Protein AF-A0A9D0HEQ7-F1 (afdb_monomer_lite)

Radius of gyration: 25.19 Å; chains: 1; bounding box: 54×60×67 Å

Structure (mmCIF, N/CA/C/O backbone):
data_AF-A0A9D0HEQ7-F1
#
_entry.id   AF-A0A9D0HEQ7-F1
#
loop_
_atom_site.group_PDB
_atom_site.id
_atom_site.type_symbol
_atom_site.label_atom_id
_atom_site.label_alt_id
_atom_site.label_comp_id
_atom_site.label_asym_id
_atom_site.label_entity_id
_atom_site.label_seq_id
_atom_site.pdbx_PDB_ins_code
_atom_site.Cartn_x
_atom_site.Cartn_y
_atom_site.Cartn_z
_atom_site.occupancy
_atom_site.B_iso_or_equiv
_atom_site.auth_seq_id
_atom_site.auth_comp_id
_atom_site.auth_asym_id
_atom_site.auth_atom_id
_atom_site.pdbx_PDB_model_num
ATOM 1 N N . MET A 1 1 ? 6.933 37.079 14.827 1.00 85.56 1 MET A N 1
ATOM 2 C CA . MET A 1 1 ? 7.077 35.640 15.143 1.00 85.56 1 MET A CA 1
ATOM 3 C C . MET A 1 1 ? 6.649 34.772 13.965 1.00 85.56 1 MET A C 1
ATOM 5 O O . MET A 1 1 ? 7.529 34.195 13.351 1.00 85.56 1 MET A O 1
ATOM 9 N N . VAL A 1 2 ? 5.360 34.738 13.592 1.00 87.31 2 VAL A N 1
ATOM 10 C CA . VAL A 1 2 ? 4.843 33.951 12.447 1.00 87.31 2 VAL A CA 1
ATOM 11 C C . VAL A 1 2 ? 5.654 34.168 11.167 1.00 87.31 2 VAL A C 1
ATOM 13 O O . VAL A 1 2 ? 6.118 33.207 10.570 1.00 87.31 2 VAL A O 1
ATOM 16 N N . ARG A 1 3 ? 5.933 35.430 10.810 1.00 92.81 3 ARG A N 1
ATOM 17 C CA . ARG A 1 3 ? 6.790 35.778 9.664 1.00 92.81 3 ARG A CA 1
ATOM 18 C C . ARG A 1 3 ? 8.150 35.071 9.671 1.00 92.81 3 ARG A C 1
ATOM 20 O O . ARG A 1 3 ? 8.629 34.668 8.624 1.00 92.81 3 ARG A O 1
ATOM 27 N N . ALA A 1 4 ? 8.761 34.895 10.843 1.00 89.44 4 ALA A N 1
ATOM 28 C CA . ALA A 1 4 ? 10.050 34.217 10.970 1.00 89.44 4 ALA A CA 1
ATOM 29 C C . ALA A 1 4 ? 9.930 32.696 10.807 1.00 89.44 4 ALA A C 1
ATOM 31 O O . ALA A 1 4 ? 10.821 32.087 10.223 1.00 89.44 4 ALA A O 1
ATOM 32 N N . LEU A 1 5 ? 8.832 32.092 11.277 1.00 90.31 5 LEU A N 1
ATOM 33 C CA . LEU A 1 5 ? 8.539 30.673 11.044 1.00 90.31 5 LEU A CA 1
ATOM 34 C C . LEU A 1 5 ? 8.330 30.399 9.553 1.00 90.31 5 LEU A C 1
ATOM 36 O O . LEU A 1 5 ? 8.925 29.477 9.004 1.00 90.31 5 LEU A O 1
ATOM 40 N N . VAL A 1 6 ? 7.549 31.255 8.895 1.00 90.94 6 VAL A N 1
ATOM 41 C CA . VAL A 1 6 ? 7.277 31.189 7.457 1.00 90.94 6 VAL A CA 1
ATOM 42 C C . VAL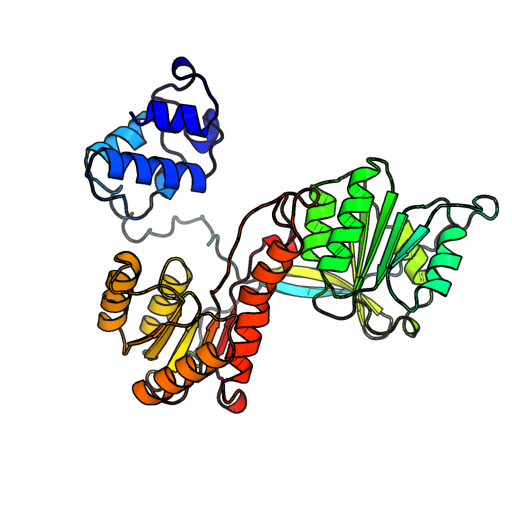 A 1 6 ? 8.546 31.395 6.638 1.00 90.94 6 VAL A C 1
ATOM 44 O O . VAL A 1 6 ? 8.865 30.545 5.817 1.00 90.94 6 VAL A O 1
ATOM 47 N N . ALA A 1 7 ? 9.318 32.451 6.909 1.00 90.88 7 ALA A N 1
ATOM 48 C CA . ALA A 1 7 ? 10.587 32.714 6.228 1.00 90.88 7 ALA A CA 1
ATOM 49 C C . ALA A 1 7 ? 11.564 31.535 6.370 1.00 90.88 7 ALA A C 1
ATOM 51 O O . ALA A 1 7 ? 12.136 31.074 5.387 1.00 90.88 7 ALA A O 1
ATOM 52 N N . LYS A 1 8 ? 11.681 30.969 7.579 1.00 88.94 8 LYS A N 1
ATOM 53 C CA . LYS A 1 8 ? 12.509 29.784 7.836 1.00 88.94 8 LYS A CA 1
ATOM 54 C C . LYS A 1 8 ? 12.029 28.559 7.053 1.00 88.94 8 LYS A C 1
ATOM 56 O O . LYS A 1 8 ? 12.859 27.822 6.535 1.00 88.94 8 LYS A O 1
ATOM 61 N N . ARG A 1 9 ? 10.715 28.313 6.990 1.00 88.06 9 ARG A N 1
ATOM 62 C CA . ARG A 1 9 ? 10.146 27.135 6.312 1.00 88.06 9 ARG A CA 1
ATOM 63 C C . ARG A 1 9 ? 10.180 27.260 4.788 1.00 88.06 9 ARG A C 1
ATOM 65 O O . ARG A 1 9 ? 10.349 26.246 4.122 1.00 88.06 9 ARG A O 1
ATOM 72 N N . ALA A 1 10 ? 10.028 28.479 4.275 1.00 85.94 10 ALA A N 1
ATOM 73 C CA . ALA A 1 10 ? 10.085 28.813 2.854 1.00 85.94 10 ALA A CA 1
ATOM 74 C C . ALA A 1 10 ? 11.518 29.056 2.341 1.00 85.94 10 ALA A C 1
ATOM 76 O O . ALA A 1 10 ? 11.694 29.300 1.154 1.00 85.94 10 ALA A O 1
ATOM 77 N N . GLU A 1 11 ? 12.529 29.014 3.220 1.00 88.38 11 GLU A N 1
ATOM 78 C CA . GLU A 1 11 ? 13.929 29.343 2.901 1.00 88.38 11 GLU A CA 1
ATOM 79 C C . GLU A 1 11 ? 14.093 30.749 2.286 1.00 88.38 11 GLU A C 1
ATOM 81 O O . GLU A 1 11 ? 14.917 30.984 1.403 1.00 88.38 11 GLU A O 1
ATOM 86 N N . LEU A 1 12 ? 13.297 31.703 2.778 1.00 89.69 12 LEU A N 1
ATOM 87 C CA . LEU A 1 12 ? 13.296 33.099 2.347 1.00 89.69 12 LEU A CA 1
ATOM 88 C C . LEU A 1 12 ? 13.936 34.006 3.401 1.00 89.69 12 LEU A C 1
ATOM 90 O O . LEU A 1 12 ? 13.862 33.758 4.606 1.00 89.69 12 LEU A O 1
ATOM 94 N N . GLU A 1 13 ? 14.513 35.116 2.946 1.00 91.19 13 GLU A N 1
ATOM 95 C CA . GLU A 1 13 ? 14.907 36.211 3.831 1.00 91.19 13 GLU A CA 1
ATOM 96 C C . GLU A 1 13 ? 13.668 36.830 4.500 1.00 91.19 13 GLU A C 1
ATOM 98 O O . GLU A 1 13 ? 12.599 36.943 3.899 1.00 91.19 13 GLU A O 1
ATOM 103 N N . LEU A 1 14 ? 13.798 37.278 5.752 1.00 90.00 14 LEU A N 1
ATOM 104 C CA . LEU A 1 14 ? 12.653 37.751 6.548 1.00 90.00 14 LEU A CA 1
ATOM 105 C C . LEU A 1 14 ? 11.922 38.953 5.915 1.00 90.00 14 LEU A C 1
ATOM 107 O O . LEU A 1 14 ? 10.730 39.152 6.144 1.00 90.00 14 LEU A O 1
ATOM 111 N N . ASN A 1 15 ? 12.640 39.773 5.145 1.00 91.44 15 ASN A N 1
ATOM 112 C CA . ASN A 1 15 ? 12.105 40.935 4.434 1.00 91.44 15 ASN A CA 1
ATOM 113 C C . ASN A 1 15 ? 11.394 40.578 3.115 1.00 91.44 15 ASN A C 1
ATOM 115 O O . ASN A 1 15 ? 10.721 41.444 2.564 1.00 91.44 15 ASN A O 1
ATOM 119 N N . ALA A 1 16 ? 11.535 39.343 2.627 1.00 88.75 16 ALA A N 1
ATOM 120 C CA . ALA A 1 16 ? 10.867 38.842 1.429 1.00 88.75 16 ALA A CA 1
ATOM 121 C C . ALA A 1 16 ? 9.470 38.266 1.715 1.00 88.75 16 ALA A C 1
ATOM 123 O O . ALA A 1 16 ? 8.782 37.883 0.779 1.00 88.75 16 ALA A O 1
ATOM 124 N N . VAL A 1 17 ? 9.058 38.210 2.988 1.00 93.19 17 VAL A N 1
ATOM 125 C CA . VAL A 1 17 ? 7.733 37.741 3.413 1.00 93.19 17 VAL A CA 1
ATOM 126 C C . VAL A 1 17 ? 6.896 38.938 3.873 1.00 93.19 17 VAL A C 1
ATOM 128 O O . VAL A 1 17 ? 7.111 39.492 4.958 1.00 93.19 17 VAL A O 1
ATOM 131 N N . GLY A 1 18 ? 5.956 39.351 3.032 1.00 92.88 18 GLY A N 1
ATOM 132 C CA . GLY A 1 18 ? 4.972 40.396 3.283 1.00 92.88 18 GLY A CA 1
ATOM 133 C C . GLY A 1 18 ? 3.783 39.916 4.119 1.00 92.88 18 GLY A C 1
ATOM 134 O O . GLY A 1 18 ? 3.507 38.726 4.233 1.00 92.88 18 GLY A O 1
ATOM 135 N N . ASP A 1 19 ? 3.064 40.864 4.724 1.00 92.50 19 ASP A N 1
ATOM 136 C CA . ASP A 1 19 ? 1.858 40.567 5.513 1.00 92.50 19 ASP A CA 1
ATOM 137 C C . ASP A 1 19 ? 0.683 40.087 4.645 1.00 92.50 19 ASP A C 1
ATOM 139 O O . ASP A 1 19 ? -0.117 39.265 5.092 1.00 92.50 19 ASP A O 1
ATOM 143 N N . ASP A 1 20 ? 0.621 40.553 3.398 1.00 94.56 20 ASP A N 1
ATOM 144 C CA . ASP A 1 20 ? -0.441 40.223 2.443 1.00 94.56 20 ASP A CA 1
ATOM 145 C C . ASP A 1 20 ? -0.113 39.006 1.561 1.00 94.56 20 ASP A C 1
ATOM 147 O O . ASP A 1 20 ? -0.950 38.588 0.758 1.00 94.56 20 ASP A O 1
ATOM 151 N N . ASP A 1 21 ? 1.077 38.414 1.714 1.00 92.06 21 ASP A N 1
ATOM 152 C CA . ASP A 1 21 ? 1.476 37.236 0.946 1.00 92.06 21 ASP A CA 1
ATOM 153 C C . ASP A 1 21 ? 0.636 36.028 1.363 1.00 92.06 21 ASP A C 1
ATOM 155 O O . ASP A 1 21 ? 0.520 35.697 2.551 1.00 92.06 21 ASP A O 1
ATOM 159 N N . ARG A 1 22 ? 0.057 35.339 0.377 1.00 90.62 22 ARG A N 1
ATOM 160 C CA . ARG A 1 22 ? -0.696 34.104 0.603 1.00 90.62 22 ARG A CA 1
ATOM 161 C C . ARG A 1 22 ? 0.237 32.912 0.710 1.00 90.62 22 ARG A C 1
ATOM 163 O O . ARG A 1 22 ? 1.092 32.696 -0.151 1.00 90.62 22 ARG A O 1
ATOM 170 N N . MET A 1 23 ? -0.016 32.071 1.710 1.00 88.69 23 MET A N 1
ATOM 171 C CA . MET A 1 23 ? 0.840 30.933 2.053 1.00 88.69 23 MET A CA 1
ATOM 172 C C . MET A 1 23 ? 1.096 29.978 0.871 1.00 88.69 23 MET A C 1
ATOM 174 O O . MET A 1 23 ? 2.246 29.695 0.544 1.00 88.69 23 MET A O 1
ATOM 178 N N . LEU A 1 24 ? 0.042 29.510 0.193 1.00 86.69 24 LEU A N 1
ATOM 179 C CA . LEU A 1 24 ? 0.176 28.632 -0.979 1.00 86.69 24 LEU A CA 1
ATOM 180 C C . LEU A 1 24 ? 0.632 29.371 -2.237 1.00 86.69 24 LEU A C 1
ATOM 182 O O . LEU A 1 24 ? 1.515 28.909 -2.958 1.00 86.69 24 LEU A O 1
ATOM 186 N N . LYS A 1 25 ? -0.043 30.479 -2.552 1.00 85.56 25 LYS A N 1
ATOM 187 C CA . LYS A 1 25 ? 0.066 31.113 -3.869 1.00 85.56 25 LYS A CA 1
ATOM 188 C C . LYS A 1 25 ? 1.365 31.898 -4.021 1.00 85.56 25 LYS A C 1
ATOM 190 O O . LYS A 1 25 ? 2.020 31.759 -5.049 1.00 85.56 25 LYS A O 1
ATOM 195 N N . ASP A 1 26 ? 1.696 32.706 -3.020 1.00 88.50 26 ASP A N 1
ATOM 196 C CA . ASP A 1 26 ? 2.776 33.687 -3.107 1.00 88.50 26 ASP A CA 1
ATOM 197 C C . ASP A 1 26 ? 4.048 33.169 -2.415 1.00 88.50 26 ASP A C 1
ATOM 199 O O . ASP A 1 26 ? 5.152 33.435 -2.879 1.00 88.50 26 ASP A O 1
ATOM 203 N N . LEU A 1 27 ? 3.901 32.351 -1.363 1.00 89.25 27 LEU A N 1
ATOM 204 C CA . LEU A 1 27 ? 5.025 31.765 -0.614 1.00 89.25 27 LEU A CA 1
ATOM 205 C C . LEU A 1 27 ? 5.306 30.294 -0.960 1.00 89.25 27 LEU A C 1
ATOM 207 O O . LEU A 1 27 ? 6.227 29.699 -0.402 1.00 89.25 27 LEU A O 1
ATOM 211 N N . HIS A 1 28 ? 4.529 29.704 -1.876 1.00 84.56 28 HIS A N 1
ATOM 212 C CA . HIS A 1 28 ? 4.693 28.332 -2.375 1.00 84.56 28 HIS A CA 1
ATOM 213 C C . HIS A 1 28 ? 4.749 27.237 -1.291 1.00 84.56 28 HIS A C 1
ATOM 215 O O . HIS A 1 28 ? 5.293 26.154 -1.516 1.00 84.56 28 HIS A O 1
ATOM 221 N N . LEU A 1 29 ? 4.156 27.483 -0.121 1.00 86.56 29 LEU A N 1
ATOM 222 C CA . LEU A 1 29 ? 4.059 26.494 0.950 1.00 86.56 29 LEU A CA 1
ATOM 223 C C . LEU A 1 29 ? 2.954 25.488 0.643 1.00 86.56 29 LEU A C 1
ATOM 225 O O . LEU A 1 29 ? 1.868 25.871 0.228 1.00 86.56 29 LEU A O 1
ATOM 229 N N . ASN A 1 30 ? 3.176 24.201 0.908 1.00 88.75 30 ASN A N 1
ATOM 230 C CA . ASN A 1 30 ? 2.091 23.219 0.842 1.00 88.75 30 ASN A CA 1
ATOM 231 C C . ASN A 1 30 ? 1.220 23.250 2.116 1.00 88.75 30 ASN A C 1
ATOM 233 O O . ASN A 1 30 ? 1.622 23.778 3.154 1.00 88.75 30 ASN A O 1
ATOM 237 N N . SER A 1 31 ? 0.025 22.657 2.056 1.00 83.94 31 SER A N 1
ATOM 238 C CA . SER A 1 31 ? -0.936 22.662 3.171 1.00 83.94 31 SER A CA 1
ATOM 239 C C . SER A 1 31 ? -0.397 22.024 4.457 1.00 83.94 31 SER A C 1
ATOM 241 O O . SER A 1 31 ? -0.779 22.443 5.547 1.00 83.94 31 SER A O 1
ATOM 243 N N . ILE A 1 32 ? 0.525 21.062 4.345 1.00 83.81 32 ILE A N 1
ATOM 244 C CA . ILE A 1 32 ? 1.180 20.416 5.491 1.00 83.81 32 ILE A CA 1
ATOM 245 C C . ILE A 1 32 ? 2.139 21.394 6.173 1.00 83.81 32 ILE A C 1
ATOM 247 O O . ILE A 1 32 ? 2.071 21.575 7.385 1.00 83.81 32 ILE A O 1
ATOM 251 N N . MET A 1 33 ? 2.988 22.079 5.404 1.00 85.75 33 MET A N 1
ATOM 252 C CA . MET A 1 33 ? 3.897 23.099 5.932 1.00 85.75 33 MET A CA 1
ATOM 253 C C . MET A 1 33 ? 3.123 24.231 6.605 1.00 85.75 33 MET A C 1
ATOM 255 O O . MET A 1 33 ? 3.530 24.707 7.661 1.00 85.75 33 MET A O 1
ATOM 259 N N . VAL A 1 34 ? 1.986 24.633 6.034 1.00 88.69 34 VAL A N 1
ATOM 260 C CA . VAL A 1 34 ? 1.115 25.636 6.658 1.00 88.69 34 VAL A CA 1
ATOM 261 C C . VAL A 1 34 ? 0.545 25.128 7.981 1.00 88.69 34 VAL A C 1
ATOM 263 O O . VAL A 1 34 ? 0.618 25.842 8.979 1.00 88.69 34 VAL A O 1
ATOM 266 N N . ALA A 1 35 ? 0.059 23.886 8.030 1.00 86.00 35 ALA A N 1
ATOM 267 C CA . ALA A 1 35 ? -0.445 23.287 9.263 1.00 86.00 35 ALA A CA 1
ATOM 268 C C . ALA A 1 35 ? 0.621 23.225 10.373 1.00 86.00 35 ALA A C 1
ATOM 270 O O . ALA A 1 35 ? 0.333 23.538 11.532 1.00 86.00 35 ALA A O 1
ATOM 271 N N . GLU A 1 36 ? 1.860 22.873 10.026 1.00 87.56 36 GLU A N 1
ATOM 272 C CA . GLU A 1 36 ? 2.998 22.876 10.951 1.00 87.56 36 GLU A CA 1
ATOM 273 C C . GLU A 1 36 ? 3.296 24.282 11.485 1.00 87.56 36 GLU A C 1
ATOM 275 O O . GLU A 1 36 ? 3.402 24.462 12.697 1.00 87.56 36 GLU A O 1
ATOM 280 N N . ILE A 1 37 ? 3.373 25.282 10.598 1.00 91.62 37 ILE A N 1
ATOM 281 C CA . ILE A 1 37 ? 3.639 26.684 10.956 1.00 91.62 37 ILE A CA 1
ATOM 282 C C . ILE A 1 37 ? 2.562 27.218 11.903 1.00 91.62 37 ILE A C 1
ATOM 284 O O . ILE A 1 37 ? 2.884 27.858 12.904 1.00 91.62 37 ILE A O 1
ATOM 288 N N . VAL A 1 38 ? 1.290 26.943 11.610 1.00 89.06 38 VAL A N 1
ATOM 289 C CA . VAL A 1 38 ? 0.147 27.347 12.441 1.00 89.06 38 VAL A CA 1
ATOM 290 C C . VAL A 1 38 ? 0.223 26.694 13.822 1.00 89.06 38 VAL A C 1
ATOM 292 O O . VAL A 1 38 ? 0.065 27.370 14.839 1.00 89.06 38 VAL A O 1
ATOM 295 N N . THR A 1 39 ? 0.526 25.396 13.875 1.00 87.38 39 THR A N 1
ATOM 296 C CA . THR A 1 39 ? 0.642 24.645 15.134 1.00 87.38 39 THR A CA 1
ATOM 297 C C . THR A 1 39 ? 1.826 25.128 15.976 1.00 87.38 39 THR A C 1
ATOM 299 O O . THR A 1 39 ? 1.710 25.288 17.193 1.00 87.38 39 THR A O 1
ATOM 302 N N . GLU A 1 40 ? 2.970 25.393 15.342 1.00 89.62 40 GLU A N 1
ATOM 303 C CA . GLU A 1 40 ? 4.163 25.926 16.002 1.00 89.62 40 GLU A CA 1
ATOM 304 C C . GLU A 1 40 ? 3.927 27.355 16.513 1.00 89.62 40 GLU A C 1
ATOM 306 O O . GLU A 1 40 ? 4.308 27.675 17.640 1.00 89.62 40 GLU A O 1
ATOM 311 N N . ALA A 1 41 ? 3.231 28.193 15.738 1.00 89.50 41 ALA A N 1
ATOM 312 C CA . ALA A 1 41 ? 2.850 29.539 16.151 1.00 89.50 41 ALA A CA 1
ATOM 313 C C . ALA A 1 41 ? 1.893 29.531 17.355 1.00 89.50 41 ALA A C 1
ATOM 315 O O . ALA A 1 41 ? 2.122 30.275 18.309 1.00 89.50 41 ALA A O 1
ATOM 316 N N . ALA A 1 42 ? 0.869 28.671 17.347 1.00 86.69 42 ALA A N 1
ATOM 317 C CA . ALA A 1 42 ? -0.062 28.527 18.467 1.00 86.69 42 ALA A CA 1
ATOM 318 C C . ALA A 1 42 ? 0.664 28.088 19.748 1.00 86.69 42 ALA A C 1
ATOM 320 O O . ALA A 1 42 ? 0.520 28.705 20.805 1.00 86.69 42 ALA A O 1
ATOM 321 N N . ARG A 1 43 ? 1.551 27.090 19.628 1.00 85.75 43 ARG A N 1
ATOM 322 C CA . ARG A 1 43 ? 2.385 26.614 20.739 1.00 85.75 43 ARG A CA 1
ATOM 323 C C . ARG A 1 43 ? 3.281 27.716 21.300 1.00 85.75 43 ARG A C 1
ATOM 325 O O . ARG A 1 43 ? 3.378 27.857 22.515 1.00 85.75 43 ARG A O 1
ATOM 332 N N . ALA A 1 44 ? 3.926 28.497 20.435 1.00 85.12 44 ALA A N 1
ATOM 333 C CA . ALA A 1 44 ? 4.804 29.588 20.852 1.00 85.12 44 ALA A CA 1
ATOM 334 C C . ALA A 1 44 ? 4.050 30.732 21.557 1.00 85.12 44 ALA A C 1
ATOM 336 O O . ALA A 1 44 ? 4.634 31.420 22.392 1.00 85.12 44 ALA A O 1
ATOM 337 N N . LEU A 1 45 ? 2.762 30.916 21.249 1.00 84.19 45 LEU A N 1
ATOM 338 C CA . LEU A 1 45 ? 1.884 31.902 21.888 1.00 84.19 45 LEU A CA 1
ATOM 339 C C . LEU A 1 45 ? 1.158 31.366 23.131 1.00 84.19 45 LEU A C 1
ATOM 341 O O . LEU A 1 45 ? 0.495 32.138 23.818 1.00 84.19 45 LEU A O 1
ATOM 345 N N . GLY A 1 46 ? 1.290 30.073 23.445 1.00 81.06 46 GLY A N 1
ATOM 346 C CA . GLY A 1 46 ? 0.602 29.452 24.579 1.00 81.06 46 GLY A CA 1
ATOM 347 C C . GLY A 1 46 ? -0.916 29.356 24.398 1.00 81.06 46 GLY A C 1
ATOM 348 O O . GLY A 1 46 ? -1.641 29.296 25.389 1.00 81.06 46 GLY A O 1
ATOM 349 N N . VAL A 1 47 ? -1.393 29.354 23.152 1.00 81.75 47 VAL A N 1
ATOM 350 C CA . VAL A 1 47 ? -2.811 29.203 22.795 1.00 81.75 47 VAL A CA 1
ATOM 351 C C . VAL A 1 47 ? -3.070 27.805 22.236 1.00 81.75 47 VAL A C 1
ATOM 353 O O . VAL A 1 47 ? -2.155 27.140 21.741 1.00 81.75 47 VAL A O 1
ATOM 356 N N . ALA A 1 48 ? -4.316 27.336 22.326 1.00 74.56 48 ALA A N 1
ATOM 357 C CA . ALA A 1 48 ? -4.692 26.047 21.754 1.00 74.56 48 ALA A CA 1
ATOM 358 C C . ALA A 1 48 ? -4.505 26.074 20.223 1.00 74.56 48 ALA A C 1
ATOM 360 O O . ALA A 1 48 ? -4.897 27.055 19.585 1.00 74.56 48 ALA A O 1
ATOM 361 N N . PRO A 1 49 ? -3.901 25.036 19.615 1.00 70.56 49 PRO A N 1
ATOM 362 C CA . PRO A 1 49 ? -3.797 24.966 18.166 1.00 70.56 49 PRO A CA 1
ATOM 363 C C . PRO A 1 49 ? -5.199 24.864 17.542 1.00 70.56 49 PRO A C 1
ATOM 365 O O . PRO A 1 49 ? -6.068 24.195 18.109 1.00 70.56 49 PRO A O 1
ATOM 368 N N . PRO A 1 50 ? -5.437 25.507 16.387 1.00 72.56 50 PRO A N 1
ATOM 369 C CA . PRO A 1 50 ? -6.731 25.442 15.718 1.00 72.56 50 PRO A CA 1
ATOM 370 C C . PRO A 1 50 ? -7.060 24.008 15.283 1.00 72.56 50 PRO A C 1
ATOM 372 O O . PRO A 1 50 ? -6.165 23.232 14.949 1.00 72.56 50 PRO A O 1
ATOM 375 N N . ALA A 1 51 ? -8.353 23.666 15.259 1.00 67.25 51 ALA A N 1
ATOM 376 C CA . ALA A 1 51 ? -8.830 22.316 14.943 1.00 67.25 51 ALA A CA 1
ATOM 377 C C . ALA A 1 51 ? -8.504 21.873 13.503 1.00 67.25 51 ALA A C 1
ATOM 379 O O . ALA A 1 51 ? -8.248 20.694 13.266 1.00 67.25 51 ALA A O 1
ATOM 380 N N . ALA A 1 52 ? -8.451 22.820 12.559 1.00 74.69 52 ALA A N 1
ATOM 381 C CA . ALA A 1 52 ? -8.116 22.574 11.158 1.00 74.69 52 ALA A CA 1
ATOM 382 C C . ALA A 1 52 ? -6.985 23.508 10.666 1.00 74.69 52 ALA A C 1
ATOM 384 O O . ALA A 1 52 ? -7.222 24.455 9.915 1.00 74.69 52 ALA A O 1
ATOM 385 N N . PRO A 1 53 ? -5.715 23.258 11.045 1.00 75.81 53 PRO A N 1
ATOM 386 C CA . PRO A 1 53 ? -4.587 24.127 10.687 1.00 75.81 53 PRO A CA 1
ATOM 387 C C . PRO A 1 53 ? -4.343 24.263 9.173 1.00 75.81 53 PRO A C 1
ATOM 389 O O . PRO A 1 53 ? -3.720 25.222 8.722 1.00 75.81 53 PRO A O 1
ATOM 392 N N . THR A 1 54 ? -4.831 23.313 8.373 1.00 79.25 54 THR A N 1
ATOM 393 C CA . THR A 1 54 ? -4.725 23.334 6.908 1.00 79.25 54 THR A CA 1
ATOM 394 C C . THR A 1 54 ? -5.634 24.369 6.244 1.00 79.25 54 THR A C 1
ATOM 396 O O . THR A 1 54 ? -5.386 24.723 5.094 1.00 79.25 54 THR A O 1
ATOM 399 N N . GLU A 1 55 ? -6.661 24.885 6.927 1.00 79.88 55 GLU A N 1
ATOM 400 C CA . GLU A 1 55 ? -7.563 25.909 6.367 1.00 79.88 55 GLU A CA 1
ATOM 401 C C . GLU A 1 55 ? -6.846 27.238 6.101 1.00 79.88 55 GLU A C 1
ATOM 403 O O . GLU A 1 55 ? -7.207 27.985 5.191 1.00 79.88 55 GLU A O 1
ATOM 408 N N . PHE A 1 56 ? -5.743 27.486 6.808 1.00 83.44 56 PHE A N 1
ATOM 409 C CA . PHE A 1 56 ? -4.890 28.651 6.596 1.00 83.44 56 PHE A CA 1
ATOM 410 C C . PHE A 1 56 ? -4.043 28.570 5.319 1.00 83.44 56 PHE A C 1
ATOM 412 O O . PHE A 1 56 ? -3.313 29.511 5.014 1.00 83.44 56 PHE A O 1
ATOM 419 N N . ALA A 1 57 ? -4.118 27.481 4.542 1.00 84.75 57 ALA A N 1
ATOM 420 C CA . ALA A 1 57 ? -3.275 27.295 3.361 1.00 84.75 57 ALA A CA 1
ATOM 421 C C . ALA A 1 57 ? -3.474 28.384 2.290 1.00 84.75 57 ALA A C 1
ATOM 423 O O . ALA A 1 57 ? -2.533 28.727 1.576 1.00 84.75 57 ALA A O 1
ATOM 424 N N . ASN A 1 58 ? -4.672 28.969 2.208 1.00 84.38 58 ASN A N 1
ATOM 425 C CA . ASN A 1 58 ? -4.973 30.075 1.293 1.00 84.38 58 ASN A CA 1
ATOM 426 C C . ASN A 1 58 ? -4.995 31.454 1.971 1.00 84.38 58 ASN A C 1
ATOM 428 O O . ASN A 1 58 ? -5.185 32.456 1.273 1.00 84.38 58 ASN A O 1
ATOM 432 N N . ALA A 1 59 ? -4.821 31.511 3.293 1.00 87.31 59 ALA A N 1
ATOM 433 C CA . ALA A 1 59 ? -4.823 32.752 4.057 1.00 87.31 59 ALA A CA 1
ATOM 434 C C . ALA A 1 59 ? -3.559 33.576 3.777 1.00 87.31 59 ALA A C 1
ATOM 436 O O . ALA A 1 59 ? -2.519 33.038 3.371 1.00 87.31 59 ALA A O 1
ATOM 437 N N . THR A 1 60 ? -3.649 34.885 3.997 1.00 93.88 60 THR A N 1
ATOM 438 C CA . THR A 1 60 ? -2.458 35.735 4.075 1.00 93.88 60 THR A CA 1
ATOM 439 C C . THR A 1 60 ? -1.703 35.487 5.379 1.00 93.88 60 THR A C 1
ATOM 441 O O . THR A 1 60 ? -2.257 34.981 6.365 1.00 93.88 60 THR A O 1
ATOM 444 N N . LEU A 1 61 ? -0.426 35.871 5.411 1.00 91.19 61 LEU A N 1
ATOM 445 C CA . LEU A 1 61 ? 0.370 35.856 6.637 1.00 91.19 61 LEU A CA 1
ATOM 446 C C . LEU A 1 61 ? -0.326 36.625 7.776 1.00 91.19 61 LEU A C 1
ATOM 448 O O . LEU A 1 61 ? -0.312 36.179 8.927 1.00 91.19 61 LEU A O 1
ATOM 452 N N . HIS A 1 62 ? -0.940 37.767 7.454 1.00 91.50 62 HIS A N 1
ATOM 453 C CA . HIS A 1 62 ? -1.659 38.612 8.401 1.00 91.50 62 HIS A CA 1
ATOM 454 C C . HIS A 1 62 ? -2.903 37.928 8.974 1.00 91.50 62 HIS A C 1
ATOM 456 O O . HIS A 1 62 ? -3.053 37.871 10.195 1.00 91.50 62 HIS A O 1
ATOM 462 N N . GLU A 1 63 ? -3.755 37.367 8.112 1.00 87.38 63 GLU A N 1
ATOM 463 C CA . GLU A 1 63 ? -4.978 36.653 8.507 1.00 87.38 63 GLU A CA 1
ATOM 464 C C . GLU A 1 63 ? -4.652 35.469 9.426 1.00 87.38 63 GLU A C 1
ATOM 466 O O . GLU A 1 63 ? -5.249 35.309 10.492 1.00 87.38 63 GLU A O 1
ATOM 471 N N . MET A 1 64 ? -3.641 34.675 9.060 1.00 89.00 64 MET A N 1
ATOM 472 C CA . MET A 1 64 ? -3.181 33.545 9.867 1.00 89.00 64 MET A CA 1
ATOM 473 C C . MET A 1 64 ? -2.644 34.005 11.226 1.00 89.00 64 MET A C 1
ATOM 475 O O . MET A 1 64 ? -2.966 33.419 12.260 1.00 89.00 64 MET A O 1
ATOM 479 N N . ALA A 1 65 ? -1.827 35.063 11.250 1.00 89.44 65 ALA A N 1
ATOM 480 C CA . ALA A 1 65 ? -1.251 35.577 12.489 1.00 89.44 65 ALA A CA 1
ATOM 481 C C . ALA A 1 65 ? -2.319 36.139 13.434 1.00 89.44 65 ALA A C 1
ATOM 483 O O . ALA A 1 65 ? -2.218 35.931 14.642 1.00 89.44 65 ALA A O 1
ATOM 484 N N . GLN A 1 66 ? -3.338 36.814 12.895 1.00 87.19 66 GLN A N 1
ATOM 485 C CA . GLN A 1 66 ? -4.472 37.312 13.670 1.00 87.19 66 GLN A CA 1
ATOM 486 C C . GLN A 1 66 ? -5.310 36.176 14.252 1.00 87.19 66 GLN A C 1
ATOM 488 O O . GLN A 1 66 ? -5.586 36.200 15.448 1.00 87.19 66 GLN A O 1
ATOM 493 N N . ALA A 1 67 ? -5.659 35.170 13.447 1.00 80.62 67 ALA A N 1
ATOM 494 C CA . ALA A 1 67 ? -6.463 34.037 13.900 1.00 80.62 67 ALA A CA 1
ATOM 495 C C . ALA A 1 67 ? -5.760 33.247 15.014 1.00 80.62 67 ALA A C 1
ATOM 497 O O . ALA A 1 67 ? -6.330 33.011 16.077 1.00 80.62 67 ALA A O 1
ATOM 498 N N . VAL A 1 68 ? -4.472 32.933 14.827 1.00 83.44 68 VAL A N 1
ATOM 499 C CA . VAL A 1 68 ? -3.686 32.250 15.863 1.00 83.44 68 VAL A CA 1
ATOM 500 C C . VAL A 1 68 ? -3.561 33.114 17.122 1.00 83.44 68 VAL A C 1
ATOM 502 O O . VAL A 1 68 ? -3.685 32.593 18.223 1.00 83.44 68 VAL A O 1
ATOM 505 N N . ALA A 1 69 ? -3.353 34.428 16.998 1.00 83.25 69 ALA A N 1
ATOM 506 C CA . ALA A 1 69 ? -3.251 35.314 18.161 1.00 83.25 69 ALA A CA 1
ATOM 507 C C . ALA A 1 69 ? -4.577 35.484 18.922 1.00 83.25 69 ALA A C 1
ATOM 509 O O . ALA A 1 69 ? -4.554 35.655 20.140 1.00 83.25 69 ALA A O 1
ATOM 510 N N . ALA A 1 70 ? -5.714 35.437 18.225 1.00 77.12 70 ALA A N 1
ATOM 511 C CA . ALA A 1 70 ? -7.038 35.510 18.836 1.00 77.12 70 ALA A CA 1
ATOM 512 C C . ALA A 1 70 ? -7.404 34.230 19.607 1.00 77.12 70 ALA A C 1
ATOM 514 O O . ALA A 1 70 ? -8.303 34.261 20.443 1.00 77.12 70 ALA A O 1
ATOM 515 N N . GLY A 1 71 ? -6.717 33.110 19.346 1.00 65.56 71 GLY A N 1
ATOM 516 C CA . GLY A 1 71 ? -7.139 31.794 19.832 1.00 65.56 71 GLY A CA 1
ATOM 517 C C . GLY A 1 71 ? -8.443 31.316 19.185 1.00 65.56 71 GLY A C 1
ATOM 518 O O . GLY A 1 71 ? -8.985 30.287 19.585 1.00 65.56 71 GLY A O 1
ATOM 519 N N . ASP A 1 72 ? -8.928 32.049 18.184 1.00 52.31 72 ASP A N 1
ATOM 520 C CA . ASP A 1 72 ? -10.050 31.654 17.361 1.00 52.31 72 ASP A CA 1
ATOM 521 C C . ASP A 1 72 ? -9.529 30.625 16.356 1.00 52.31 72 ASP A C 1
ATOM 523 O O . ASP A 1 72 ? -8.744 30.927 15.451 1.00 52.31 72 ASP A O 1
ATOM 527 N N . ALA A 1 73 ? -10.002 29.384 16.480 1.00 50.94 73 ALA A N 1
ATOM 528 C CA . ALA A 1 73 ? -10.200 28.610 15.267 1.00 50.94 73 ALA A CA 1
ATOM 529 C C . ALA A 1 73 ? -11.085 29.475 14.361 1.00 50.94 73 ALA A C 1
ATOM 531 O O . ALA A 1 73 ? -12.054 30.062 14.853 1.00 50.94 73 ALA A O 1
ATOM 532 N N . LEU A 1 74 ? -10.766 29.573 13.064 1.00 43.84 74 LEU A N 1
ATOM 533 C CA . LEU A 1 74 ? -11.786 29.979 12.100 1.00 43.84 74 LEU A CA 1
ATOM 534 C C . LEU A 1 74 ? -13.028 29.170 12.472 1.00 43.84 74 LEU A C 1
ATOM 536 O O . LEU A 1 74 ? -12.925 27.947 12.588 1.00 43.84 74 LEU A O 1
ATOM 540 N N . GLN A 1 75 ? -14.110 29.871 12.843 1.00 39.22 75 GLN A N 1
ATOM 541 C CA . GLN A 1 75 ? -15.355 29.250 13.286 1.00 39.22 75 GLN A CA 1
ATOM 542 C C . GLN A 1 75 ? -15.597 28.042 12.398 1.00 39.22 75 GLN A C 1
ATOM 544 O O . GLN A 1 75 ? -15.563 28.223 11.178 1.00 39.22 75 GLN A O 1
ATOM 549 N N . GLU A 1 76 ? -15.782 26.859 13.009 1.00 38.62 76 GLU A N 1
ATOM 550 C CA . GLU A 1 76 ? -16.189 25.648 12.295 1.00 38.62 76 GLU A CA 1
ATOM 551 C C . GLU A 1 76 ? -17.184 26.095 11.239 1.00 38.62 76 GLU A C 1
ATOM 553 O O . GLU A 1 76 ? -18.233 26.652 11.587 1.00 38.62 76 GLU A O 1
ATOM 558 N N . ALA A 1 77 ? -16.790 25.986 9.966 1.00 37.50 77 ALA A N 1
ATOM 559 C CA . ALA A 1 77 ? -17.662 26.356 8.876 1.00 37.50 77 ALA A CA 1
ATOM 560 C C . ALA A 1 77 ? -18.945 25.569 9.120 1.00 37.50 77 ALA A C 1
ATOM 562 O O . ALA A 1 77 ? -18.921 24.337 9.076 1.00 37.50 77 ALA A O 1
ATOM 563 N N . ALA A 1 78 ? -20.007 26.289 9.502 1.00 37.69 78 ALA A N 1
ATOM 564 C CA . ALA A 1 78 ? -21.305 25.721 9.819 1.00 37.69 78 ALA A CA 1
ATOM 565 C C . ALA A 1 78 ? -21.602 24.663 8.765 1.00 37.69 78 ALA A C 1
ATOM 567 O O . ALA A 1 78 ? -21.523 25.028 7.591 1.00 37.69 78 ALA A O 1
ATOM 568 N N . GLU A 1 79 ? -21.821 23.405 9.194 1.00 43.03 79 GLU A N 1
ATOM 569 C CA . GLU A 1 79 ? -21.999 22.207 8.353 1.00 43.03 79 GLU A CA 1
ATOM 570 C C . GLU A 1 79 ? -22.276 22.599 6.905 1.00 43.03 79 GLU A C 1
ATOM 572 O O . GLU A 1 79 ? -23.390 23.013 6.577 1.00 43.03 79 GLU A O 1
ATOM 577 N N . GLY A 1 80 ? -21.202 22.616 6.103 1.00 44.81 80 GLY A N 1
ATOM 578 C CA . GLY A 1 80 ? -21.152 23.353 4.847 1.00 44.81 80 GLY A CA 1
ATOM 579 C C . GLY A 1 80 ? -22.379 23.066 4.000 1.00 44.81 80 GLY A C 1
ATOM 580 O O . GLY A 1 80 ? -22.530 21.971 3.460 1.00 44.81 80 GLY A O 1
ATOM 581 N N . GLN A 1 81 ? -23.266 24.054 3.894 1.00 47.62 81 GLN A N 1
ATOM 582 C CA . GLN A 1 81 ? -24.401 23.993 2.993 1.00 47.62 81 GLN A CA 1
ATOM 583 C C . GLN A 1 81 ? -23.817 23.801 1.590 1.00 47.62 81 GLN A C 1
ATOM 585 O O . GLN A 1 81 ? -23.129 24.692 1.089 1.00 47.62 81 GLN A O 1
ATOM 590 N N . LEU A 1 82 ? -24.007 22.613 1.002 1.00 53.25 82 LEU A N 1
ATOM 591 C CA . LEU A 1 82 ? -23.470 22.269 -0.316 1.00 53.25 82 LEU A CA 1
ATOM 592 C C . LEU A 1 82 ? -23.808 23.399 -1.294 1.00 53.25 82 LEU A C 1
ATOM 594 O O . LEU A 1 82 ? -24.980 23.678 -1.560 1.00 53.25 82 LEU A O 1
ATOM 598 N N . VAL A 1 83 ? -22.780 24.092 -1.788 1.00 60.06 83 VAL A N 1
ATOM 599 C CA . VAL A 1 83 ? -22.959 25.192 -2.735 1.00 60.06 83 VAL A CA 1
ATOM 600 C C . VAL A 1 83 ? -23.510 24.596 -4.023 1.00 60.06 83 VAL A C 1
ATOM 602 O O . VAL A 1 83 ? -22.854 23.779 -4.669 1.00 60.06 83 VAL A O 1
ATOM 605 N N . ALA A 1 84 ? -24.726 24.990 -4.400 1.00 50.69 84 ALA A N 1
ATOM 606 C CA . ALA A 1 84 ? -25.374 24.486 -5.603 1.00 50.69 84 ALA A CA 1
ATOM 607 C C . ALA A 1 84 ? -24.478 24.705 -6.840 1.00 50.69 84 ALA A C 1
ATOM 609 O O . ALA A 1 84 ? -24.074 25.831 -7.129 1.00 50.69 84 ALA A O 1
ATOM 610 N N . GLY A 1 85 ? -24.172 23.624 -7.563 1.00 58.31 85 GLY A N 1
ATOM 611 C CA . GLY A 1 85 ? -23.284 23.632 -8.733 1.00 58.31 85 GLY A CA 1
ATOM 612 C C . GLY A 1 85 ? -21.830 23.235 -8.453 1.00 58.31 85 GLY A C 1
ATOM 613 O O . GLY A 1 85 ? -21.081 23.034 -9.405 1.00 58.31 85 GLY A O 1
ATOM 614 N N . VAL A 1 86 ? -21.431 23.072 -7.186 1.00 54.72 86 VAL A N 1
ATOM 615 C CA . VAL A 1 86 ? -20.170 22.413 -6.816 1.00 54.72 86 VAL A CA 1
ATOM 616 C C . VAL A 1 86 ? -20.469 20.933 -6.604 1.00 54.72 86 VAL A C 1
ATOM 618 O O . VAL A 1 86 ? -21.189 20.560 -5.681 1.00 54.72 86 VAL A O 1
ATOM 621 N N . GLU A 1 87 ? -19.965 20.088 -7.500 1.00 55.56 87 GLU A N 1
ATOM 622 C CA . GLU A 1 87 ? -20.063 18.640 -7.338 1.00 55.56 87 GLU A CA 1
ATOM 623 C C . GLU A 1 87 ? -19.300 18.166 -6.094 1.00 55.56 87 GLU A C 1
ATOM 625 O O . GLU A 1 87 ? -18.275 18.744 -5.729 1.00 55.56 87 GLU A O 1
ATOM 630 N N . ASP A 1 88 ? -19.757 17.066 -5.485 1.00 59.78 88 ASP A N 1
ATOM 631 C CA . ASP A 1 88 ? -18.962 16.372 -4.472 1.00 59.78 88 ASP A CA 1
ATOM 632 C C . ASP A 1 88 ? -17.578 16.047 -5.053 1.00 59.78 88 ASP A C 1
ATOM 634 O O . ASP A 1 88 ? -17.447 15.393 -6.084 1.00 59.78 88 ASP A O 1
ATOM 638 N N . TRP A 1 89 ? -16.532 16.516 -4.394 1.00 67.06 89 TRP A N 1
ATOM 639 C CA . TRP A 1 89 ? -15.139 16.298 -4.784 1.00 67.06 89 TRP A CA 1
ATOM 640 C C . TRP A 1 89 ? -14.632 14.922 -4.329 1.00 67.06 89 TRP A C 1
ATOM 642 O O . TRP A 1 89 ? -13.538 14.497 -4.702 1.00 67.06 89 TRP A O 1
ATOM 652 N N . VAL A 1 90 ? -15.455 14.199 -3.562 1.00 74.25 90 VAL A N 1
ATOM 653 C CA . VAL A 1 90 ? -15.250 12.803 -3.188 1.00 74.25 90 VAL A CA 1
ATOM 654 C C . VAL A 1 90 ? -15.984 11.904 -4.184 1.00 74.25 90 VAL A C 1
ATOM 656 O O . VAL A 1 90 ? -17.173 12.065 -4.469 1.00 74.25 90 VAL A O 1
ATOM 659 N N . ARG A 1 91 ? -15.254 10.938 -4.740 1.00 79.62 91 ARG A N 1
ATOM 660 C CA . ARG A 1 91 ? -15.768 9.939 -5.680 1.00 79.62 91 ARG A CA 1
ATOM 661 C C . ARG A 1 91 ? -15.231 8.572 -5.294 1.00 79.62 91 ARG A C 1
ATOM 663 O O . ARG A 1 91 ? -14.100 8.448 -4.8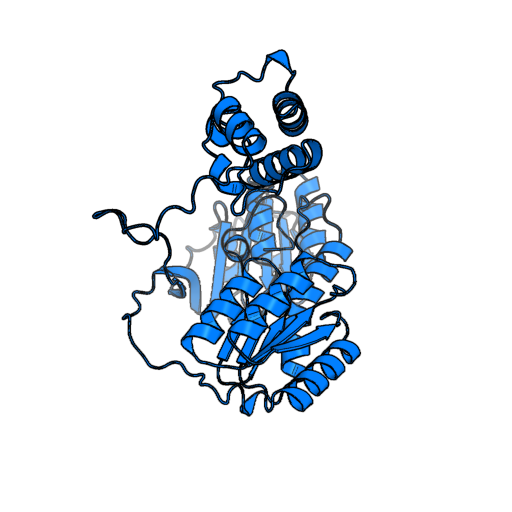26 1.00 79.62 91 ARG A O 1
ATOM 670 N N . VAL A 1 92 ? -16.044 7.550 -5.521 1.00 85.44 92 VAL A N 1
ATOM 671 C CA . VAL A 1 92 ? -15.600 6.161 -5.432 1.00 85.44 92 VAL A CA 1
ATOM 672 C C . VAL A 1 92 ? -15.025 5.775 -6.788 1.00 85.44 92 VAL A C 1
ATOM 674 O O . VAL A 1 92 ? -15.577 6.133 -7.826 1.00 85.44 92 VAL A O 1
ATOM 677 N N . PHE A 1 93 ? -13.913 5.050 -6.786 1.00 88.81 93 PHE A N 1
ATOM 678 C CA . PHE A 1 93 ? -13.267 4.576 -8.002 1.00 88.81 93 PHE A CA 1
ATOM 679 C C . PHE A 1 93 ? -13.083 3.063 -7.951 1.00 88.81 93 PHE A C 1
ATOM 681 O O . PHE A 1 93 ? -12.834 2.503 -6.884 1.00 88.81 93 PHE A O 1
ATOM 688 N N . ALA A 1 94 ? -13.152 2.424 -9.115 1.00 91.38 94 ALA A N 1
ATOM 689 C CA . ALA A 1 94 ? -12.705 1.053 -9.313 1.00 91.38 94 ALA A CA 1
ATOM 690 C C . ALA A 1 94 ? -11.446 1.040 -10.173 1.00 91.38 94 ALA A C 1
ATOM 692 O O . ALA A 1 94 ? -11.290 1.852 -11.087 1.00 91.38 94 ALA A O 1
ATOM 693 N N . MET A 1 95 ? -10.579 0.070 -9.903 1.00 90.88 95 MET A N 1
ATOM 694 C CA . MET A 1 95 ? -9.583 -0.364 -10.871 1.00 90.88 95 MET A CA 1
ATOM 695 C C . MET A 1 95 ? -10.233 -1.384 -11.798 1.00 90.88 95 MET A C 1
ATOM 697 O O . MET A 1 95 ? -10.766 -2.387 -11.329 1.00 90.88 95 MET A O 1
ATOM 701 N N . VAL A 1 96 ? -10.187 -1.117 -13.099 1.00 92.56 96 VAL A N 1
ATOM 702 C CA . VAL A 1 96 ? -10.626 -2.048 -14.141 1.00 92.56 96 VAL A CA 1
ATOM 703 C C . VAL A 1 96 ? -9.488 -2.293 -15.117 1.00 92.56 96 VAL A C 1
ATOM 705 O O . VAL A 1 96 ? -8.736 -1.374 -15.444 1.00 92.56 96 VAL A O 1
ATOM 708 N N . ASP A 1 97 ? -9.372 -3.523 -15.594 1.00 93.50 97 ASP A N 1
ATOM 709 C CA . ASP A 1 97 ? -8.408 -3.882 -16.625 1.00 93.50 97 ASP A CA 1
ATOM 710 C C . ASP A 1 97 ? -9.039 -3.633 -17.997 1.00 93.50 97 ASP A C 1
ATOM 712 O O . ASP A 1 97 ? -9.902 -4.377 -18.459 1.00 93.50 97 ASP A O 1
ATOM 716 N N . GLU A 1 98 ? -8.645 -2.529 -18.631 1.00 94.19 98 GLU A N 1
ATOM 717 C CA . GLU A 1 98 ? -9.134 -2.142 -19.953 1.00 94.19 98 GLU A CA 1
ATOM 718 C C . GLU A 1 98 ? -8.366 -2.926 -21.031 1.00 94.19 98 GLU A C 1
ATOM 720 O O . GLU A 1 98 ? -7.141 -2.774 -21.113 1.00 94.19 98 GLU A O 1
ATOM 725 N N . PRO A 1 99 ? -9.032 -3.750 -21.863 1.00 94.69 99 PRO A N 1
ATOM 726 C CA . PRO A 1 99 ? -8.356 -4.539 -22.888 1.00 94.69 99 PRO A CA 1
ATOM 727 C C . PRO A 1 99 ? -7.536 -3.668 -23.841 1.00 94.69 99 PRO A C 1
ATOM 729 O O . PRO A 1 99 ? -7.997 -2.626 -24.310 1.00 94.69 99 PRO A O 1
ATOM 732 N N . LEU A 1 100 ? -6.325 -4.116 -24.168 1.00 90.50 100 LEU A N 1
ATOM 733 C CA . LEU A 1 100 ? -5.451 -3.440 -25.117 1.00 90.50 100 LEU A CA 1
ATOM 734 C C . LEU A 1 100 ? -5.307 -4.245 -26.402 1.00 90.50 100 LEU A C 1
ATOM 736 O O . LEU A 1 100 ? -5.026 -5.442 -26.393 1.00 90.50 100 LEU A O 1
ATOM 740 N N . ALA A 1 101 ? -5.412 -3.544 -27.530 1.00 84.69 101 ALA A N 1
ATOM 741 C CA . ALA A 1 101 ? -5.036 -4.107 -28.817 1.00 84.69 101 ALA A CA 1
ATOM 742 C C . ALA A 1 101 ? -3.555 -4.509 -28.826 1.00 84.69 101 ALA A C 1
ATOM 744 O O . ALA A 1 101 ? -2.723 -3.947 -28.104 1.00 84.69 101 ALA A O 1
ATOM 745 N N . ALA A 1 102 ? -3.226 -5.464 -29.696 1.00 79.06 102 ALA A N 1
ATOM 746 C CA . ALA A 1 102 ? -1.857 -5.904 -29.871 1.00 79.06 102 ALA A CA 1
ATOM 747 C C . ALA A 1 102 ? -0.908 -4.740 -30.172 1.00 79.06 102 ALA A C 1
ATOM 749 O O . ALA A 1 102 ? -1.170 -3.945 -31.076 1.00 79.06 102 ALA A O 1
ATOM 750 N N . ALA A 1 103 ? 0.197 -4.644 -29.423 1.00 79.88 103 ALA A N 1
ATOM 751 C CA . ALA A 1 103 ? 1.256 -3.705 -29.762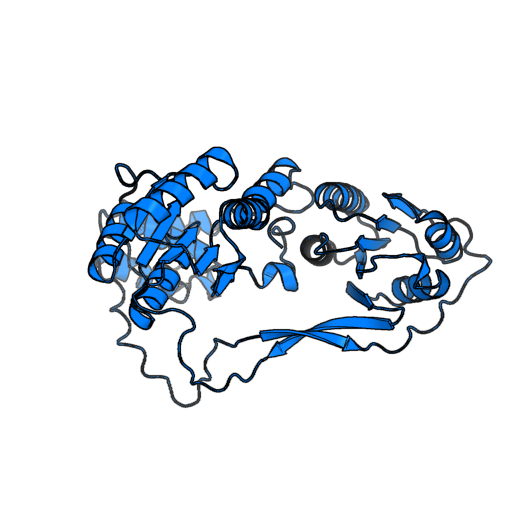 1.00 79.88 103 ALA A CA 1
ATOM 752 C C . ALA A 1 103 ? 1.765 -4.000 -31.178 1.00 79.88 103 ALA A C 1
ATOM 754 O O . ALA A 1 103 ? 1.924 -5.163 -31.557 1.00 79.88 103 ALA A O 1
ATOM 755 N N . ALA A 1 104 ? 2.024 -2.941 -31.947 1.00 79.88 104 ALA A N 1
ATOM 756 C CA . ALA A 1 104 ? 2.614 -3.074 -33.270 1.00 79.88 104 ALA A CA 1
ATOM 757 C C . ALA A 1 104 ? 3.948 -3.825 -33.176 1.00 79.88 104 ALA A C 1
ATOM 759 O O . ALA A 1 104 ? 4.722 -3.598 -32.239 1.00 79.88 104 ALA A O 1
ATOM 760 N N . GLU A 1 105 ? 4.202 -4.709 -34.141 1.00 78.50 105 GLU A N 1
ATOM 761 C CA . GLU A 1 105 ? 5.405 -5.537 -34.160 1.00 78.50 105 GLU A CA 1
ATOM 762 C C . GLU A 1 105 ? 6.671 -4.682 -34.050 1.00 78.50 105 GLU A C 1
ATOM 764 O O . GLU A 1 105 ? 6.807 -3.630 -34.683 1.00 78.50 105 GLU A O 1
ATOM 769 N N . ALA A 1 106 ? 7.610 -5.134 -33.220 1.00 74.50 106 ALA A N 1
ATOM 770 C CA . ALA A 1 106 ? 8.893 -4.470 -33.091 1.00 74.50 106 ALA A CA 1
ATOM 771 C C . ALA A 1 106 ? 9.690 -4.615 -34.393 1.00 74.50 106 ALA A C 1
ATOM 773 O O . ALA A 1 106 ? 9.859 -5.718 -34.912 1.00 74.50 106 ALA A O 1
ATOM 774 N N . SER A 1 107 ? 10.248 -3.506 -34.882 1.00 66.00 107 SER A N 1
ATOM 775 C CA . SER A 1 107 ? 11.281 -3.568 -35.913 1.00 66.00 107 SER A CA 1
ATOM 776 C C . SER A 1 107 ? 12.568 -4.110 -35.288 1.00 66.00 107 SER A C 1
ATOM 778 O O . SER A 1 107 ? 13.125 -3.505 -34.367 1.00 66.00 107 SER A O 1
ATOM 780 N N . PHE A 1 108 ? 13.021 -5.266 -35.767 1.00 66.56 108 PHE A N 1
ATOM 781 C CA . PHE A 1 108 ? 14.310 -5.839 -35.398 1.00 66.56 108 PHE A CA 1
ATOM 782 C C . PHE A 1 108 ? 15.369 -5.332 -36.374 1.00 66.56 108 PHE A C 1
ATOM 784 O O . PHE A 1 108 ? 15.245 -5.526 -37.582 1.00 66.56 108 PHE A O 1
ATOM 791 N N . ASP A 1 109 ? 16.423 -4.708 -35.856 1.00 61.81 109 ASP A N 1
ATOM 792 C CA . ASP A 1 109 ? 17.563 -4.297 -36.670 1.00 61.81 109 ASP A CA 1
ATOM 793 C C . ASP A 1 109 ? 18.695 -5.308 -36.473 1.00 61.81 109 ASP A C 1
ATOM 795 O O . ASP A 1 109 ? 19.325 -5.368 -35.418 1.00 61.81 109 ASP A O 1
ATOM 799 N N . ALA A 1 110 ? 18.952 -6.122 -37.500 1.00 52.81 110 ALA A N 1
ATOM 800 C CA . ALA A 1 110 ? 20.009 -7.130 -37.481 1.00 52.81 110 ALA A CA 1
ATOM 801 C C . ALA A 1 110 ? 21.422 -6.524 -37.336 1.00 52.81 110 ALA A C 1
ATOM 803 O O . ALA A 1 110 ? 22.341 -7.240 -36.940 1.00 52.81 110 ALA A O 1
ATOM 804 N N . ALA A 1 111 ? 21.600 -5.226 -37.627 1.00 54.19 111 ALA A N 1
ATOM 805 C CA . ALA A 1 111 ? 22.851 -4.494 -37.423 1.00 54.19 111 ALA A CA 1
ATOM 806 C C . ALA A 1 111 ? 22.962 -3.871 -36.018 1.00 54.19 111 ALA A C 1
ATOM 808 O O . ALA A 1 111 ? 24.068 -3.559 -35.572 1.00 54.19 111 ALA A O 1
ATOM 809 N N . ALA A 1 112 ? 21.849 -3.740 -35.287 1.00 55.12 112 ALA A N 1
ATOM 810 C CA . ALA A 1 112 ? 21.826 -3.325 -33.888 1.00 55.12 112 ALA A CA 1
ATOM 811 C C . ALA A 1 112 ? 22.184 -4.510 -32.973 1.00 55.12 112 ALA A C 1
ATOM 813 O O . ALA A 1 112 ? 21.387 -4.964 -32.158 1.00 55.12 112 ALA A O 1
ATOM 814 N N . SER A 1 113 ? 23.396 -5.045 -33.120 1.00 49.09 113 SER A N 1
ATOM 815 C CA . SER A 1 113 ? 23.936 -6.050 -32.206 1.00 49.09 113 SER A CA 1
ATOM 816 C C . SER A 1 113 ? 24.761 -5.362 -31.117 1.00 49.09 113 SER A C 1
ATOM 818 O O . SER A 1 113 ? 25.760 -4.716 -31.432 1.00 49.09 113 SER A O 1
ATOM 820 N N . GLY A 1 114 ? 24.390 -5.523 -29.842 1.00 54.34 114 GLY A N 1
ATOM 821 C CA . GLY A 1 114 ? 25.274 -5.169 -28.716 1.00 54.34 114 GLY A CA 1
ATOM 822 C C . GLY A 1 114 ? 24.733 -4.164 -27.698 1.00 54.34 114 GLY A C 1
ATOM 823 O O . GLY A 1 114 ? 25.513 -3.611 -26.925 1.00 54.34 114 GLY A O 1
ATOM 824 N N . SER A 1 115 ? 23.424 -3.919 -27.657 1.00 69.56 115 SER A N 1
ATOM 825 C CA . SER A 1 115 ? 22.818 -3.072 -26.631 1.00 69.56 115 SER A CA 1
ATOM 826 C C . SER A 1 115 ? 22.903 -3.707 -25.229 1.00 69.56 115 SER A C 1
ATOM 828 O O . SER A 1 115 ? 22.559 -4.872 -25.012 1.00 69.56 115 SER A O 1
ATOM 830 N N . GLU A 1 116 ? 23.410 -2.941 -24.255 1.00 87.50 116 GLU A N 1
ATOM 831 C CA . GLU A 1 116 ? 23.661 -3.416 -22.888 1.00 87.50 116 GLU A CA 1
ATOM 832 C C . GLU A 1 116 ? 22.340 -3.560 -22.109 1.00 87.50 116 GLU A C 1
ATOM 834 O O . GLU A 1 116 ? 21.720 -2.568 -21.714 1.00 87.50 116 GLU A O 1
ATOM 839 N N . TRP A 1 117 ? 21.925 -4.807 -21.867 1.00 94.12 117 TRP A N 1
ATOM 840 C CA . TRP A 1 117 ? 20.802 -5.151 -20.991 1.00 94.12 117 TRP A CA 1
ATOM 841 C C . TRP A 1 117 ? 21.295 -5.761 -19.686 1.00 94.12 117 TRP A C 1
ATOM 843 O O . TRP A 1 117 ? 21.942 -6.813 -19.693 1.00 94.12 117 TRP A O 1
ATOM 853 N N . ARG A 1 118 ? 20.942 -5.125 -18.567 1.00 95.38 118 ARG A N 1
ATOM 854 C CA . ARG A 1 118 ? 21.185 -5.632 -17.212 1.00 95.38 118 ARG A CA 1
ATOM 855 C C . ARG A 1 118 ? 19.953 -6.384 -16.732 1.00 95.38 118 ARG A C 1
ATOM 857 O O . ARG A 1 118 ? 18.884 -5.794 -16.601 1.00 95.38 118 ARG A O 1
ATOM 864 N N . THR A 1 119 ? 20.103 -7.680 -16.488 1.00 96.81 119 THR A N 1
ATOM 865 C CA . THR A 1 119 ? 19.002 -8.565 -16.094 1.00 96.81 119 THR A CA 1
ATOM 866 C C . THR A 1 119 ? 19.041 -8.870 -14.603 1.00 96.81 119 THR A C 1
ATOM 868 O O . THR A 1 119 ? 20.107 -9.177 -14.071 1.00 96.81 119 THR A O 1
ATOM 871 N N . VAL A 1 120 ? 17.889 -8.836 -13.935 1.00 96.62 120 VAL A N 1
ATOM 872 C CA . VAL A 1 120 ? 17.747 -9.211 -12.520 1.00 96.62 120 VAL A CA 1
ATOM 873 C C . VAL A 1 120 ? 16.526 -10.115 -12.361 1.00 96.62 120 VAL A C 1
ATOM 875 O O . VAL A 1 120 ? 15.431 -9.723 -12.742 1.00 96.62 120 VAL A O 1
ATOM 878 N N . GLY A 1 121 ? 16.699 -11.309 -11.790 1.00 93.94 121 GLY A N 1
ATOM 879 C CA . GLY A 1 121 ? 15.633 -12.314 -11.663 1.00 93.94 121 GLY A CA 1
ATOM 880 C C . GLY A 1 121 ? 15.753 -13.463 -12.671 1.00 93.94 121 GLY A C 1
ATOM 881 O O . GLY A 1 121 ? 16.609 -13.450 -13.553 1.00 93.94 121 GLY A O 1
ATOM 882 N N . ALA A 1 122 ? 14.912 -14.487 -12.509 1.00 92.12 122 ALA A N 1
ATOM 883 C CA . ALA A 1 122 ? 14.964 -15.728 -13.287 1.00 92.12 122 ALA A CA 1
ATOM 884 C C . ALA A 1 122 ? 13.952 -15.756 -14.448 1.00 92.12 122 ALA A C 1
ATOM 886 O O . ALA A 1 122 ? 12.902 -15.112 -14.396 1.00 92.12 122 ALA A O 1
ATOM 887 N N . GLY A 1 123 ? 14.236 -16.563 -15.478 1.00 91.75 123 GLY A N 1
ATOM 888 C CA . GLY A 1 123 ? 13.341 -16.759 -16.630 1.00 91.75 123 GLY A CA 1
ATOM 889 C C . GLY A 1 123 ? 13.346 -15.603 -17.635 1.00 91.75 123 GLY A C 1
ATOM 890 O O . GLY A 1 123 ? 12.381 -15.424 -18.370 1.00 91.75 123 GLY A O 1
ATOM 891 N N . LEU A 1 124 ? 14.414 -14.800 -17.649 1.00 95.12 124 LEU A N 1
ATOM 892 C CA . LEU A 1 124 ? 14.551 -13.629 -18.518 1.00 95.12 124 LEU A CA 1
ATOM 893 C C . LEU A 1 124 ? 15.414 -13.878 -19.760 1.00 95.12 124 LEU A C 1
ATOM 895 O O . LEU A 1 124 ? 15.455 -13.014 -20.629 1.00 95.12 124 LEU A O 1
ATOM 899 N N . ASP A 1 125 ? 16.094 -15.023 -19.872 1.00 92.38 125 ASP A N 1
ATOM 900 C CA . ASP A 1 125 ? 17.120 -15.252 -20.901 1.00 92.38 125 ASP A CA 1
ATOM 901 C C . ASP A 1 125 ? 16.585 -15.094 -22.328 1.00 92.38 125 ASP A C 1
ATOM 903 O O . ASP A 1 125 ? 17.195 -14.398 -23.142 1.00 92.38 125 ASP A O 1
ATOM 907 N N . GLY A 1 126 ? 15.415 -15.678 -22.615 1.00 93.19 126 GLY A N 1
ATOM 908 C CA . GLY A 1 126 ? 14.765 -15.572 -23.923 1.00 93.19 126 GLY A CA 1
ATOM 909 C C . GLY A 1 126 ? 14.394 -14.130 -24.276 1.00 93.19 126 GLY A C 1
ATOM 910 O O . GLY A 1 126 ? 14.747 -13.638 -25.349 1.00 93.19 126 GLY A O 1
ATOM 911 N N . LEU A 1 127 ? 13.764 -13.415 -23.341 1.00 95.00 127 LEU A N 1
ATOM 912 C CA . LEU A 1 127 ? 13.372 -12.019 -23.532 1.00 95.00 127 LEU A CA 1
ATOM 913 C C . LEU A 1 127 ? 14.593 -11.095 -23.655 1.00 95.00 127 LEU A C 1
ATOM 915 O O . LEU A 1 127 ? 14.639 -10.242 -24.538 1.00 95.00 127 LEU A O 1
ATOM 919 N N . ALA A 1 128 ? 15.615 -11.289 -22.822 1.00 94.25 128 ALA A N 1
ATOM 920 C CA . ALA A 1 128 ? 16.859 -10.530 -22.883 1.00 94.25 128 ALA A CA 1
ATOM 921 C C . ALA A 1 128 ? 17.596 -10.759 -24.212 1.00 94.25 128 ALA A C 1
ATOM 923 O O . ALA A 1 128 ? 18.106 -9.810 -24.806 1.00 94.25 128 ALA A O 1
ATOM 924 N N . ALA A 1 129 ? 17.640 -12.000 -24.707 1.00 92.06 129 ALA A N 1
ATOM 925 C CA . ALA A 1 129 ? 18.200 -12.310 -26.019 1.00 92.06 129 ALA A CA 1
ATOM 926 C C . ALA A 1 129 ? 17.416 -11.623 -27.148 1.00 92.06 129 ALA A C 1
ATOM 928 O O . ALA A 1 129 ? 18.028 -11.046 -28.046 1.00 92.06 129 ALA A O 1
ATOM 929 N N . ALA A 1 130 ? 16.082 -11.623 -27.080 1.00 91.69 130 ALA A N 1
ATOM 930 C CA . ALA A 1 130 ? 15.238 -10.964 -28.071 1.00 91.69 130 ALA A CA 1
ATOM 931 C C . ALA A 1 130 ? 15.402 -9.431 -28.058 1.00 91.69 130 ALA A C 1
ATOM 933 O O . ALA A 1 130 ? 15.525 -8.825 -29.124 1.00 91.69 130 ALA A O 1
ATOM 934 N N . LEU A 1 131 ? 15.488 -8.811 -26.875 1.00 92.69 131 LEU A N 1
ATOM 935 C CA . LEU A 1 131 ? 15.707 -7.368 -26.707 1.00 92.69 131 LEU A CA 1
ATOM 936 C C . LEU A 1 131 ? 17.081 -6.902 -27.212 1.00 92.69 131 LEU A C 1
ATOM 938 O O . LEU A 1 131 ? 17.185 -5.800 -27.748 1.00 92.69 131 LEU A O 1
ATOM 942 N N . ARG A 1 132 ? 18.123 -7.739 -27.113 1.00 91.38 132 ARG A N 1
ATOM 943 C CA . ARG A 1 132 ? 19.468 -7.450 -27.656 1.00 91.38 132 ARG A CA 1
ATOM 944 C C . ARG A 1 132 ? 19.523 -7.373 -29.186 1.00 91.38 132 ARG A C 1
ATOM 946 O O . ARG A 1 132 ? 20.539 -6.938 -29.717 1.00 91.38 132 ARG A O 1
ATOM 953 N N . ARG A 1 133 ? 18.457 -7.786 -29.884 1.00 89.44 133 ARG A N 1
ATOM 954 C CA . ARG A 1 133 ? 18.270 -7.604 -31.340 1.00 89.44 133 ARG A CA 1
ATOM 955 C C . ARG A 1 133 ? 17.579 -6.276 -31.685 1.00 89.44 133 ARG A C 1
ATOM 957 O O . ARG A 1 133 ? 17.111 -6.089 -32.805 1.00 89.44 133 ARG A O 1
ATOM 964 N N . THR A 1 134 ? 17.428 -5.393 -30.701 1.00 88.38 134 THR A N 1
ATOM 965 C CA . THR A 1 134 ? 16.863 -4.050 -30.851 1.00 88.38 134 THR A CA 1
ATOM 966 C C . THR A 1 134 ? 17.919 -3.008 -30.461 1.00 88.38 134 THR A C 1
ATOM 968 O O . THR A 1 134 ? 18.811 -3.308 -29.658 1.00 88.38 134 THR A O 1
ATOM 971 N N . PRO A 1 135 ? 17.811 -1.753 -30.934 1.00 88.00 135 PRO A N 1
ATOM 972 C CA . PRO A 1 135 ? 18.728 -0.681 -30.535 1.00 88.00 135 PRO A CA 1
ATOM 973 C C . PRO A 1 135 ? 18.544 -0.219 -29.075 1.00 88.00 135 PRO A C 1
ATOM 975 O O . PRO A 1 135 ? 19.224 0.700 -28.622 1.00 88.00 135 PRO A O 1
ATOM 978 N N . LEU A 1 136 ? 17.608 -0.813 -28.327 1.00 90.62 136 LEU A N 1
ATOM 979 C CA . LEU A 1 136 ? 17.287 -0.426 -26.957 1.00 90.62 136 LEU A CA 1
ATOM 980 C C . LEU A 1 136 ? 18.267 -1.041 -25.966 1.00 90.62 136 LEU A C 1
ATOM 982 O O . LEU A 1 136 ? 18.605 -2.209 -26.094 1.00 90.62 136 LEU A O 1
ATOM 986 N N . ALA A 1 137 ? 18.632 -0.288 -24.931 1.00 93.12 137 ALA A N 1
ATOM 987 C CA . ALA A 1 137 ? 19.441 -0.739 -23.801 1.00 93.12 137 ALA A CA 1
ATOM 988 C C . ALA A 1 137 ? 18.754 -0.362 -22.481 1.00 93.12 137 ALA A C 1
ATOM 990 O O . ALA A 1 137 ? 17.964 0.590 -22.438 1.00 93.12 137 ALA A O 1
ATOM 991 N N . GLY A 1 138 ? 19.060 -1.076 -21.397 1.00 95.88 138 GLY A N 1
ATOM 992 C CA . GLY A 1 138 ? 18.419 -0.790 -20.119 1.00 95.88 138 GLY A CA 1
ATOM 993 C C . GLY A 1 138 ? 18.464 -1.905 -19.085 1.00 95.88 138 GLY A C 1
ATOM 994 O O . GLY A 1 138 ? 19.354 -2.756 -19.080 1.00 95.88 138 GLY A O 1
ATOM 995 N N . TRP A 1 139 ? 17.480 -1.871 -18.193 1.00 97.56 139 TRP A N 1
ATOM 996 C CA . TRP A 1 139 ? 17.285 -2.843 -17.125 1.00 97.56 139 TRP A CA 1
ATOM 997 C C . TRP A 1 139 ? 16.060 -3.699 -17.421 1.00 97.56 139 TRP A C 1
ATOM 999 O O . TRP A 1 139 ? 15.011 -3.170 -17.786 1.00 97.56 139 TRP A O 1
ATOM 1009 N N . LEU A 1 140 ? 16.202 -5.009 -17.247 1.00 97.88 140 LEU A N 1
ATOM 1010 C CA . LEU A 1 140 ? 15.125 -5.987 -17.343 1.00 97.88 140 LEU A CA 1
ATOM 1011 C C . LEU A 1 140 ? 15.058 -6.758 -16.027 1.00 97.88 140 LEU A C 1
ATOM 1013 O O . LEU A 1 140 ? 15.956 -7.531 -15.700 1.00 97.88 140 LEU A O 1
ATOM 1017 N N . ILE A 1 141 ? 14.017 -6.509 -15.249 1.00 97.75 141 ILE A N 1
ATOM 1018 C CA . ILE A 1 141 ? 13.905 -6.964 -13.867 1.00 97.75 141 ILE A CA 1
ATOM 1019 C C . ILE A 1 141 ? 12.648 -7.814 -13.752 1.00 97.75 141 ILE A C 1
ATOM 1021 O O . ILE A 1 141 ? 11.583 -7.370 -14.165 1.00 97.75 141 ILE A O 1
ATOM 1025 N N . ARG A 1 142 ? 12.756 -9.013 -13.176 1.00 96.50 142 ARG A N 1
ATOM 1026 C CA . ARG A 1 142 ? 11.613 -9.860 -12.827 1.00 96.50 142 ARG A CA 1
ATOM 1027 C C . ARG A 1 142 ? 11.628 -10.195 -11.344 1.00 96.50 142 ARG A C 1
ATOM 1029 O O . ARG A 1 142 ? 12.442 -11.011 -10.910 1.00 96.50 142 ARG A O 1
ATOM 1036 N N . THR A 1 143 ? 10.763 -9.549 -10.569 1.00 95.94 143 THR A N 1
ATOM 1037 C CA . THR A 1 143 ? 10.682 -9.722 -9.113 1.00 95.94 143 THR A CA 1
ATOM 1038 C C . THR A 1 143 ? 9.440 -9.036 -8.536 1.00 95.94 143 THR A C 1
ATOM 1040 O O . THR A 1 143 ? 9.003 -8.016 -9.062 1.00 95.94 143 THR A O 1
ATOM 1043 N N . ASP A 1 144 ? 8.927 -9.553 -7.420 1.00 94.19 144 ASP A N 1
ATOM 1044 C CA . ASP A 1 144 ? 7.984 -8.839 -6.546 1.00 94.19 144 ASP A CA 1
ATOM 1045 C C . ASP A 1 144 ? 8.690 -8.192 -5.335 1.00 94.19 144 ASP A C 1
ATOM 1047 O O . ASP A 1 144 ? 8.052 -7.513 -4.535 1.00 94.19 144 ASP A O 1
ATOM 1051 N N . ASP A 1 145 ? 10.009 -8.371 -5.182 1.00 94.88 145 ASP A N 1
ATOM 1052 C CA . ASP A 1 145 ? 10.775 -7.777 -4.083 1.00 94.88 145 ASP A CA 1
ATOM 1053 C C . ASP A 1 145 ? 11.100 -6.304 -4.379 1.00 94.88 145 ASP A C 1
ATOM 1055 O O . ASP A 1 145 ? 11.980 -5.975 -5.185 1.00 94.88 145 ASP A O 1
ATOM 1059 N N . ALA A 1 146 ? 10.419 -5.404 -3.670 1.00 95.62 146 ALA A N 1
ATOM 1060 C CA . ALA A 1 146 ? 10.603 -3.961 -3.787 1.00 95.62 146 ALA A CA 1
ATOM 1061 C C . ALA A 1 146 ? 12.051 -3.498 -3.540 1.00 95.62 146 ALA A C 1
ATOM 1063 O O . ALA A 1 146 ? 12.479 -2.508 -4.131 1.00 95.62 146 ALA A O 1
ATOM 1064 N N . LYS A 1 147 ? 12.854 -4.211 -2.738 1.00 96.75 147 LYS A N 1
ATOM 1065 C CA . LYS A 1 147 ? 14.272 -3.868 -2.521 1.00 96.75 147 LYS A CA 1
ATOM 1066 C C . LYS A 1 147 ? 15.135 -4.203 -3.727 1.00 96.75 147 LYS A C 1
ATOM 1068 O O . LYS A 1 147 ? 16.087 -3.487 -4.042 1.00 96.75 147 LYS A O 1
ATOM 1073 N N . VAL A 1 148 ? 14.815 -5.289 -4.429 1.00 97.00 148 VAL A N 1
ATOM 1074 C CA . VAL A 1 148 ? 15.468 -5.624 -5.701 1.00 97.00 148 VAL A CA 1
ATOM 1075 C C . VAL A 1 148 ? 15.141 -4.555 -6.745 1.00 97.00 148 VAL A C 1
ATOM 1077 O O . VAL A 1 148 ? 16.050 -4.086 -7.435 1.00 97.00 148 VAL A O 1
ATOM 1080 N N . VAL A 1 149 ? 13.882 -4.108 -6.804 1.00 97.56 149 VAL A N 1
ATOM 1081 C CA . VAL A 1 149 ? 13.471 -3.002 -7.684 1.00 97.56 149 VAL A CA 1
ATOM 1082 C C . VAL A 1 149 ? 14.178 -1.700 -7.308 1.00 97.56 149 VAL A C 1
ATOM 1084 O O . VAL A 1 149 ? 14.731 -1.050 -8.194 1.00 97.56 149 VAL A O 1
ATOM 1087 N N . LEU A 1 150 ? 14.265 -1.361 -6.018 1.00 98.31 150 LEU A N 1
ATOM 1088 C CA . LEU A 1 150 ? 14.973 -0.173 -5.534 1.00 98.31 150 LEU A CA 1
ATOM 1089 C C . LEU A 1 150 ? 16.448 -0.173 -5.952 1.00 98.31 150 LEU A C 1
ATOM 1091 O O . LEU A 1 150 ? 16.935 0.818 -6.491 1.00 98.31 150 LEU A O 1
ATOM 1095 N N . ARG A 1 151 ? 17.170 -1.283 -5.755 1.00 98.25 151 ARG A N 1
ATOM 1096 C CA . ARG A 1 151 ? 18.580 -1.388 -6.169 1.00 98.25 151 ARG A CA 1
ATOM 1097 C C . ARG A 1 151 ? 18.753 -1.192 -7.673 1.00 98.25 151 ARG A C 1
ATOM 1099 O O . ARG A 1 151 ? 19.668 -0.487 -8.099 1.00 98.25 151 ARG A O 1
ATOM 1106 N N . ALA A 1 152 ? 17.868 -1.779 -8.479 1.00 97.31 152 ALA A N 1
ATOM 1107 C CA . ALA A 1 152 ? 17.897 -1.591 -9.924 1.00 97.31 152 ALA A CA 1
ATOM 1108 C C . ALA A 1 152 ? 17.572 -0.140 -10.320 1.00 97.31 152 ALA A C 1
ATOM 1110 O O . ALA A 1 152 ? 18.241 0.418 -11.190 1.00 97.31 152 ALA A O 1
ATOM 1111 N N . ALA A 1 153 ? 16.595 0.486 -9.658 1.00 97.88 153 ALA A N 1
ATOM 1112 C CA . ALA A 1 153 ? 16.230 1.885 -9.860 1.00 97.88 153 ALA A CA 1
ATOM 1113 C C . ALA A 1 153 ? 17.401 2.823 -9.534 1.00 97.88 153 ALA A C 1
ATOM 1115 O O . ALA A 1 153 ? 17.740 3.675 -10.351 1.00 97.88 153 ALA A O 1
ATOM 1116 N N . LYS A 1 154 ? 18.093 2.612 -8.406 1.00 97.94 154 LYS A N 1
ATOM 1117 C CA . LYS A 1 154 ? 19.307 3.363 -8.040 1.00 97.94 154 LYS A CA 1
ATOM 1118 C C . LYS A 1 154 ? 20.393 3.259 -9.108 1.00 97.94 154 LYS A C 1
ATOM 1120 O O . LYS A 1 154 ? 20.882 4.279 -9.586 1.00 97.94 154 LYS A O 1
ATOM 1125 N N . ALA A 1 155 ? 20.695 2.042 -9.562 1.00 96.12 155 ALA A N 1
ATOM 1126 C CA . ALA A 1 155 ? 21.669 1.828 -10.631 1.00 96.12 155 ALA A CA 1
ATOM 1127 C C . ALA A 1 155 ? 21.262 2.513 -11.953 1.00 96.12 155 ALA A C 1
ATOM 1129 O O . ALA A 1 155 ? 22.122 2.958 -12.715 1.00 96.12 155 ALA A O 1
ATOM 1130 N N . ALA A 1 156 ? 19.959 2.605 -12.240 1.00 95.44 156 ALA A N 1
ATOM 1131 C CA . ALA A 1 156 ? 19.448 3.317 -13.409 1.00 95.44 156 ALA A CA 1
ATOM 1132 C C . ALA A 1 156 ? 19.563 4.842 -13.280 1.00 95.44 156 ALA A C 1
ATOM 1134 O O . ALA A 1 156 ? 19.937 5.518 -14.244 1.00 95.44 156 ALA A O 1
ATOM 1135 N N . LEU A 1 157 ? 19.303 5.378 -12.087 1.00 96.31 157 LEU A N 1
ATOM 1136 C CA . LEU A 1 157 ? 19.418 6.803 -11.777 1.00 96.31 157 LEU A CA 1
ATOM 1137 C C . LEU A 1 157 ? 20.858 7.313 -11.897 1.00 96.31 157 LEU A C 1
ATOM 1139 O O . LEU A 1 157 ? 21.071 8.409 -12.416 1.00 96.31 157 LEU A O 1
ATOM 1143 N N . GLU A 1 158 ? 21.844 6.512 -11.492 1.00 93.81 158 GLU A N 1
ATOM 1144 C CA . GLU A 1 158 ? 23.271 6.853 -11.594 1.00 93.81 158 GLU A CA 1
ATOM 1145 C C . GLU A 1 158 ? 23.730 7.090 -13.039 1.00 93.81 158 GLU A C 1
ATOM 1147 O O . GLU A 1 158 ? 24.586 7.940 -13.286 1.00 93.81 158 GLU A O 1
ATOM 1152 N N . ARG A 1 159 ? 23.137 6.387 -14.015 1.00 88.62 159 ARG A N 1
ATOM 1153 C CA . ARG A 1 159 ? 23.545 6.488 -15.425 1.00 88.62 159 ARG A CA 1
ATOM 1154 C C . ARG A 1 159 ? 23.203 7.844 -16.047 1.00 88.62 159 ARG A C 1
ATOM 1156 O O . ARG A 1 159 ? 23.895 8.258 -16.971 1.00 88.62 159 ARG A O 1
ATOM 1163 N N . ARG A 1 160 ? 22.139 8.514 -15.576 1.00 86.81 160 ARG A N 1
ATOM 1164 C CA . ARG A 1 160 ? 21.652 9.826 -16.070 1.00 86.81 160 ARG A CA 1
ATOM 1165 C C . ARG A 1 160 ? 21.592 9.945 -17.605 1.00 86.81 160 ARG A C 1
ATOM 1167 O O . ARG A 1 160 ? 21.909 10.987 -18.172 1.00 86.81 160 ARG A O 1
ATOM 1174 N N . GLN A 1 161 ? 21.202 8.867 -18.283 1.00 89.38 161 GLN A N 1
ATOM 1175 C CA . GLN A 1 161 ? 21.101 8.789 -19.743 1.00 89.38 161 GLN A CA 1
ATOM 1176 C C . GLN A 1 161 ? 19.796 8.107 -20.161 1.00 89.38 161 GLN A C 1
ATOM 1178 O O . GLN A 1 161 ? 19.296 7.265 -19.408 1.00 89.38 161 GLN A O 1
ATOM 1183 N N . PRO A 1 162 ? 19.267 8.411 -21.361 1.00 93.06 162 PRO A N 1
ATOM 1184 C CA . PRO A 1 162 ? 18.098 7.726 -21.897 1.00 93.06 162 PRO A CA 1
ATOM 1185 C C . PRO A 1 162 ? 18.292 6.206 -21.945 1.00 93.06 162 PRO A C 1
ATOM 1187 O O . PRO A 1 162 ? 19.276 5.716 -22.499 1.00 93.06 162 PRO A O 1
ATOM 1190 N N . ALA A 1 163 ? 17.351 5.464 -21.363 1.00 94.88 163 ALA A N 1
ATOM 1191 C CA . ALA A 1 163 ? 17.373 4.003 -21.315 1.00 94.88 163 ALA A CA 1
ATOM 1192 C C . ALA A 1 163 ? 15.972 3.431 -21.048 1.00 94.88 163 ALA A C 1
ATOM 1194 O O . ALA A 1 163 ? 15.029 4.162 -20.728 1.00 94.88 163 ALA A O 1
ATOM 1195 N N . ARG A 1 164 ? 15.840 2.106 -21.164 1.00 97.12 164 ARG A N 1
ATOM 1196 C CA . ARG A 1 164 ? 14.646 1.357 -20.754 1.00 97.12 164 ARG A CA 1
ATOM 1197 C C . ARG A 1 164 ? 14.762 0.889 -19.306 1.00 97.12 164 ARG A C 1
ATOM 1199 O O . ARG A 1 164 ? 15.822 0.442 -18.877 1.00 97.12 164 ARG A O 1
ATOM 1206 N N . PHE A 1 165 ? 13.654 0.924 -18.581 1.00 98.19 165 PHE A N 1
ATOM 1207 C CA . PHE A 1 165 ? 13.511 0.237 -17.301 1.00 98.19 165 PHE A CA 1
ATOM 1208 C C . PHE A 1 165 ? 12.279 -0.656 -17.382 1.00 98.19 165 PHE A C 1
ATOM 1210 O O . PHE A 1 165 ? 11.159 -0.157 -17.452 1.00 98.19 165 PHE A O 1
ATOM 1217 N N . VAL A 1 166 ? 12.485 -1.966 -17.449 1.00 98.38 166 VAL A N 1
ATOM 1218 C CA . VAL A 1 166 ? 11.418 -2.952 -17.618 1.00 98.38 166 VAL A CA 1
ATOM 1219 C C . VAL A 1 166 ? 11.282 -3.744 -16.326 1.00 98.38 166 VAL A C 1
ATOM 1221 O O . VAL A 1 166 ? 12.216 -4.441 -15.934 1.00 98.38 166 VAL A O 1
ATOM 1224 N N . LEU A 1 167 ? 10.128 -3.628 -15.673 1.00 98.31 167 LEU A N 1
ATOM 1225 C CA . LEU A 1 167 ? 9.761 -4.381 -14.479 1.00 98.31 167 LEU A CA 1
ATOM 1226 C C . LEU A 1 167 ? 8.685 -5.408 -14.832 1.00 98.31 167 LEU A C 1
ATOM 1228 O O . LEU A 1 167 ? 7.622 -5.049 -15.326 1.00 98.31 167 LEU A O 1
ATOM 1232 N N . ILE A 1 168 ? 8.952 -6.673 -14.538 1.00 97.62 168 ILE A N 1
ATOM 1233 C CA . ILE A 1 168 ? 8.013 -7.785 -14.652 1.00 97.62 168 ILE A CA 1
ATOM 1234 C C . ILE A 1 168 ? 7.751 -8.336 -13.246 1.00 97.62 168 ILE A C 1
ATOM 1236 O O . ILE A 1 168 ? 8.696 -8.571 -12.494 1.00 97.62 168 ILE A O 1
ATOM 1240 N N . HIS A 1 169 ? 6.496 -8.553 -12.868 1.00 95.75 169 HIS A N 1
ATOM 1241 C CA . HIS A 1 169 ? 6.138 -9.052 -11.532 1.00 95.75 169 HIS A CA 1
ATOM 1242 C C . HIS A 1 169 ? 4.901 -9.963 -11.588 1.00 95.75 169 HIS A C 1
ATOM 1244 O O . HIS A 1 169 ? 4.180 -9.940 -12.586 1.00 95.75 169 HIS A O 1
ATOM 1250 N N . CYS A 1 170 ? 4.664 -10.789 -10.558 1.00 87.50 170 CYS A N 1
ATOM 1251 C CA . CYS A 1 170 ? 3.541 -11.742 -10.536 1.00 87.50 170 CYS A CA 1
ATOM 1252 C C . CYS A 1 170 ? 2.442 -11.448 -9.499 1.00 87.50 170 CYS A C 1
ATOM 1254 O O . CYS A 1 170 ? 1.512 -12.240 -9.372 1.00 87.50 170 CYS A O 1
ATOM 1256 N N . GLY A 1 171 ? 2.489 -10.309 -8.803 1.00 76.31 171 GLY A N 1
ATOM 1257 C CA . GLY A 1 171 ? 1.421 -9.887 -7.887 1.00 76.31 171 GLY A CA 1
ATOM 1258 C C . GLY A 1 171 ? 1.279 -8.371 -7.781 1.00 76.31 171 GLY A C 1
ATOM 1259 O O . GLY A 1 171 ? 1.251 -7.677 -8.791 1.00 76.31 171 GLY A O 1
ATOM 1260 N N . ALA A 1 172 ? 1.212 -7.841 -6.557 1.00 69.06 172 ALA A N 1
ATOM 1261 C CA . ALA A 1 172 ? 1.153 -6.394 -6.321 1.00 69.06 172 ALA A CA 1
ATOM 1262 C C . ALA A 1 172 ? 2.419 -5.651 -6.809 1.00 69.06 172 ALA A C 1
ATOM 1264 O O . ALA A 1 172 ? 2.336 -4.474 -7.159 1.00 69.06 172 ALA A O 1
ATOM 1265 N N . GLY A 1 173 ? 3.562 -6.349 -6.892 1.00 77.88 173 GLY A N 1
ATOM 1266 C CA . GLY A 1 173 ? 4.822 -5.825 -7.421 1.00 77.88 173 GLY A CA 1
ATOM 1267 C C . GLY A 1 173 ? 5.303 -4.537 -6.742 1.00 77.88 173 GLY A C 1
ATOM 1268 O O . GLY A 1 173 ? 4.841 -4.151 -5.673 1.00 77.88 173 GLY A O 1
ATOM 1269 N N . ALA A 1 174 ? 6.237 -3.845 -7.396 1.00 91.50 174 ALA A N 1
ATOM 1270 C CA . ALA A 1 174 ? 6.684 -2.501 -7.014 1.00 91.50 174 ALA A CA 1
ATOM 1271 C C . ALA A 1 174 ? 6.275 -1.471 -8.082 1.00 91.50 174 ALA A C 1
ATOM 1273 O O . ALA A 1 174 ? 7.063 -0.626 -8.513 1.00 91.50 174 ALA A O 1
ATOM 1274 N N . THR A 1 175 ? 5.039 -1.581 -8.567 1.00 94.81 175 THR A N 1
ATOM 1275 C CA . THR A 1 175 ? 4.517 -0.746 -9.655 1.00 94.81 175 THR A CA 1
ATOM 1276 C C . THR A 1 175 ? 4.410 0.722 -9.257 1.00 94.81 175 THR A C 1
ATOM 1278 O O . THR A 1 175 ? 4.790 1.590 -10.044 1.00 94.81 175 THR A O 1
ATOM 1281 N N . GLY A 1 176 ? 3.984 1.009 -8.021 1.00 95.12 176 GLY A N 1
ATOM 1282 C CA . GLY A 1 176 ? 4.013 2.357 -7.450 1.00 95.12 176 GLY A CA 1
ATOM 1283 C C . GLY A 1 176 ? 5.429 2.947 -7.452 1.00 95.12 176 GLY A C 1
ATOM 1284 O O . GLY A 1 176 ? 5.646 4.041 -7.978 1.00 95.12 176 GLY A O 1
ATOM 1285 N N . MET A 1 177 ? 6.425 2.173 -7.009 1.00 97.38 177 MET A N 1
ATOM 1286 C CA . MET A 1 177 ? 7.844 2.550 -7.085 1.00 97.38 177 MET A CA 1
ATOM 1287 C C . MET A 1 177 ? 8.307 2.849 -8.517 1.00 97.38 177 MET A C 1
ATOM 1289 O O . MET A 1 177 ? 9.004 3.838 -8.744 1.00 97.38 177 MET A O 1
ATOM 1293 N N . ALA A 1 178 ? 7.917 2.028 -9.496 1.00 97.50 178 ALA A N 1
ATOM 1294 C CA . ALA A 1 178 ? 8.265 2.237 -10.903 1.00 97.50 178 ALA A CA 1
ATOM 1295 C C . ALA A 1 178 ? 7.646 3.528 -11.475 1.00 97.50 178 ALA A C 1
ATOM 1297 O O . ALA A 1 178 ? 8.264 4.205 -12.300 1.00 97.50 178 ALA A O 1
ATOM 1298 N N . ARG A 1 179 ? 6.451 3.913 -11.011 1.00 96.38 179 ARG A N 1
ATOM 1299 C CA . ARG A 1 179 ? 5.833 5.205 -11.348 1.00 96.38 179 ARG A CA 1
ATOM 1300 C C . ARG A 1 179 ? 6.601 6.363 -10.731 1.00 96.38 179 ARG A C 1
ATOM 1302 O O . ARG A 1 179 ? 6.927 7.314 -11.436 1.00 96.38 179 ARG A O 1
ATOM 1309 N N . SER A 1 180 ? 6.968 6.263 -9.455 1.00 97.12 180 SER A N 1
ATOM 1310 C CA . SER A 1 180 ? 7.815 7.266 -8.801 1.00 97.12 180 SER A CA 1
ATOM 1311 C C . SER A 1 180 ? 9.184 7.388 -9.484 1.00 97.12 180 SER A C 1
ATOM 1313 O O . SER A 1 180 ? 9.662 8.502 -9.678 1.00 97.12 180 SER A O 1
ATOM 1315 N N . LEU A 1 181 ? 9.766 6.282 -9.967 1.00 98.00 181 LEU A N 1
ATOM 1316 C CA . LEU A 1 181 ? 10.987 6.298 -10.781 1.00 98.00 181 LEU A CA 1
ATOM 1317 C C . LEU A 1 181 ? 10.806 7.091 -12.074 1.00 98.00 181 LEU A C 1
ATOM 1319 O O . LEU A 1 181 ? 11.661 7.906 -12.407 1.00 98.00 181 LEU A O 1
ATOM 1323 N N . HIS A 1 182 ? 9.701 6.883 -12.789 1.00 96.81 182 HIS A N 1
ATOM 1324 C CA . HIS A 1 182 ? 9.399 7.649 -13.996 1.00 96.81 182 HIS A CA 1
ATOM 1325 C C . HIS A 1 182 ? 9.291 9.159 -13.714 1.00 96.81 182 HIS A C 1
ATOM 1327 O O . HIS A 1 182 ? 9.823 9.966 -14.476 1.00 96.81 182 HIS A O 1
ATOM 1333 N N . LEU A 1 183 ? 8.669 9.542 -12.594 1.00 95.88 183 LEU A N 1
ATOM 1334 C CA . LEU A 1 183 ? 8.554 10.944 -12.172 1.00 95.88 183 LEU A CA 1
ATOM 1335 C C . LEU A 1 183 ? 9.897 11.541 -11.716 1.00 95.88 183 LEU A C 1
ATOM 1337 O O . LEU A 1 183 ? 10.151 12.732 -11.897 1.00 95.88 183 LEU A O 1
ATOM 1341 N N . GLU A 1 184 ? 10.768 10.733 -11.112 1.00 95.19 184 GLU A N 1
ATOM 1342 C CA . GLU A 1 184 ? 12.096 11.160 -10.665 1.00 95.19 184 GLU A CA 1
ATOM 1343 C C . GLU A 1 184 ? 13.114 11.250 -11.802 1.00 95.19 184 GLU A C 1
ATOM 1345 O O . GLU A 1 184 ? 13.962 12.148 -11.781 1.00 95.19 184 GLU A O 1
ATOM 1350 N N . ALA A 1 185 ? 12.984 10.380 -12.805 1.00 96.00 185 ALA A N 1
ATOM 1351 C CA . ALA A 1 185 ? 13.852 10.289 -13.970 1.00 96.00 185 ALA A CA 1
ATOM 1352 C C . ALA A 1 185 ? 13.058 10.203 -15.287 1.00 96.00 185 ALA A C 1
ATOM 1354 O O . ALA A 1 185 ? 13.008 9.139 -15.909 1.00 96.00 185 ALA A O 1
ATOM 1355 N N . PRO A 1 186 ? 12.525 11.334 -15.792 1.00 92.69 186 PRO A N 1
ATOM 1356 C CA . PRO A 1 186 ? 11.752 11.369 -17.041 1.00 92.69 186 PRO A CA 1
ATOM 1357 C C . PRO A 1 186 ? 12.524 10.920 -18.297 1.00 92.69 186 PRO A C 1
ATOM 1359 O O . PRO A 1 186 ? 11.933 10.654 -19.344 1.00 92.69 186 PRO A O 1
ATOM 1362 N N . TRP A 1 187 ? 13.859 10.834 -18.216 1.00 93.69 187 TRP A N 1
ATOM 1363 C CA . TRP A 1 187 ? 14.705 10.286 -19.281 1.00 93.69 187 TRP A CA 1
ATOM 1364 C C . TRP A 1 187 ? 14.660 8.752 -19.365 1.00 93.69 187 TRP A C 1
ATOM 1366 O O . TRP A 1 187 ? 15.051 8.192 -20.390 1.00 93.69 187 TRP A O 1
ATOM 1376 N N . LEU A 1 188 ? 14.193 8.060 -18.322 1.00 96.31 188 LEU A N 1
ATOM 1377 C CA . LEU A 1 188 ? 13.952 6.621 -18.355 1.00 96.31 188 LEU A CA 1
ATOM 1378 C C . LEU A 1 188 ? 12.564 6.342 -18.918 1.00 96.31 188 LEU A C 1
ATOM 1380 O O . LEU A 1 188 ? 11.565 6.916 -18.485 1.00 96.31 188 LEU A O 1
ATOM 1384 N N . LYS A 1 189 ? 12.501 5.409 -19.868 1.00 97.62 189 LYS A N 1
ATOM 1385 C CA . LYS A 1 189 ? 11.230 4.906 -20.382 1.00 97.62 189 LYS A CA 1
ATOM 1386 C C . LYS A 1 189 ? 10.867 3.634 -19.632 1.00 97.62 189 LYS A C 1
ATOM 1388 O O . LYS A 1 189 ? 11.556 2.618 -19.772 1.00 97.62 189 LYS A O 1
ATOM 1393 N N . VAL A 1 190 ? 9.818 3.707 -18.823 1.00 98.38 190 VAL A N 1
ATOM 1394 C CA . VAL A 1 190 ? 9.470 2.675 -17.843 1.00 98.38 190 VAL A CA 1
ATOM 1395 C C . VAL A 1 190 ? 8.348 1.794 -18.383 1.00 98.38 190 VAL A C 1
ATOM 1397 O O . VAL A 1 190 ? 7.295 2.288 -18.773 1.00 98.38 190 VAL A O 1
ATOM 1400 N N . THR A 1 191 ? 8.580 0.485 -18.421 1.00 98.25 191 THR A N 1
ATOM 1401 C CA . THR A 1 191 ? 7.580 -0.522 -18.801 1.00 98.25 191 THR A CA 1
ATOM 1402 C C . THR A 1 191 ? 7.342 -1.436 -17.609 1.00 98.25 191 THR A C 1
ATOM 1404 O O . THR A 1 191 ? 8.292 -2.025 -17.103 1.00 98.25 191 THR A O 1
ATOM 1407 N N . VAL A 1 192 ? 6.099 -1.564 -17.166 1.00 97.81 192 VAL A N 1
ATOM 1408 C CA . VAL A 1 192 ? 5.691 -2.488 -16.107 1.00 97.81 192 VAL A CA 1
ATOM 1409 C C . VAL A 1 192 ? 4.773 -3.544 -16.709 1.00 97.81 192 VAL A C 1
ATOM 1411 O O . VAL A 1 192 ? 3.832 -3.202 -17.422 1.00 97.81 192 VAL A O 1
ATOM 1414 N N . ILE A 1 193 ? 5.058 -4.816 -16.453 1.00 97.00 193 ILE A N 1
ATOM 1415 C CA . ILE A 1 193 ? 4.295 -5.954 -16.966 1.00 97.00 193 ILE A CA 1
ATOM 1416 C C . ILE A 1 193 ? 3.965 -6.885 -15.797 1.00 97.00 193 ILE A C 1
ATOM 1418 O O . ILE A 1 193 ? 4.836 -7.596 -15.296 1.00 97.00 193 ILE A O 1
ATOM 1422 N N . ALA A 1 194 ? 2.707 -6.903 -15.368 1.00 95.81 194 ALA A N 1
ATOM 1423 C CA . ALA A 1 194 ? 2.210 -7.926 -14.461 1.00 95.81 194 ALA A CA 1
ATOM 1424 C C . ALA A 1 194 ? 1.929 -9.198 -15.274 1.00 95.81 194 ALA A C 1
ATOM 1426 O O . ALA A 1 194 ? 1.033 -9.218 -16.119 1.00 95.81 194 ALA A O 1
ATOM 1427 N N . LEU A 1 195 ? 2.739 -10.234 -15.067 1.00 94.25 195 LEU A N 1
ATOM 1428 C CA . LEU A 1 195 ? 2.665 -11.506 -15.783 1.00 94.25 195 LEU A CA 1
ATOM 1429 C C . LEU A 1 195 ? 3.162 -12.630 -14.869 1.00 94.25 195 LEU A C 1
ATOM 1431 O O . LEU A 1 195 ? 4.350 -12.701 -14.537 1.00 94.25 195 LEU A O 1
ATOM 1435 N N . ALA A 1 196 ? 2.250 -13.518 -14.471 1.00 89.25 196 ALA A N 1
ATOM 1436 C CA . ALA A 1 196 ? 2.567 -14.626 -13.573 1.00 89.25 196 ALA A CA 1
ATOM 1437 C C . ALA A 1 196 ? 3.479 -15.665 -14.245 1.00 89.25 196 ALA A C 1
ATOM 1439 O O . ALA A 1 196 ? 4.546 -16.008 -13.721 1.00 89.25 196 ALA A O 1
ATOM 1440 N N . ASP A 1 197 ? 3.092 -16.107 -15.441 1.00 90.69 197 ASP A N 1
ATOM 1441 C CA . ASP A 1 197 ? 3.801 -17.123 -16.207 1.00 90.69 197 ASP A CA 1
ATOM 1442 C C . ASP A 1 197 ? 4.319 -16.554 -17.533 1.00 90.69 197 ASP A C 1
ATOM 1444 O O . ASP A 1 197 ? 3.568 -16.262 -18.460 1.00 90.69 197 ASP A O 1
ATOM 1448 N N . MET A 1 198 ? 5.645 -16.447 -17.640 1.00 90.94 198 MET A N 1
ATOM 1449 C CA . MET A 1 198 ? 6.335 -15.953 -18.836 1.00 90.94 198 MET A CA 1
ATOM 1450 C C . MET A 1 198 ? 6.064 -16.796 -20.089 1.00 90.94 198 MET A C 1
ATOM 1452 O O . MET A 1 198 ? 6.311 -16.318 -21.190 1.00 90.94 198 MET A O 1
ATOM 1456 N N . THR A 1 199 ? 5.594 -18.040 -19.949 1.00 90.25 199 THR A N 1
ATOM 1457 C CA . THR A 1 199 ? 5.293 -18.916 -21.090 1.00 90.25 199 THR A CA 1
ATOM 1458 C C . THR A 1 199 ? 3.952 -18.603 -21.753 1.00 90.25 199 THR A C 1
ATOM 1460 O O . THR A 1 199 ? 3.752 -18.972 -22.909 1.00 90.25 199 THR A O 1
ATOM 1463 N N . GLN A 1 200 ? 3.063 -17.872 -21.070 1.00 90.62 200 GLN A N 1
ATOM 1464 C CA . GLN A 1 200 ? 1.756 -17.476 -21.607 1.00 90.62 200 GLN A CA 1
ATOM 1465 C C . GLN A 1 200 ? 1.859 -16.416 -22.708 1.00 90.62 200 GLN A C 1
ATOM 1467 O O . GLN A 1 200 ? 0.918 -16.240 -23.479 1.00 90.62 200 GLN A O 1
ATOM 1472 N N . VAL A 1 201 ? 2.986 -15.700 -22.791 1.00 92.62 201 VAL A N 1
ATOM 1473 C CA . VAL A 1 201 ? 3.174 -14.595 -23.734 1.00 92.62 201 VAL A CA 1
ATOM 1474 C C . VAL A 1 201 ? 4.470 -14.802 -24.522 1.00 92.62 201 VAL A C 1
ATOM 1476 O O . VAL A 1 201 ? 5.542 -14.895 -23.922 1.00 92.62 201 VAL A O 1
ATOM 1479 N N . PRO A 1 202 ? 4.424 -14.828 -25.867 1.00 92.50 202 PRO A N 1
ATOM 1480 C CA . PRO A 1 202 ? 5.628 -14.909 -26.687 1.00 92.50 202 PRO A CA 1
ATOM 1481 C C . PRO A 1 202 ? 6.604 -13.758 -26.407 1.00 92.50 202 PRO A C 1
ATOM 1483 O O . PRO A 1 202 ? 6.198 -12.606 -26.225 1.00 92.50 202 PRO A O 1
ATOM 1486 N N . CYS A 1 203 ? 7.909 -14.041 -26.436 1.00 92.38 203 CYS A N 1
ATOM 1487 C CA . CYS A 1 203 ? 8.943 -13.033 -26.179 1.00 92.38 203 CYS A CA 1
ATOM 1488 C C . CYS A 1 203 ? 8.847 -11.849 -27.152 1.00 92.38 203 CYS A C 1
ATOM 1490 O O . CYS A 1 203 ? 9.035 -10.708 -26.744 1.00 92.38 203 CYS A O 1
ATOM 1492 N N . GLU A 1 204 ? 8.517 -12.098 -28.419 1.00 90.88 204 GLU A N 1
ATOM 1493 C CA . GLU A 1 204 ? 8.332 -11.081 -29.458 1.00 90.88 204 GLU A CA 1
ATOM 1494 C C . GLU A 1 204 ? 7.253 -10.074 -29.071 1.00 90.88 204 GLU A C 1
ATOM 1496 O O . GLU A 1 204 ? 7.414 -8.873 -29.297 1.00 90.88 204 GLU A O 1
ATOM 1501 N N . ARG A 1 205 ? 6.180 -10.553 -28.433 1.00 92.56 205 ARG A N 1
ATOM 1502 C CA . ARG A 1 205 ? 5.111 -9.686 -27.959 1.00 92.56 205 ARG A CA 1
ATOM 1503 C C . ARG A 1 205 ? 5.598 -8.802 -26.816 1.00 92.56 205 ARG A C 1
ATOM 1505 O O . ARG A 1 205 ? 5.406 -7.594 -26.873 1.00 92.56 205 ARG A O 1
ATOM 1512 N N . LEU A 1 206 ? 6.304 -9.363 -25.836 1.00 95.12 206 LEU A N 1
ATOM 1513 C CA . LEU A 1 206 ? 6.892 -8.583 -24.738 1.00 95.12 206 LEU A CA 1
ATOM 1514 C C . LEU A 1 206 ? 7.935 -7.566 -25.238 1.00 95.12 206 LEU A C 1
ATOM 1516 O O . LEU A 1 206 ? 7.984 -6.441 -24.742 1.00 95.12 206 LEU A O 1
ATOM 1520 N N . VAL A 1 207 ? 8.731 -7.915 -26.254 1.00 95.31 207 VAL A N 1
ATOM 1521 C CA . VAL A 1 207 ? 9.645 -6.973 -26.924 1.00 95.31 207 VAL A CA 1
ATOM 1522 C C . VAL A 1 207 ? 8.866 -5.829 -27.569 1.00 95.31 207 VAL A C 1
ATOM 1524 O O . VAL A 1 207 ? 9.239 -4.671 -27.384 1.00 95.31 207 VAL A O 1
ATOM 1527 N N . ALA A 1 208 ? 7.773 -6.124 -28.280 1.00 94.12 208 ALA A N 1
ATOM 1528 C CA . ALA A 1 208 ? 6.916 -5.103 -28.875 1.00 94.12 208 ALA A CA 1
ATOM 1529 C C . ALA A 1 208 ? 6.359 -4.140 -27.817 1.00 94.12 208 ALA A C 1
ATOM 1531 O O . ALA A 1 208 ? 6.395 -2.927 -28.028 1.00 94.12 208 ALA A O 1
ATOM 1532 N N . GLU A 1 209 ? 5.929 -4.640 -26.656 1.00 95.50 209 GLU A N 1
ATOM 1533 C CA . GLU A 1 209 ? 5.481 -3.783 -25.551 1.00 95.50 209 GLU A CA 1
ATOM 1534 C C . GLU A 1 209 ? 6.585 -2.820 -25.086 1.00 95.50 209 GLU A C 1
ATOM 1536 O O . GLU A 1 209 ? 6.349 -1.618 -24.977 1.00 95.50 209 GLU A O 1
ATOM 1541 N N . VAL A 1 210 ? 7.813 -3.318 -24.895 1.00 95.88 210 VAL A N 1
ATOM 1542 C CA . VAL A 1 210 ? 8.972 -2.504 -24.483 1.00 95.88 210 VAL A CA 1
ATOM 1543 C C . VAL A 1 210 ? 9.358 -1.473 -25.552 1.00 95.88 210 VAL A C 1
ATOM 1545 O O . VAL A 1 210 ? 9.688 -0.327 -25.227 1.00 95.88 210 VAL A O 1
ATOM 1548 N N . CYS A 1 211 ? 9.315 -1.850 -26.832 1.00 93.44 211 CYS A N 1
ATOM 1549 C CA . CYS A 1 211 ? 9.600 -0.953 -27.951 1.00 93.44 211 CYS A CA 1
ATOM 1550 C C . CYS A 1 211 ? 8.587 0.193 -28.050 1.00 93.44 211 CYS A C 1
ATOM 1552 O O . CYS A 1 211 ? 8.989 1.335 -28.277 1.00 93.44 211 CYS A O 1
ATOM 1554 N N . ASN A 1 212 ? 7.306 -0.103 -27.818 1.00 91.94 212 ASN A N 1
ATOM 1555 C CA . ASN A 1 212 ? 6.195 0.848 -27.897 1.00 91.94 212 ASN A CA 1
ATOM 1556 C C . ASN A 1 212 ? 5.952 1.627 -26.587 1.00 91.94 212 ASN A C 1
ATOM 1558 O O . ASN A 1 212 ? 4.936 2.311 -26.441 1.00 91.94 212 ASN A O 1
ATOM 1562 N N . THR A 1 213 ? 6.856 1.548 -25.610 1.00 94.75 213 THR A N 1
ATOM 1563 C CA . THR A 1 213 ? 6.820 2.424 -24.433 1.00 94.75 213 THR A CA 1
ATOM 1564 C C . THR A 1 213 ? 7.372 3.800 -24.802 1.00 94.75 213 THR A C 1
ATOM 1566 O O . THR A 1 213 ? 8.544 3.924 -25.157 1.00 94.75 213 THR A O 1
ATOM 1569 N N . HIS A 1 214 ? 6.565 4.856 -24.687 1.00 91.06 214 HIS A N 1
ATOM 1570 C CA . HIS A 1 214 ? 7.017 6.228 -24.962 1.00 91.06 214 HIS A CA 1
ATOM 1571 C C . HIS A 1 214 ? 7.523 6.954 -23.722 1.00 91.06 214 HIS A C 1
ATOM 1573 O O . HIS A 1 214 ? 8.575 7.570 -23.806 1.00 91.06 214 HIS A O 1
ATOM 1579 N N . ASP A 1 215 ? 6.825 6.834 -22.592 1.00 91.50 215 ASP A N 1
ATOM 1580 C CA . ASP A 1 215 ? 7.175 7.461 -21.311 1.00 91.50 215 ASP A CA 1
ATOM 1581 C C . ASP A 1 215 ? 7.056 6.433 -20.189 1.00 91.50 215 ASP A C 1
ATOM 1583 O O . ASP A 1 215 ? 8.056 5.869 -19.741 1.00 91.50 215 ASP A O 1
ATOM 1587 N N . PHE A 1 216 ? 5.816 6.117 -19.828 1.00 96.00 216 PHE A N 1
ATOM 1588 C CA . PHE A 1 216 ? 5.458 5.065 -18.895 1.00 96.00 216 PHE A CA 1
ATOM 1589 C C . PHE A 1 216 ? 4.378 4.182 -19.527 1.00 96.00 216 PHE A C 1
ATOM 1591 O O . PHE A 1 216 ? 3.409 4.691 -20.093 1.00 96.00 216 PHE A O 1
ATOM 1598 N N . ARG A 1 217 ? 4.534 2.863 -19.435 1.00 95.50 217 ARG A N 1
ATOM 1599 C CA . ARG A 1 217 ? 3.553 1.877 -19.904 1.00 95.50 217 ARG A CA 1
ATOM 1600 C C . ARG A 1 217 ? 3.388 0.807 -18.835 1.00 95.50 217 ARG A C 1
ATOM 1602 O O . ARG A 1 217 ? 4.378 0.268 -18.360 1.00 95.50 217 ARG A O 1
ATOM 1609 N N . GLU A 1 218 ? 2.151 0.504 -18.468 1.00 95.50 218 GLU A N 1
ATOM 1610 C CA . GLU A 1 218 ? 1.807 -0.561 -17.524 1.00 95.50 218 GLU A CA 1
ATOM 1611 C C . GLU A 1 218 ? 0.798 -1.491 -18.181 1.00 95.50 218 GLU A C 1
ATOM 1613 O O . GLU A 1 218 ? -0.146 -1.031 -18.828 1.00 95.50 218 GLU A O 1
ATOM 1618 N N . LEU A 1 219 ? 1.045 -2.787 -18.027 1.00 95.31 219 LEU A N 1
ATOM 1619 C CA . LEU A 1 219 ? 0.316 -3.867 -18.667 1.00 95.31 219 LEU A CA 1
ATOM 1620 C C . LEU A 1 219 ? 0.051 -4.960 -17.637 1.00 95.31 219 LEU A C 1
ATOM 1622 O O . LEU A 1 219 ? 0.948 -5.311 -16.871 1.00 95.31 219 LEU A O 1
ATOM 1626 N N . VAL A 1 220 ? -1.145 -5.527 -17.668 1.00 94.81 220 VAL A N 1
ATOM 1627 C CA . VAL A 1 220 ? -1.488 -6.770 -16.977 1.00 94.81 220 VAL A CA 1
ATOM 1628 C C . VAL A 1 220 ? -1.804 -7.805 -18.040 1.00 94.81 220 VAL A C 1
ATOM 1630 O O . VAL A 1 220 ? -2.568 -7.528 -18.963 1.00 94.81 220 VAL A O 1
ATOM 1633 N N . TYR A 1 221 ? -1.191 -8.977 -17.925 1.00 94.50 221 TYR A N 1
ATOM 1634 C CA . TYR A 1 221 ? -1.505 -10.122 -18.764 1.00 94.50 221 TYR A CA 1
ATOM 1635 C C . TYR A 1 221 ? -2.317 -11.145 -17.980 1.00 94.50 221 TYR A C 1
ATOM 1637 O O . TYR A 1 221 ? -1.922 -11.556 -16.890 1.00 94.50 221 TYR A O 1
ATOM 1645 N N . THR A 1 222 ? -3.440 -11.571 -18.549 1.00 90.69 222 THR A N 1
ATOM 1646 C CA . THR A 1 222 ? -4.284 -12.655 -18.027 1.00 90.69 222 THR A CA 1
ATOM 1647 C C . THR A 1 222 ? -4.638 -13.568 -19.191 1.00 90.69 222 THR A C 1
ATOM 1649 O O . THR A 1 222 ? -5.107 -13.093 -20.219 1.00 90.69 222 THR A O 1
ATOM 1652 N N . ASP A 1 223 ? -4.332 -14.861 -19.068 1.00 88.62 223 ASP A N 1
ATOM 1653 C CA . ASP A 1 223 ? -4.557 -15.867 -20.119 1.00 88.62 223 ASP A CA 1
ATOM 1654 C C . ASP A 1 223 ? -3.986 -15.482 -21.501 1.00 88.62 223 ASP A C 1
ATOM 1656 O O . ASP A 1 223 ? -4.550 -15.799 -22.544 1.00 88.62 223 ASP A O 1
ATOM 1660 N N . GLY A 1 224 ? -2.837 -14.793 -21.511 1.00 88.56 224 GLY A N 1
ATOM 1661 C CA . GLY A 1 224 ? -2.150 -14.343 -22.730 1.00 88.56 224 GLY A CA 1
ATOM 1662 C C . GLY A 1 224 ? -2.673 -13.027 -23.323 1.00 88.56 224 GLY A C 1
ATOM 1663 O O . GLY A 1 224 ? -2.018 -12.456 -24.198 1.00 88.56 224 GLY A O 1
ATOM 1664 N N . GLU A 1 225 ? -3.785 -12.500 -22.813 1.00 91.50 225 GLU A N 1
ATOM 1665 C CA . GLU A 1 225 ? -4.376 -11.234 -23.249 1.00 91.50 225 GLU A CA 1
ATOM 1666 C C . GLU A 1 225 ? -3.845 -10.057 -22.430 1.00 91.50 225 GLU A C 1
ATOM 1668 O O . GLU A 1 225 ? -3.657 -10.161 -21.218 1.00 91.50 225 GLU A O 1
ATOM 1673 N N . ALA A 1 226 ? -3.602 -8.927 -23.099 1.00 94.38 226 ALA A N 1
ATOM 1674 C CA . ALA A 1 226 ? -3.040 -7.727 -22.485 1.00 94.38 226 ALA A CA 1
ATOM 1675 C C . ALA A 1 226 ? -4.137 -6.715 -22.134 1.00 94.38 226 ALA A C 1
ATOM 1677 O O . ALA A 1 226 ? -4.990 -6.393 -22.963 1.00 94.38 226 ALA A O 1
ATOM 1678 N N . ALA A 1 227 ? -4.050 -6.130 -20.947 1.00 95.38 227 ALA A N 1
ATOM 1679 C CA . ALA A 1 227 ? -4.917 -5.050 -20.502 1.00 95.38 227 ALA A CA 1
ATOM 1680 C C . ALA A 1 227 ? -4.123 -3.945 -19.795 1.00 95.38 227 ALA A C 1
ATOM 1682 O O . ALA A 1 227 ? -2.994 -4.146 -19.341 1.00 95.38 227 ALA A O 1
ATOM 1683 N N . ARG A 1 228 ? -4.718 -2.755 -19.709 1.00 94.25 228 ARG A N 1
ATOM 1684 C CA . ARG A 1 228 ? -4.205 -1.619 -18.944 1.00 94.25 228 ARG A CA 1
ATOM 1685 C C . ARG A 1 228 ? -5.056 -1.412 -17.693 1.00 94.25 228 ARG A C 1
ATOM 1687 O O . ARG A 1 228 ? -6.241 -1.095 -17.836 1.00 94.25 228 ARG A O 1
ATOM 1694 N N . PRO A 1 229 ? -4.458 -1.431 -16.493 1.00 92.50 229 PRO A N 1
ATOM 1695 C CA . PRO A 1 229 ? -5.159 -1.028 -15.283 1.00 92.50 229 PRO A CA 1
ATOM 1696 C C . PRO A 1 229 ? -5.602 0.432 -15.393 1.00 92.50 229 PRO A C 1
ATOM 1698 O O . PRO A 1 229 ? -4.784 1.338 -15.572 1.00 92.50 229 PRO A O 1
ATOM 1701 N N . THR A 1 230 ? -6.895 0.692 -15.269 1.00 91.62 230 THR A N 1
ATOM 1702 C CA . THR A 1 230 ? -7.480 2.023 -15.441 1.00 91.62 230 THR A CA 1
ATOM 1703 C C . THR A 1 230 ? -8.386 2.334 -14.261 1.00 91.62 230 THR A C 1
ATOM 1705 O O . THR A 1 230 ? -9.215 1.522 -13.859 1.00 91.62 230 THR A O 1
ATOM 1708 N N . LEU A 1 231 ? -8.192 3.517 -13.678 1.00 91.06 231 LEU A N 1
ATOM 1709 C CA . LEU A 1 231 ? -9.013 4.001 -12.577 1.00 91.06 231 LEU A CA 1
ATOM 1710 C C . LEU A 1 231 ? -10.266 4.651 -13.178 1.00 91.06 231 LEU A C 1
ATOM 1712 O O . LEU A 1 231 ? -10.148 5.644 -13.896 1.00 91.06 231 LEU A O 1
ATOM 1716 N N . VAL A 1 232 ? -11.445 4.092 -12.911 1.00 90.56 232 VAL A N 1
ATOM 1717 C CA . VAL A 1 232 ? -12.723 4.591 -13.441 1.00 90.56 232 VAL A CA 1
ATOM 1718 C C . VAL A 1 232 ? -13.646 5.034 -12.305 1.00 90.56 232 VAL A C 1
ATOM 1720 O O . VAL A 1 232 ? -13.695 4.363 -11.269 1.00 90.56 232 VAL A O 1
ATOM 1723 N N . PRO A 1 233 ? -14.363 6.164 -12.451 1.00 88.75 233 PRO A N 1
ATOM 1724 C CA . PRO A 1 233 ? -15.321 6.600 -11.445 1.00 88.75 233 PRO A CA 1
ATOM 1725 C C . PRO A 1 233 ? -16.485 5.607 -11.365 1.00 88.75 233 PRO A C 1
ATOM 1727 O O . PRO A 1 233 ? -17.130 5.301 -12.370 1.00 88.75 233 PRO A O 1
ATOM 1730 N N . LEU A 1 234 ? -16.764 5.119 -10.158 1.00 85.69 234 LEU A N 1
ATOM 1731 C CA . LEU A 1 234 ? -17.966 4.352 -9.868 1.00 85.69 234 LEU A CA 1
ATOM 1732 C C . LEU A 1 234 ? -19.105 5.310 -9.539 1.00 85.69 234 LEU A C 1
ATOM 1734 O O . LEU A 1 234 ? -19.006 6.138 -8.633 1.00 85.69 234 LEU A O 1
ATOM 1738 N N . HIS A 1 235 ? -20.213 5.142 -10.251 1.00 78.00 235 HIS A N 1
ATOM 1739 C CA . HIS A 1 235 ? -21.483 5.747 -9.881 1.00 78.00 235 HIS A CA 1
ATOM 1740 C C . HIS A 1 235 ? -22.160 4.782 -8.912 1.00 78.00 235 HIS A C 1
ATOM 1742 O O . HIS A 1 235 ? -22.813 3.829 -9.331 1.00 78.00 235 HIS A O 1
ATOM 1748 N N . ALA A 1 236 ? -21.910 4.968 -7.618 1.00 67.69 236 ALA A N 1
ATOM 1749 C CA . ALA A 1 236 ? -22.601 4.204 -6.591 1.00 67.69 236 ALA A CA 1
ATOM 1750 C C . ALA A 1 236 ? -24.018 4.765 -6.422 1.00 67.69 236 ALA A C 1
ATOM 1752 O O . ALA A 1 236 ? -24.188 5.976 -6.257 1.00 67.69 236 ALA A O 1
ATOM 1753 N N . GLU A 1 237 ? -25.030 3.899 -6.446 1.00 67.12 237 GLU A N 1
ATOM 1754 C CA . GLU A 1 237 ? -26.346 4.287 -5.947 1.00 67.12 237 GLU A CA 1
ATOM 1755 C C . GLU A 1 237 ? -26.237 4.514 -4.436 1.00 67.12 237 GLU A C 1
ATOM 1757 O O . GLU A 1 237 ? -25.741 3.665 -3.694 1.00 67.12 237 GLU A O 1
ATOM 1762 N N . VAL A 1 238 ? -26.650 5.695 -3.978 1.00 65.25 238 VAL A N 1
ATOM 1763 C CA . VAL A 1 238 ? -26.647 6.031 -2.553 1.00 65.25 238 VAL A CA 1
ATOM 1764 C C . VAL A 1 238 ? -27.844 5.339 -1.904 1.00 65.25 238 VAL A C 1
ATOM 1766 O O . VAL A 1 238 ? -28.984 5.760 -2.084 1.00 65.25 238 VAL A O 1
ATOM 1769 N N . GLY A 1 239 ? -27.582 4.269 -1.157 1.00 65.25 239 GLY A N 1
ATOM 1770 C CA . GLY A 1 239 ? -28.596 3.509 -0.427 1.00 65.25 239 GLY A CA 1
ATOM 1771 C C . GLY A 1 239 ? -28.152 2.072 -0.155 1.00 65.25 239 GLY A C 1
ATOM 1772 O O . GLY A 1 239 ? -27.404 1.490 -0.932 1.00 65.25 239 GLY A O 1
ATOM 1773 N N . GLY A 1 240 ? -28.587 1.507 0.970 1.00 72.44 240 GLY A N 1
ATOM 1774 C CA . GLY A 1 240 ? -28.242 0.148 1.393 1.00 72.44 240 GLY A CA 1
ATOM 1775 C C . GLY A 1 240 ? -28.124 0.031 2.910 1.00 72.44 240 GLY A C 1
ATOM 1776 O O . GLY A 1 240 ? -27.914 1.026 3.604 1.00 72.44 240 GLY A O 1
ATOM 1777 N N . GLU A 1 241 ? -28.284 -1.183 3.428 1.00 83.50 241 GLU A N 1
ATOM 1778 C CA . GLU A 1 241 ? -28.005 -1.482 4.833 1.00 83.50 241 GLU A CA 1
ATOM 1779 C C . GLU A 1 241 ? -26.507 -1.741 5.019 1.00 83.50 241 GLU A C 1
ATOM 1781 O O . GLU A 1 241 ? -25.841 -2.309 4.150 1.00 83.50 241 GLU A O 1
ATOM 1786 N N . TRP A 1 242 ? -25.963 -1.317 6.158 1.00 90.06 242 TRP A N 1
ATOM 1787 C CA . TRP A 1 242 ? -24.589 -1.647 6.510 1.00 90.06 242 TRP A CA 1
ATOM 1788 C C . TRP A 1 242 ? -24.450 -3.152 6.736 1.00 90.06 242 TRP A C 1
ATOM 1790 O O . TRP A 1 242 ? -25.282 -3.771 7.392 1.00 90.06 242 TRP A O 1
ATOM 1800 N N . ALA A 1 243 ? -23.341 -3.729 6.268 1.00 92.00 243 ALA A N 1
ATOM 1801 C CA . ALA A 1 243 ? -22.990 -5.119 6.571 1.00 92.00 243 ALA A CA 1
ATOM 1802 C C . ALA A 1 243 ? -22.691 -5.354 8.067 1.00 92.00 243 ALA A C 1
ATOM 1804 O O . ALA A 1 243 ? -22.608 -6.499 8.506 1.00 92.00 243 ALA A O 1
ATOM 1805 N N . LEU A 1 244 ? -22.501 -4.275 8.832 1.00 96.38 244 LEU A N 1
ATOM 1806 C CA . LEU A 1 244 ? -22.222 -4.287 10.263 1.00 96.38 244 LEU A CA 1
ATOM 1807 C C . LEU A 1 244 ? -23.397 -3.690 11.046 1.00 96.38 244 LEU A C 1
ATOM 1809 O O . LEU A 1 244 ? -24.004 -2.715 10.602 1.00 96.38 244 LEU A O 1
ATOM 1813 N N . GLY A 1 245 ? -23.641 -4.217 12.243 1.00 96.12 245 GLY A N 1
ATOM 1814 C CA . GLY A 1 245 ? -24.594 -3.703 13.224 1.00 96.12 245 GLY A CA 1
ATOM 1815 C C . GLY A 1 245 ? -23.991 -3.530 14.622 1.00 96.12 245 GLY A C 1
ATOM 1816 O O . GLY A 1 245 ? -22.780 -3.610 14.821 1.00 96.12 245 GLY A O 1
ATOM 1817 N N . ALA A 1 246 ? -24.851 -3.313 15.619 1.00 96.19 246 ALA A N 1
ATOM 1818 C CA . ALA A 1 246 ? -24.438 -3.023 16.998 1.00 96.19 246 ALA A CA 1
ATOM 1819 C C . ALA A 1 246 ? -23.746 -4.197 17.725 1.00 96.19 246 ALA A C 1
ATOM 1821 O O . ALA A 1 246 ? -23.006 -3.986 18.694 1.00 96.19 246 ALA A O 1
ATOM 1822 N N . ASP A 1 247 ? -23.974 -5.423 17.251 1.00 96.50 247 ASP A N 1
ATOM 1823 C CA . ASP A 1 247 ? -23.351 -6.640 17.781 1.00 96.50 247 ASP A CA 1
ATOM 1824 C C . ASP A 1 247 ? -21.959 -6.901 17.180 1.00 96.50 247 ASP A C 1
ATOM 1826 O O . ASP A 1 247 ? -21.223 -7.756 17.670 1.00 96.50 247 ASP A O 1
ATOM 1830 N N . ASP A 1 248 ? -21.580 -6.157 16.138 1.00 98.31 248 ASP A N 1
ATOM 1831 C CA . ASP A 1 248 ? -20.303 -6.316 15.454 1.00 98.31 248 ASP A CA 1
ATOM 1832 C C . ASP A 1 248 ? -19.164 -5.569 16.159 1.00 98.31 248 ASP A C 1
ATOM 1834 O O . ASP A 1 248 ? -19.350 -4.526 16.798 1.00 98.31 248 ASP A O 1
ATOM 1838 N N . VAL A 1 249 ? -17.949 -6.100 16.005 1.00 98.62 249 VAL A N 1
ATOM 1839 C CA . VAL A 1 249 ? -16.717 -5.497 16.522 1.00 98.62 249 VAL A CA 1
ATOM 1840 C C . VAL A 1 249 ? -15.765 -5.235 15.366 1.00 98.62 249 VAL A C 1
ATOM 1842 O O . VAL A 1 249 ? -15.439 -6.136 14.590 1.00 98.62 249 VAL A O 1
ATOM 1845 N N . VAL A 1 250 ? -15.285 -3.996 15.276 1.00 98.69 250 VAL A N 1
ATOM 1846 C CA . VAL A 1 250 ? -14.325 -3.565 14.260 1.00 98.69 250 VAL A CA 1
ATOM 1847 C C . VAL A 1 250 ? -12.971 -3.325 14.910 1.00 98.69 250 VAL A C 1
ATOM 1849 O O . VAL A 1 250 ? -12.828 -2.433 15.750 1.00 98.69 250 VAL A O 1
ATOM 1852 N N . VAL A 1 251 ? -11.956 -4.092 14.513 1.00 98.50 251 VAL A N 1
ATOM 1853 C CA . VAL A 1 251 ? -10.571 -3.807 14.904 1.00 98.50 251 VAL A CA 1
ATOM 1854 C C . VAL A 1 251 ? -9.990 -2.729 13.988 1.00 98.50 251 VAL A C 1
ATOM 1856 O O . VAL A 1 251 ? -10.098 -2.806 12.765 1.00 98.50 251 VAL A O 1
ATOM 1859 N N . VAL A 1 252 ? -9.383 -1.699 14.574 1.00 98.56 252 VAL A N 1
ATOM 1860 C CA . VAL A 1 252 ? -8.889 -0.515 13.867 1.00 98.56 252 VAL A CA 1
ATOM 1861 C C . VAL A 1 252 ? -7.405 -0.319 14.159 1.00 98.56 252 VAL A C 1
ATOM 1863 O O . VAL A 1 252 ? -7.032 0.102 15.256 1.00 98.56 252 VAL A O 1
ATOM 1866 N N . THR A 1 253 ? -6.535 -0.574 13.180 1.00 98.00 253 THR A N 1
ATOM 1867 C CA . THR A 1 253 ? -5.098 -0.290 13.326 1.00 98.00 253 THR A CA 1
ATOM 1868 C C . THR A 1 253 ? -4.783 1.147 12.936 1.00 98.00 253 THR A C 1
ATOM 1870 O O . THR A 1 253 ? -5.322 1.673 11.963 1.00 98.00 253 THR A O 1
ATOM 1873 N N . GLY A 1 254 ? -3.915 1.814 13.703 1.00 88.88 254 GLY A N 1
ATOM 1874 C CA . GLY A 1 254 ? -3.629 3.236 13.479 1.00 88.88 254 GLY A CA 1
ATOM 1875 C C . GLY A 1 254 ? -4.835 4.149 13.746 1.00 88.88 254 GLY A C 1
ATOM 1876 O O . GLY A 1 254 ? -4.803 5.314 13.375 1.00 88.88 254 GLY A O 1
ATOM 1877 N N . GLY A 1 255 ? -5.887 3.635 14.398 1.00 79.19 255 GLY A N 1
ATOM 1878 C CA . GLY A 1 255 ? -7.150 4.336 14.668 1.00 79.19 255 GLY A CA 1
ATOM 1879 C C . GLY A 1 255 ? -7.151 5.249 15.888 1.00 79.19 255 GLY A C 1
ATOM 1880 O O . GLY A 1 255 ? -8.192 5.783 16.246 1.00 79.19 255 GLY A O 1
ATOM 1881 N N . GLY A 1 256 ? -6.009 5.413 16.555 1.00 79.94 256 GLY A N 1
ATOM 1882 C CA . GLY A 1 256 ? -5.906 6.283 17.726 1.00 79.94 256 GLY A CA 1
ATOM 1883 C C . GLY A 1 256 ? -5.935 7.779 17.397 1.00 79.94 256 GLY A C 1
ATOM 1884 O O . GLY A 1 256 ? -6.174 8.593 18.289 1.00 79.94 256 GLY A O 1
ATOM 1885 N N . LYS A 1 257 ? -5.642 8.145 16.141 1.00 87.88 257 LYS A N 1
ATOM 1886 C CA . LYS A 1 257 ? -5.413 9.525 15.688 1.00 87.88 257 LYS A CA 1
ATOM 1887 C C . LYS A 1 257 ? -5.764 9.715 14.213 1.00 87.88 257 LYS A C 1
ATOM 1889 O O . LYS A 1 257 ? -5.872 8.739 13.467 1.00 87.88 257 LYS A O 1
ATOM 1894 N N . GLY A 1 258 ? -5.850 10.977 13.793 1.00 89.00 258 GLY A N 1
ATOM 1895 C CA . GLY A 1 258 ? -5.975 11.377 12.391 1.00 89.00 258 GLY A CA 1
ATOM 1896 C C . GLY A 1 258 ? -7.194 10.794 11.668 1.00 89.00 258 GLY A C 1
ATOM 1897 O O . GLY A 1 258 ? -8.203 10.453 12.283 1.00 89.00 258 GLY A O 1
ATOM 1898 N N . ILE A 1 259 ? -7.080 10.656 10.343 1.00 90.38 259 ILE A N 1
ATOM 1899 C CA . ILE A 1 259 ? -8.181 10.250 9.448 1.00 90.38 259 ILE A CA 1
ATOM 1900 C C . ILE A 1 259 ? -8.782 8.901 9.863 1.00 90.38 259 ILE A C 1
ATOM 1902 O O . ILE A 1 259 ? -9.997 8.733 9.848 1.00 90.38 259 ILE A O 1
ATOM 1906 N N . THR A 1 260 ? -7.955 7.945 10.291 1.00 94.81 260 THR A N 1
ATOM 1907 C CA . THR A 1 260 ? -8.426 6.618 10.710 1.00 94.81 260 THR A CA 1
ATOM 1908 C C . THR A 1 260 ? -9.336 6.686 11.935 1.00 94.81 260 THR A C 1
ATOM 1910 O O . THR A 1 260 ? -10.334 5.968 11.980 1.00 94.81 260 THR A O 1
ATOM 1913 N N . ALA A 1 261 ? -9.041 7.562 12.903 1.00 93.06 261 ALA A N 1
ATOM 1914 C CA . ALA A 1 261 ? -9.902 7.768 14.066 1.00 93.06 261 ALA A CA 1
ATOM 1915 C C . ALA A 1 261 ? -11.258 8.376 13.672 1.00 93.06 261 ALA A C 1
ATOM 1917 O O . ALA A 1 261 ? -12.294 7.915 14.150 1.00 93.06 261 ALA A O 1
ATOM 1918 N N . GLU A 1 262 ? -11.263 9.360 12.765 1.00 94.94 262 GLU A N 1
ATOM 1919 C CA . GLU A 1 262 ? -12.503 9.978 12.274 1.00 94.94 262 GLU A CA 1
ATOM 1920 C C . GLU A 1 262 ? -13.362 8.989 11.482 1.00 94.94 262 GLU A C 1
ATOM 1922 O O . GLU A 1 262 ? -14.569 8.897 11.708 1.00 94.94 262 GLU A O 1
ATOM 1927 N N . CYS A 1 263 ? -12.753 8.190 10.602 1.00 95.50 263 CYS A N 1
ATOM 1928 C CA . CYS A 1 263 ? -13.468 7.154 9.861 1.00 95.50 263 CYS A CA 1
ATOM 1929 C C . CYS A 1 263 ? -14.038 6.075 10.791 1.00 95.50 263 CYS A C 1
ATOM 1931 O O . CYS A 1 263 ? -15.177 5.653 10.601 1.00 95.50 263 CYS A O 1
ATOM 1933 N N . ALA A 1 264 ? -13.285 5.648 11.810 1.00 97.00 264 ALA A N 1
ATOM 1934 C CA . ALA A 1 264 ? -13.770 4.689 12.800 1.00 97.00 264 ALA A CA 1
ATOM 1935 C C . ALA A 1 264 ? -14.941 5.255 13.620 1.00 97.00 264 ALA A C 1
ATOM 1937 O O . ALA A 1 264 ? -15.940 4.565 13.821 1.00 97.00 264 ALA A O 1
ATOM 1938 N N . LEU A 1 265 ? -14.856 6.522 14.042 1.00 95.94 265 LEU A N 1
ATOM 1939 C CA . LEU A 1 265 ? -15.938 7.224 14.734 1.00 95.94 265 LEU A CA 1
ATOM 1940 C C . LEU A 1 265 ? -17.192 7.327 13.856 1.00 95.94 265 LEU A C 1
ATOM 1942 O O . LEU A 1 265 ? -18.293 7.057 14.333 1.00 95.94 265 LEU A O 1
ATOM 1946 N N . ALA A 1 266 ? -17.037 7.711 12.587 1.00 95.38 266 ALA A N 1
ATOM 1947 C CA . ALA A 1 266 ? -18.140 7.823 11.639 1.00 95.38 266 ALA A CA 1
ATOM 1948 C C . ALA A 1 266 ? -18.804 6.463 11.376 1.00 95.38 266 ALA A C 1
ATOM 1950 O O . ALA A 1 266 ? -20.031 6.371 11.429 1.00 95.38 266 ALA A O 1
ATOM 1951 N N . LEU A 1 267 ? -18.008 5.404 11.177 1.00 95.94 267 LEU A N 1
ATOM 1952 C CA . LEU A 1 267 ? -18.521 4.043 11.018 1.00 95.94 267 LEU A CA 1
ATOM 1953 C C . LEU A 1 267 ? -19.314 3.615 12.258 1.00 95.94 267 LEU A C 1
ATOM 1955 O O . LEU A 1 267 ? -20.453 3.184 12.127 1.00 95.94 267 LEU A O 1
ATOM 1959 N N . ALA A 1 268 ? -18.760 3.796 13.460 1.00 97.00 268 ALA A N 1
ATOM 1960 C CA . ALA A 1 268 ? -19.441 3.425 14.698 1.00 97.00 268 ALA A CA 1
ATOM 1961 C C . ALA A 1 268 ? -20.745 4.206 14.924 1.00 97.00 268 ALA A C 1
ATOM 1963 O O . ALA A 1 268 ? -21.722 3.625 15.386 1.00 97.00 268 ALA A O 1
ATOM 1964 N N . LYS A 1 269 ? -20.803 5.498 14.567 1.00 96.31 269 LYS A N 1
ATOM 1965 C CA . LYS A 1 269 ? -22.057 6.274 14.607 1.00 96.31 269 LYS A CA 1
ATOM 1966 C C . LYS A 1 269 ? -23.114 5.707 13.658 1.00 96.31 269 LYS A C 1
ATOM 1968 O O . LYS A 1 269 ? -24.294 5.737 13.990 1.00 96.31 269 LYS A O 1
ATOM 1973 N N . ALA A 1 270 ? -22.696 5.231 12.487 1.00 94.75 270 ALA A N 1
ATOM 1974 C CA . ALA A 1 270 ? -23.601 4.731 11.462 1.00 94.75 270 ALA A CA 1
ATOM 1975 C C . ALA A 1 270 ? -24.105 3.305 11.744 1.00 94.75 270 ALA A C 1
ATOM 1977 O O . ALA A 1 270 ? -25.239 2.988 11.396 1.00 94.75 270 ALA A O 1
ATOM 1978 N N . THR A 1 271 ? -23.284 2.454 12.367 1.00 96.56 271 THR A N 1
ATOM 1979 C CA . THR A 1 271 ? -23.576 1.017 12.537 1.00 96.56 271 THR A CA 1
ATOM 1980 C C . THR A 1 271 ? -23.864 0.605 13.979 1.00 96.56 271 THR A C 1
ATOM 1982 O O . THR A 1 271 ? -24.469 -0.438 14.212 1.00 96.56 271 THR A O 1
ATOM 1985 N N . GLY A 1 272 ? -23.418 1.390 14.962 1.00 97.00 272 GLY A N 1
ATOM 1986 C CA . GLY A 1 272 ? -23.416 1.014 16.377 1.00 97.00 272 GLY A CA 1
ATOM 1987 C C . GLY A 1 272 ? -22.319 0.015 16.764 1.00 97.00 272 GLY A C 1
ATOM 1988 O O . GLY A 1 272 ? -22.266 -0.386 17.926 1.00 97.00 272 GLY A O 1
ATOM 1989 N N . ALA A 1 273 ? -21.453 -0.391 15.829 1.00 98.38 273 ALA A N 1
ATOM 1990 C CA . ALA A 1 273 ? -20.415 -1.386 16.081 1.00 98.38 273 ALA A CA 1
ATOM 1991 C C . ALA A 1 273 ? -19.428 -0.925 17.166 1.00 98.38 273 ALA A C 1
ATOM 1993 O O . ALA A 1 273 ? -19.111 0.265 17.298 1.00 98.38 273 ALA A O 1
ATOM 1994 N N . ALA A 1 274 ? -18.916 -1.880 17.939 1.00 98.75 274 ALA A N 1
ATOM 1995 C CA . ALA A 1 274 ? -17.862 -1.630 18.913 1.00 98.75 274 ALA A CA 1
ATOM 1996 C C . ALA A 1 274 ? -16.491 -1.523 18.233 1.00 98.75 274 ALA A C 1
ATOM 1998 O O . ALA A 1 274 ? -16.267 -2.094 17.166 1.00 98.75 274 ALA A O 1
ATOM 1999 N N . LEU A 1 275 ? -15.557 -0.807 18.861 1.00 98.81 275 LEU A N 1
ATOM 2000 C CA . LEU A 1 275 ? -14.250 -0.509 18.272 1.00 98.81 275 LEU A CA 1
ATOM 2001 C C . LEU A 1 275 ? -13.097 -1.059 19.116 1.00 98.81 275 LEU A C 1
ATOM 2003 O O . LEU A 1 275 ? -12.892 -0.646 20.257 1.00 98.81 275 LEU A O 1
ATOM 2007 N N . GLY A 1 276 ? -12.295 -1.940 18.523 1.00 98.69 276 GLY A N 1
ATOM 2008 C CA . GLY A 1 276 ? -11.001 -2.361 19.056 1.00 98.69 276 GLY A CA 1
ATOM 2009 C C . GLY A 1 276 ? -9.873 -1.533 18.449 1.00 98.69 276 GLY A C 1
ATOM 2010 O O . GLY A 1 276 ? -9.426 -1.820 17.344 1.00 98.69 276 GLY A O 1
ATOM 2011 N N . ILE A 1 277 ? -9.397 -0.503 19.141 1.00 98.62 277 ILE A N 1
ATOM 2012 C CA . ILE A 1 277 ? -8.335 0.378 18.646 1.00 98.62 277 ILE A CA 1
ATOM 2013 C C . ILE A 1 277 ? -6.962 -0.228 18.957 1.00 98.62 277 ILE A C 1
ATOM 2015 O O . ILE A 1 277 ? -6.632 -0.478 20.117 1.00 98.62 277 ILE A O 1
ATOM 2019 N N . VAL A 1 278 ? -6.141 -0.415 17.921 1.00 98.31 278 VAL A N 1
ATOM 2020 C CA . VAL A 1 278 ? -4.797 -1.003 18.017 1.00 98.31 278 VAL A CA 1
ATOM 2021 C C . VAL A 1 278 ? -3.739 -0.002 17.551 1.00 98.31 278 VAL A C 1
ATOM 2023 O O . VAL A 1 278 ? -3.774 0.498 16.420 1.00 98.31 278 VAL A O 1
ATOM 2026 N N . GLY A 1 279 ? -2.765 0.293 18.414 1.00 96.62 279 GLY A N 1
ATOM 2027 C CA . GLY A 1 279 ? -1.683 1.231 18.106 1.00 96.62 279 GLY A CA 1
ATOM 2028 C C . GLY A 1 279 ? -0.500 1.154 19.071 1.00 96.62 279 GLY A C 1
ATOM 2029 O O . GLY A 1 279 ? -0.564 0.510 20.107 1.00 96.62 279 GLY A O 1
ATOM 2030 N N . ARG A 1 280 ? 0.611 1.819 18.733 1.00 95.38 280 ARG A N 1
ATOM 2031 C CA . ARG A 1 280 ? 1.865 1.760 19.519 1.00 95.38 280 ARG A CA 1
ATOM 2032 C C . ARG A 1 280 ? 1.935 2.765 20.668 1.00 95.38 280 ARG A C 1
ATOM 2034 O O . ARG A 1 280 ? 2.709 2.567 21.607 1.00 95.38 280 ARG A O 1
ATOM 2041 N N . ALA A 1 281 ? 1.197 3.866 20.547 1.00 95.25 281 ALA A N 1
ATOM 2042 C CA . ALA A 1 281 ? 1.223 4.959 21.510 1.00 95.25 281 ALA A CA 1
ATOM 2043 C C . ALA A 1 281 ? 0.707 4.497 22.881 1.00 95.25 281 ALA A C 1
ATOM 2045 O O . ALA A 1 281 ? -0.012 3.504 22.996 1.00 95.25 281 ALA A O 1
ATOM 2046 N N . ASP A 1 282 ? 1.108 5.188 23.937 1.00 95.19 282 ASP A N 1
ATOM 2047 C CA . ASP A 1 282 ? 0.588 4.935 25.276 1.00 95.19 282 ASP A CA 1
ATOM 2048 C C . ASP A 1 282 ? -0.358 6.084 25.647 1.00 95.19 282 ASP A C 1
ATOM 2050 O O . ASP A 1 282 ? 0.113 7.221 25.732 1.00 95.19 282 ASP A O 1
ATOM 2054 N N . PRO A 1 283 ? -1.663 5.829 25.870 1.00 93.81 283 PRO A N 1
ATOM 2055 C CA . PRO A 1 283 ? -2.622 6.875 26.218 1.00 93.81 283 PRO A CA 1
ATOM 2056 C C . PRO A 1 283 ? -2.255 7.621 27.508 1.00 93.81 283 PRO A C 1
ATOM 2058 O O . PRO A 1 283 ? -2.689 8.751 27.685 1.00 93.81 283 PRO A O 1
ATOM 2061 N N . ALA A 1 284 ? -1.431 7.047 28.393 1.00 94.88 284 ALA A N 1
ATOM 2062 C CA . ALA A 1 284 ? -0.948 7.750 29.581 1.00 94.88 284 ALA A CA 1
ATOM 2063 C C . ALA A 1 284 ? 0.049 8.883 29.263 1.00 94.88 284 ALA A C 1
ATOM 2065 O O . ALA A 1 284 ? 0.279 9.749 30.102 1.00 94.88 284 ALA A O 1
ATOM 2066 N N 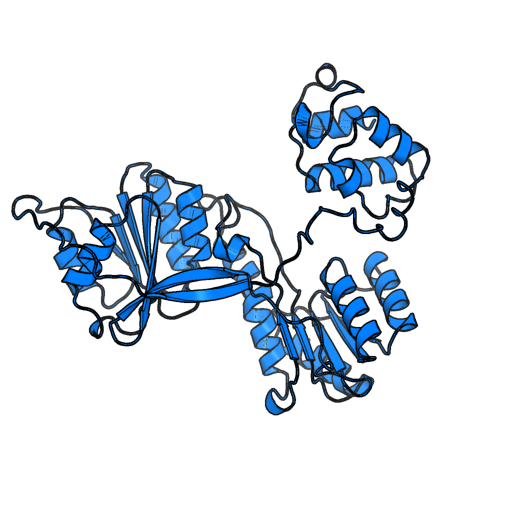. SER A 1 285 ? 0.649 8.874 28.070 1.00 94.88 285 SER A N 1
ATOM 2067 C CA . SER A 1 285 ? 1.657 9.854 27.629 1.00 94.88 285 SER A CA 1
ATOM 2068 C C . SER A 1 285 ? 1.297 10.561 26.319 1.00 94.88 285 SER A C 1
ATOM 2070 O O . SER A 1 285 ? 2.065 11.388 25.834 1.00 94.88 285 SER A O 1
ATOM 2072 N N . ASP A 1 286 ? 0.137 10.244 25.747 1.00 95.00 286 ASP A N 1
ATOM 2073 C CA . ASP A 1 286 ? -0.315 10.732 24.451 1.00 95.00 286 ASP A CA 1
ATOM 2074 C C . ASP A 1 286 ? -1.712 11.348 24.595 1.00 95.00 286 ASP A C 1
ATOM 2076 O O . ASP A 1 286 ? -2.730 10.653 24.563 1.00 95.00 286 ASP A O 1
ATOM 2080 N N . GLU A 1 287 ? -1.747 12.666 24.802 1.00 93.25 287 GLU A N 1
ATOM 2081 C CA . GLU A 1 287 ? -2.973 13.414 25.108 1.00 93.25 287 GLU A CA 1
ATOM 2082 C C . GLU A 1 287 ? -4.013 13.331 23.984 1.00 93.25 287 GLU A C 1
ATOM 2084 O O . GLU A 1 287 ? -5.207 13.198 24.254 1.00 93.25 287 GLU A O 1
ATOM 2089 N N . GLU A 1 288 ? -3.570 13.354 22.722 1.00 92.06 288 GLU A N 1
ATOM 2090 C CA . GLU A 1 288 ? -4.456 13.253 21.560 1.00 92.06 288 GLU A CA 1
ATOM 2091 C C . GLU A 1 288 ? -5.133 11.880 21.511 1.00 92.06 288 GLU A C 1
ATOM 2093 O O . GLU A 1 288 ? -6.353 11.790 21.352 1.00 92.06 288 GLU A O 1
ATOM 2098 N N . LEU A 1 289 ? -4.357 10.805 21.701 1.00 94.12 289 LEU A N 1
ATOM 2099 C CA . LEU A 1 289 ? -4.904 9.454 21.787 1.00 94.12 289 LEU A CA 1
ATOM 2100 C C . LEU A 1 289 ? -5.896 9.340 22.949 1.00 94.12 289 LEU A C 1
ATOM 2102 O O . LEU A 1 289 ? -7.002 8.837 22.756 1.00 94.12 289 LEU A O 1
ATOM 2106 N N . ALA A 1 290 ? -5.524 9.802 24.145 1.00 95.00 290 ALA A N 1
ATOM 2107 C CA . ALA A 1 290 ? -6.388 9.737 25.322 1.00 95.00 290 ALA A CA 1
ATOM 2108 C C . ALA A 1 290 ? -7.717 10.470 25.086 1.00 95.00 290 ALA A C 1
ATOM 2110 O O . ALA A 1 290 ? -8.792 9.924 25.349 1.00 95.00 290 ALA A O 1
ATOM 2111 N N . HIS A 1 291 ? -7.650 11.677 24.521 1.00 95.31 291 HIS A N 1
ATOM 2112 C CA . HIS A 1 291 ? -8.823 12.457 24.151 1.00 95.31 291 HIS A CA 1
ATOM 2113 C C . HIS A 1 291 ? -9.698 11.727 23.119 1.00 95.31 291 HIS A C 1
ATOM 2115 O O . HIS A 1 291 ? -10.918 11.643 23.288 1.00 95.31 291 HIS A O 1
ATOM 2121 N N . ASN A 1 292 ? -9.095 11.138 22.083 1.00 94.00 292 ASN A N 1
ATOM 2122 C CA . ASN A 1 292 ? -9.825 10.391 21.060 1.00 94.00 292 ASN A CA 1
ATOM 2123 C C . ASN A 1 292 ? -10.495 9.130 21.614 1.00 94.00 292 ASN A C 1
ATOM 2125 O O . ASN A 1 292 ? -11.644 8.866 21.267 1.00 94.00 292 ASN A O 1
ATOM 2129 N N . LEU A 1 293 ? -9.845 8.389 22.514 1.00 97.56 293 LEU A N 1
ATOM 2130 C CA . LEU A 1 293 ? -10.455 7.227 23.168 1.00 97.56 293 LEU A CA 1
ATOM 2131 C C . LEU A 1 293 ? -11.684 7.624 23.998 1.00 97.56 293 LEU A C 1
ATOM 2133 O O . LEU A 1 293 ? -12.715 6.957 23.920 1.00 97.56 293 LEU A O 1
ATOM 2137 N N . VAL A 1 294 ? -11.623 8.746 24.725 1.00 96.94 294 VAL A N 1
ATOM 2138 C CA . VAL A 1 294 ? -12.789 9.294 25.440 1.00 96.94 294 VAL A CA 1
ATOM 2139 C C . VAL A 1 294 ? -13.891 9.706 24.461 1.00 96.94 294 VAL A C 1
ATOM 2141 O O . VAL A 1 294 ? -15.064 9.427 24.704 1.00 96.94 294 VAL A O 1
ATOM 2144 N N . ARG A 1 295 ? -13.538 10.357 23.345 1.00 96.00 295 ARG A N 1
ATOM 2145 C CA . ARG A 1 295 ? -14.498 10.770 22.309 1.00 96.00 295 ARG A CA 1
ATOM 2146 C C . ARG A 1 295 ? -15.205 9.571 21.672 1.00 96.00 295 ARG A C 1
ATOM 2148 O O . ARG A 1 295 ? -16.424 9.609 21.534 1.00 96.00 295 ARG A O 1
ATOM 2155 N N . LEU A 1 296 ? -14.473 8.508 21.347 1.00 95.69 296 LEU A N 1
ATOM 2156 C CA . LEU A 1 296 ? -15.025 7.257 20.816 1.00 95.69 296 LEU A CA 1
ATOM 2157 C C . LEU A 1 296 ? -15.918 6.555 21.854 1.00 95.69 296 LEU A C 1
ATOM 2159 O O . LEU A 1 296 ? -17.020 6.125 21.522 1.00 95.69 296 LEU A O 1
ATOM 2163 N N . GLY A 1 297 ? -15.491 6.515 23.121 1.00 97.12 297 GLY A N 1
ATOM 2164 C CA . GLY A 1 297 ? -16.238 5.896 24.224 1.00 97.12 297 GLY A CA 1
ATOM 2165 C C . GLY A 1 297 ? -17.577 6.570 24.551 1.00 97.12 297 GLY A C 1
ATOM 2166 O O . GLY A 1 297 ? -18.443 5.957 25.167 1.00 97.12 297 GLY A O 1
ATOM 2167 N N . LYS A 1 298 ? -17.780 7.823 24.119 1.00 97.31 298 LYS A N 1
ATOM 2168 C CA . LYS A 1 298 ? -19.084 8.506 24.195 1.00 97.31 298 LYS A CA 1
ATOM 2169 C C . LYS A 1 298 ? -20.077 8.029 23.128 1.00 97.31 298 LYS A C 1
ATOM 2171 O O . LYS A 1 298 ? -21.263 8.314 23.258 1.00 97.31 298 LYS A O 1
ATOM 2176 N N . VAL A 1 299 ? -19.603 7.364 22.074 1.00 97.12 299 VAL A N 1
ATOM 2177 C CA . VAL A 1 299 ? -20.418 6.899 20.940 1.00 97.12 299 VAL A CA 1
ATOM 2178 C C . VAL A 1 299 ? -20.654 5.396 20.994 1.00 97.12 299 VAL A C 1
ATOM 2180 O O . VAL A 1 299 ? -21.762 4.948 20.723 1.00 97.12 299 VAL A O 1
ATOM 2183 N N . THR A 1 300 ? -19.628 4.615 21.327 1.00 98.19 300 THR A N 1
ATOM 2184 C CA . THR A 1 300 ? -19.690 3.150 21.290 1.00 98.19 300 THR A CA 1
ATOM 2185 C C . THR A 1 300 ? -18.793 2.520 22.355 1.00 98.19 300 THR A C 1
ATOM 2187 O O . THR A 1 300 ? -18.039 3.205 23.047 1.00 98.19 300 THR A O 1
ATOM 2190 N N . ARG A 1 301 ? -18.859 1.193 22.489 1.00 98.44 301 ARG A N 1
ATOM 2191 C CA . ARG A 1 301 ? -17.931 0.415 23.316 1.00 98.44 301 ARG A CA 1
ATOM 2192 C C . ARG A 1 301 ? -16.548 0.421 22.664 1.00 98.44 301 ARG A C 1
ATOM 2194 O O . ARG A 1 301 ? -16.426 0.130 21.475 1.00 98.44 301 ARG A O 1
ATOM 2201 N N . VAL A 1 302 ? -15.512 0.721 23.444 1.00 98.44 302 VAL A N 1
ATOM 2202 C CA . VAL A 1 302 ? -14.133 0.831 22.950 1.00 98.44 302 VAL A CA 1
ATOM 2203 C C . VAL A 1 302 ? -13.194 -0.019 23.795 1.00 98.44 302 VAL A C 1
ATOM 2205 O O . VAL A 1 302 ? -13.202 0.080 25.019 1.00 98.44 302 VAL A O 1
ATOM 2208 N N . SER A 1 303 ? -12.348 -0.801 23.128 1.00 98.50 303 SER A N 1
ATOM 2209 C CA . SER A 1 303 ? -11.185 -1.473 23.708 1.00 98.50 303 SER A CA 1
ATOM 2210 C C . SER A 1 303 ? -9.928 -0.885 23.079 1.00 98.50 303 SER A C 1
ATOM 2212 O O . SER A 1 303 ? -9.865 -0.724 21.862 1.00 98.50 303 SER A O 1
ATOM 2214 N N . TYR A 1 304 ? -8.929 -0.544 23.892 1.00 98.56 304 TYR A N 1
ATOM 2215 C CA . TYR A 1 304 ? -7.620 -0.116 23.398 1.00 98.56 304 TYR A CA 1
ATOM 2216 C C . TYR A 1 304 ? -6.567 -1.179 23.691 1.00 98.56 304 TYR A C 1
ATOM 2218 O O . TYR A 1 304 ? -6.357 -1.543 24.852 1.00 98.56 304 TYR A O 1
ATOM 2226 N N . ALA A 1 305 ? -5.851 -1.627 22.665 1.00 98.06 305 ALA A N 1
ATOM 2227 C CA . ALA A 1 305 ? -4.723 -2.535 22.801 1.00 98.06 305 ALA A CA 1
ATOM 2228 C C . ALA A 1 305 ? -3.448 -1.891 22.248 1.00 98.06 305 ALA A C 1
ATOM 2230 O O . ALA A 1 305 ? -3.367 -1.511 21.077 1.00 98.06 305 ALA A O 1
ATOM 2231 N N . ARG A 1 306 ? -2.425 -1.788 23.104 1.00 97.69 306 ARG A N 1
ATOM 2232 C CA . ARG A 1 306 ? -1.113 -1.308 22.683 1.00 97.69 306 ARG A CA 1
ATOM 2233 C C . ARG A 1 306 ? -0.360 -2.435 21.979 1.00 97.69 306 ARG A C 1
ATOM 2235 O O . ARG A 1 306 ? -0.045 -3.432 22.621 1.00 97.69 306 ARG A O 1
ATOM 2242 N N . ALA A 1 307 ? -0.052 -2.260 20.700 1.00 97.88 307 ALA A N 1
ATOM 2243 C CA . ALA A 1 307 ? 0.716 -3.219 19.913 1.00 97.88 307 ALA A CA 1
ATOM 2244 C C . ALA A 1 307 ? 1.442 -2.549 18.740 1.00 97.88 307 ALA A C 1
ATOM 2246 O O . ALA A 1 307 ? 0.943 -1.598 18.127 1.00 97.88 307 ALA A O 1
ATOM 2247 N N . ASP A 1 308 ? 2.613 -3.082 18.400 1.00 97.69 308 ASP A N 1
ATOM 2248 C CA . ASP A 1 308 ? 3.229 -2.877 17.095 1.00 97.69 308 ASP A CA 1
ATOM 2249 C C . ASP A 1 308 ? 2.668 -3.891 16.091 1.00 97.69 308 ASP A C 1
ATOM 2251 O O . ASP A 1 308 ? 2.826 -5.097 16.258 1.00 97.69 308 ASP A O 1
ATOM 2255 N N . VAL A 1 309 ? 2.029 -3.402 15.024 1.00 97.69 309 VAL A N 1
ATOM 2256 C CA . VAL A 1 309 ? 1.438 -4.260 13.982 1.00 97.69 309 VAL A CA 1
ATOM 2257 C C . VAL A 1 309 ? 2.477 -5.079 13.211 1.00 97.69 309 VAL A C 1
ATOM 2259 O O . VAL A 1 309 ? 2.113 -6.025 12.522 1.00 97.69 309 VAL A O 1
ATOM 2262 N N . THR A 1 310 ? 3.765 -4.744 13.319 1.00 97.31 310 THR A N 1
ATOM 2263 C CA . THR A 1 310 ? 4.861 -5.525 12.728 1.00 97.31 310 THR A CA 1
ATOM 2264 C C . THR A 1 310 ? 5.247 -6.751 13.569 1.00 97.31 310 THR A C 1
ATOM 2266 O O . THR A 1 310 ? 5.888 -7.674 13.053 1.00 97.31 310 THR A O 1
ATOM 2269 N N . ASP A 1 311 ? 4.806 -6.814 14.829 1.00 98.25 311 ASP A N 1
ATOM 2270 C CA . ASP A 1 311 ? 5.071 -7.896 15.777 1.00 98.25 311 ASP A CA 1
ATOM 2271 C C . ASP A 1 311 ? 3.855 -8.830 15.881 1.00 98.25 311 ASP A C 1
ATOM 2273 O O . ASP A 1 311 ? 2.783 -8.454 16.354 1.00 98.25 311 ASP A O 1
ATOM 2277 N N . ALA A 1 312 ? 4.021 -10.078 15.439 1.00 97.75 312 ALA A N 1
ATOM 2278 C CA . ALA A 1 312 ? 2.930 -11.049 15.397 1.00 97.75 312 ALA A CA 1
ATOM 2279 C C . ALA A 1 312 ? 2.397 -11.424 16.792 1.00 97.75 312 ALA A C 1
ATOM 2281 O O . ALA A 1 312 ? 1.196 -11.632 16.946 1.00 97.75 312 ALA A O 1
ATOM 2282 N N . ALA A 1 313 ? 3.261 -11.485 17.810 1.00 98.38 313 ALA A N 1
ATOM 2283 C CA . ALA A 1 313 ? 2.846 -11.842 19.164 1.00 98.38 313 ALA A CA 1
ATOM 2284 C C . ALA A 1 313 ? 2.048 -10.702 19.809 1.00 98.38 313 ALA A C 1
ATOM 2286 O O . ALA A 1 313 ? 1.030 -10.948 20.455 1.00 98.38 313 ALA A O 1
ATOM 2287 N N . GLN A 1 314 ? 2.470 -9.453 19.590 1.00 98.56 314 GLN A N 1
ATOM 2288 C CA . GLN A 1 314 ? 1.716 -8.286 20.051 1.00 98.56 314 GLN A CA 1
ATOM 2289 C C . GLN A 1 314 ? 0.372 -8.153 19.329 1.00 98.56 314 GLN A C 1
ATOM 2291 O O . GLN A 1 314 ? -0.627 -7.836 19.972 1.00 98.56 314 GLN A O 1
ATOM 2296 N N . VAL A 1 315 ? 0.329 -8.422 18.019 1.00 98.56 315 VAL A N 1
ATOM 2297 C CA . VAL A 1 315 ? -0.923 -8.430 17.248 1.00 98.56 315 VAL A CA 1
ATOM 2298 C C . VAL A 1 315 ? -1.889 -9.485 17.777 1.00 98.56 315 VAL A C 1
ATOM 2300 O O . VAL A 1 315 ? -3.041 -9.147 18.039 1.00 98.56 315 VAL A O 1
ATOM 2303 N N . GLN A 1 316 ? -1.429 -10.721 17.995 1.00 98.44 316 GLN A N 1
ATOM 2304 C CA . GLN A 1 316 ? -2.285 -11.776 18.540 1.00 98.44 316 GLN A CA 1
ATOM 2305 C C . GLN A 1 316 ? -2.833 -11.386 19.916 1.00 98.44 316 GLN A C 1
ATOM 2307 O O . GLN A 1 316 ? -4.039 -11.420 20.130 1.00 98.44 316 GLN A O 1
ATOM 2312 N N . ALA A 1 317 ? -1.971 -10.911 20.820 1.00 98.56 317 ALA A N 1
ATOM 2313 C CA . ALA A 1 317 ? -2.394 -10.480 22.150 1.00 98.56 317 ALA A CA 1
ATOM 2314 C C . ALA A 1 317 ? -3.396 -9.310 22.107 1.00 98.56 317 ALA A C 1
ATOM 2316 O O . ALA A 1 317 ? -4.316 -9.247 22.924 1.00 98.56 317 ALA A O 1
ATOM 2317 N N . ALA A 1 318 ? -3.236 -8.379 21.161 1.00 98.44 318 ALA A N 1
ATOM 2318 C CA . ALA A 1 318 ? -4.170 -7.276 20.966 1.00 98.44 318 ALA A CA 1
ATOM 2319 C C . ALA A 1 318 ? -5.536 -7.759 20.464 1.00 98.44 318 ALA A C 1
ATOM 2321 O O . ALA A 1 318 ? -6.560 -7.317 20.983 1.00 98.44 318 ALA A O 1
ATOM 2322 N N . VAL A 1 319 ? -5.549 -8.672 19.492 1.00 98.38 319 VAL A N 1
ATOM 2323 C CA . VAL A 1 319 ? -6.772 -9.283 18.957 1.00 98.38 319 VAL A CA 1
ATOM 2324 C C . VAL A 1 319 ? -7.501 -10.079 20.038 1.00 98.38 319 VAL A C 1
ATOM 2326 O O . VAL A 1 319 ? -8.691 -9.852 20.244 1.00 98.38 319 VAL A O 1
ATOM 2329 N N . ASP A 1 320 ? -6.791 -10.920 20.791 1.00 98.44 320 ASP A N 1
ATOM 2330 C CA . ASP A 1 320 ? -7.364 -11.715 21.883 1.00 98.44 320 ASP A CA 1
ATOM 2331 C C . ASP A 1 320 ? -7.983 -10.819 22.961 1.00 98.44 320 ASP A C 1
ATOM 2333 O O . ASP A 1 320 ? -9.087 -11.078 23.442 1.00 98.44 320 ASP A O 1
ATOM 2337 N N . LYS A 1 321 ? -7.298 -9.723 23.317 1.00 98.62 321 LYS A N 1
ATOM 2338 C CA . LYS A 1 321 ? -7.815 -8.733 24.266 1.00 98.62 321 LYS A CA 1
ATOM 2339 C C . LYS A 1 321 ? -9.102 -8.084 23.755 1.00 98.62 321 LYS A C 1
ATOM 2341 O O . LYS A 1 321 ? -10.084 -8.024 24.492 1.00 98.62 321 LYS A O 1
ATOM 2346 N N . VAL A 1 322 ? -9.097 -7.589 22.516 1.00 98.50 322 VAL A N 1
ATOM 2347 C CA . VAL A 1 322 ? -10.273 -6.950 21.905 1.00 98.50 322 VAL A CA 1
ATOM 2348 C C . VAL A 1 322 ? -11.442 -7.932 21.865 1.00 98.50 322 VAL A C 1
ATOM 2350 O O . VAL A 1 322 ? -12.552 -7.566 22.248 1.00 98.50 322 VAL A O 1
ATOM 2353 N N . ALA A 1 323 ? -11.189 -9.181 21.471 1.00 97.75 323 ALA A N 1
ATOM 2354 C CA . ALA A 1 323 ? -12.212 -10.214 21.409 1.00 97.75 323 ALA A CA 1
ATOM 2355 C C . ALA A 1 323 ? -12.793 -10.543 22.794 1.00 97.75 323 ALA A C 1
ATOM 2357 O O . ALA A 1 323 ? -14.008 -10.661 22.946 1.00 97.75 323 ALA A O 1
ATOM 2358 N N . ALA A 1 324 ? -11.942 -10.627 23.820 1.00 98.44 324 ALA A N 1
ATOM 2359 C CA . ALA A 1 324 ? -12.369 -10.877 25.193 1.00 98.44 324 ALA A CA 1
ATOM 2360 C C . ALA A 1 324 ? -13.211 -9.729 25.781 1.00 98.44 324 ALA A C 1
ATOM 2362 O O . ALA A 1 324 ? -14.125 -9.982 26.565 1.00 98.44 324 ALA A O 1
ATOM 2363 N N . GLU A 1 325 ? -12.914 -8.476 25.425 1.00 98.44 325 GLU A N 1
ATOM 2364 C CA . GLU A 1 325 ? -13.610 -7.298 25.959 1.00 98.44 325 GLU A CA 1
ATOM 2365 C C . GLU A 1 325 ? -14.882 -6.937 25.177 1.00 98.44 325 GLU A C 1
ATOM 2367 O O . GLU A 1 325 ? -15.845 -6.443 25.769 1.00 98.44 325 GLU A O 1
ATOM 2372 N N . LEU A 1 326 ? -14.898 -7.146 23.856 1.00 98.38 326 LEU A N 1
ATOM 2373 C CA . LEU A 1 326 ? -15.955 -6.632 22.978 1.00 98.38 326 LEU A CA 1
ATOM 2374 C C . LEU A 1 326 ? -16.778 -7.707 22.262 1.00 98.38 326 LEU A C 1
ATOM 2376 O O . LEU A 1 326 ? -17.907 -7.389 21.875 1.00 98.38 326 LEU A O 1
ATOM 2380 N N . GLY A 1 327 ? -16.259 -8.930 22.118 1.00 96.88 327 GLY A N 1
ATOM 2381 C CA . GLY A 1 327 ? -16.871 -10.025 21.357 1.00 96.88 327 GLY A CA 1
ATOM 2382 C C . GLY A 1 327 ? -16.155 -10.330 20.036 1.00 96.88 327 GLY A C 1
ATOM 2383 O O . GLY A 1 327 ? -15.074 -9.812 19.760 1.00 96.88 327 GLY A O 1
ATOM 2384 N N . THR A 1 328 ? -16.756 -11.192 19.214 1.00 96.62 328 THR A N 1
ATOM 2385 C CA . THR A 1 328 ? -16.186 -11.633 17.930 1.00 96.62 328 THR A CA 1
ATOM 2386 C C . THR A 1 328 ? -15.907 -10.453 16.999 1.00 96.62 328 THR A C 1
ATOM 2388 O O . THR A 1 328 ? -16.777 -9.620 16.754 1.00 96.62 328 THR A O 1
ATOM 2391 N N . ILE A 1 329 ? -14.692 -10.401 16.452 1.00 98.25 329 ILE A N 1
ATOM 2392 C CA . ILE A 1 329 ? -14.271 -9.369 15.501 1.00 98.25 329 ILE A CA 1
ATOM 2393 C C . ILE A 1 329 ? -14.762 -9.748 14.105 1.00 98.25 329 ILE A C 1
ATOM 2395 O O . ILE A 1 329 ? -14.338 -10.754 13.547 1.00 98.25 329 ILE A O 1
ATOM 2399 N N . THR A 1 330 ? -15.626 -8.910 13.541 1.00 98.31 330 THR A N 1
ATOM 2400 C CA . THR A 1 330 ? -16.277 -9.112 12.236 1.00 98.31 330 THR A CA 1
ATOM 2401 C C . THR A 1 330 ? -15.965 -7.987 11.248 1.00 98.31 330 THR A C 1
ATOM 2403 O O . THR A 1 330 ? -16.352 -8.052 10.080 1.00 98.31 330 THR A O 1
ATOM 2406 N N . GLY A 1 331 ? -15.227 -6.959 11.677 1.00 98.31 331 GLY A N 1
ATOM 2407 C CA . GLY A 1 331 ? -14.750 -5.883 10.819 1.00 98.31 331 GLY A CA 1
ATOM 2408 C C . GLY A 1 331 ? -13.285 -5.530 11.063 1.00 98.31 331 GLY A C 1
ATOM 2409 O O . GLY A 1 331 ? -12.780 -5.622 12.182 1.00 98.31 331 GLY A O 1
ATOM 2410 N N . VAL A 1 332 ? -12.608 -5.063 10.017 1.00 98.50 332 VAL A N 1
ATOM 2411 C CA . VAL A 1 332 ? -11.242 -4.529 10.086 1.00 98.50 332 VAL A CA 1
ATOM 2412 C C . VAL A 1 332 ? -11.189 -3.182 9.373 1.00 98.50 332 VAL A C 1
ATOM 2414 O O . VAL A 1 332 ? -11.570 -3.074 8.209 1.00 98.50 332 VAL A O 1
ATOM 2417 N N . ILE A 1 333 ? -10.639 -2.172 10.044 1.00 98.44 333 ILE A N 1
ATOM 2418 C CA . ILE A 1 333 ? -10.104 -0.968 9.407 1.00 98.44 333 ILE A CA 1
ATOM 2419 C C . ILE A 1 333 ? -8.589 -0.972 9.609 1.00 98.44 333 ILE A C 1
ATOM 2421 O O . ILE A 1 333 ? -8.090 -0.873 10.729 1.00 98.44 333 ILE A O 1
ATOM 2425 N N . HIS A 1 334 ? -7.835 -1.056 8.522 1.00 98.31 334 HIS A N 1
ATOM 2426 C CA . HIS A 1 334 ? -6.383 -0.987 8.558 1.00 98.31 334 HIS A CA 1
ATOM 2427 C C . HIS A 1 334 ? -5.896 0.375 8.063 1.00 98.31 334 HIS A C 1
ATOM 2429 O O . HIS A 1 334 ? -5.792 0.608 6.858 1.00 98.31 334 HIS A O 1
ATOM 2435 N N . GLY A 1 335 ? -5.600 1.270 9.008 1.00 96.56 335 GLY A N 1
ATOM 2436 C CA . GLY A 1 335 ? -5.047 2.602 8.753 1.00 96.56 335 GLY A CA 1
ATOM 2437 C C . GLY A 1 335 ? -3.617 2.790 9.264 1.00 96.56 335 GLY A C 1
ATOM 2438 O O . GLY A 1 335 ? -3.081 3.894 9.184 1.00 96.56 335 GLY A O 1
ATOM 2439 N N . ALA A 1 336 ? -2.989 1.745 9.815 1.00 95.12 336 ALA A N 1
ATOM 2440 C CA . ALA A 1 336 ? -1.604 1.814 10.260 1.00 95.12 336 ALA A CA 1
ATOM 2441 C C . ALA A 1 336 ? -0.659 2.004 9.068 1.00 95.12 336 ALA A C 1
ATOM 2443 O O . ALA A 1 336 ? -0.616 1.204 8.139 1.00 95.12 336 ALA A O 1
ATOM 2444 N N . SER A 1 337 ? 0.136 3.067 9.116 1.00 91.88 337 SER A N 1
ATOM 2445 C CA . SER A 1 337 ? 1.160 3.331 8.116 1.00 91.88 337 SER A CA 1
ATOM 2446 C C . SER A 1 337 ? 2.253 4.212 8.702 1.00 91.88 337 SER A C 1
ATOM 2448 O O . SER A 1 337 ? 2.032 4.961 9.653 1.00 91.88 337 SER A O 1
ATOM 2450 N N . VAL A 1 338 ? 3.432 4.146 8.098 1.00 91.69 338 VAL A N 1
ATOM 2451 C CA . VAL A 1 338 ? 4.471 5.167 8.217 1.00 91.69 338 VAL A CA 1
ATOM 2452 C C . VAL A 1 338 ? 4.696 5.760 6.831 1.00 91.69 338 VAL A C 1
ATOM 2454 O O . VAL A 1 338 ? 4.549 5.051 5.837 1.00 91.69 338 VAL A O 1
ATOM 2457 N N . ASN A 1 339 ? 4.990 7.054 6.767 1.00 90.81 339 ASN A N 1
ATOM 2458 C CA . ASN A 1 339 ? 5.461 7.688 5.548 1.00 90.81 339 ASN A CA 1
ATOM 2459 C C . ASN A 1 339 ? 6.612 8.636 5.899 1.00 90.81 339 ASN A C 1
ATOM 2461 O O . ASN A 1 339 ? 6.416 9.580 6.663 1.00 90.81 339 ASN A O 1
ATOM 2465 N N . VAL A 1 340 ? 7.804 8.354 5.374 1.00 90.81 340 VAL A N 1
ATOM 2466 C CA . VAL A 1 340 ? 8.978 9.223 5.493 1.00 90.81 340 VAL A CA 1
ATOM 2467 C C . VAL A 1 340 ? 9.534 9.430 4.084 1.00 90.81 340 VAL A C 1
ATOM 2469 O O . VAL A 1 340 ? 10.302 8.590 3.613 1.00 90.81 340 VAL A O 1
ATOM 2472 N N . PRO A 1 341 ? 9.155 10.524 3.401 1.00 92.38 341 PRO A N 1
ATOM 2473 C CA . PRO A 1 341 ? 9.531 10.742 2.011 1.00 92.38 341 PRO A CA 1
ATOM 2474 C C . PRO A 1 341 ? 11.051 10.751 1.808 1.00 92.38 341 PRO A C 1
ATOM 2476 O O . PRO A 1 341 ? 11.796 11.371 2.568 1.00 92.38 341 PRO A O 1
ATOM 2479 N N . ALA A 1 342 ? 11.508 10.083 0.752 1.00 90.88 342 ALA A N 1
ATOM 2480 C CA . ALA A 1 342 ? 12.892 10.050 0.301 1.00 90.88 342 ALA A CA 1
ATOM 2481 C C . ALA A 1 342 ? 12.954 9.758 -1.205 1.00 90.88 342 ALA A C 1
ATOM 2483 O O . ALA A 1 342 ? 12.283 8.849 -1.702 1.00 90.88 342 ALA A O 1
ATOM 2484 N N . LEU A 1 343 ? 13.793 10.506 -1.931 1.00 96.38 343 LEU A N 1
ATOM 2485 C CA . LEU A 1 343 ? 14.090 10.223 -3.340 1.00 96.38 343 LEU A CA 1
ATOM 2486 C C . LEU A 1 343 ? 14.659 8.811 -3.485 1.00 96.38 343 LEU A C 1
ATOM 2488 O O . LEU A 1 343 ? 15.396 8.343 -2.618 1.00 96.38 343 LEU A O 1
ATOM 2492 N N . LEU A 1 344 ? 14.387 8.148 -4.608 1.00 97.31 344 LEU A N 1
ATOM 2493 C CA . LEU A 1 344 ? 14.818 6.769 -4.846 1.00 97.31 344 LEU A CA 1
ATOM 2494 C C . LEU A 1 344 ? 16.334 6.588 -4.755 1.00 97.31 344 LEU A C 1
ATOM 2496 O O . LEU A 1 344 ? 16.778 5.511 -4.375 1.00 97.31 344 LEU A O 1
ATOM 2500 N N . GLY A 1 345 ? 17.129 7.616 -5.070 1.00 96.25 345 GLY A N 1
ATOM 2501 C CA . GLY A 1 345 ? 18.587 7.588 -4.897 1.00 96.25 345 GLY A CA 1
ATOM 2502 C C . GLY A 1 345 ? 19.016 7.436 -3.431 1.00 96.25 345 GLY A C 1
ATOM 2503 O O . GLY A 1 345 ? 19.889 6.620 -3.117 1.00 96.25 345 GLY A O 1
ATOM 2504 N N . ASP A 1 346 ? 18.335 8.141 -2.527 1.00 96.19 346 ASP A N 1
ATOM 2505 C CA . ASP A 1 346 ? 18.675 8.232 -1.101 1.00 96.19 346 ASP A CA 1
ATOM 2506 C C . ASP A 1 346 ? 17.876 7.251 -0.230 1.00 96.19 346 ASP A C 1
ATOM 2508 O O . ASP A 1 346 ? 18.273 6.924 0.888 1.00 96.19 346 ASP A O 1
ATOM 2512 N N . LEU A 1 347 ? 16.772 6.720 -0.756 1.00 97.50 347 LEU A N 1
ATOM 2513 C CA . LEU A 1 347 ? 15.889 5.787 -0.067 1.00 97.50 347 LEU A CA 1
ATOM 2514 C C . LEU A 1 347 ? 16.642 4.521 0.370 1.00 97.50 347 LEU A C 1
ATOM 2516 O O . LEU A 1 347 ? 17.302 3.859 -0.432 1.00 97.50 347 LEU A O 1
ATOM 2520 N N . SER A 1 348 ? 16.544 4.159 1.648 1.00 97.69 348 SER A N 1
ATOM 2521 C CA . SER A 1 348 ? 17.184 2.951 2.182 1.00 97.69 348 SER A CA 1
ATOM 2522 C C . SER A 1 348 ? 16.285 1.718 2.054 1.00 97.69 348 SER A C 1
ATOM 2524 O O . SER A 1 348 ? 15.061 1.817 2.106 1.00 97.69 348 SER A O 1
ATOM 2526 N N . GLU A 1 349 ? 16.889 0.531 1.959 1.00 97.94 349 GLU A N 1
ATOM 2527 C CA . GLU A 1 349 ? 16.141 -0.736 1.999 1.00 97.94 349 GLU A CA 1
ATOM 2528 C C . GLU A 1 349 ? 15.394 -0.924 3.329 1.00 97.94 349 GLU A C 1
ATOM 2530 O O . GLU A 1 349 ? 14.279 -1.434 3.337 1.00 97.94 349 GLU A O 1
ATOM 2535 N N . ALA A 1 350 ? 15.956 -0.435 4.440 1.00 97.69 350 ALA A N 1
ATOM 2536 C CA . ALA A 1 350 ? 15.297 -0.468 5.745 1.00 97.69 350 ALA A CA 1
ATOM 2537 C C . ALA A 1 350 ? 14.015 0.385 5.780 1.00 97.69 350 ALA A C 1
ATOM 2539 O O . ALA A 1 350 ? 13.044 0.003 6.429 1.00 97.69 350 ALA A O 1
ATOM 2540 N N . ALA A 1 351 ? 13.984 1.517 5.067 1.00 96.81 351 ALA A N 1
ATOM 2541 C CA . ALA A 1 351 ? 12.780 2.341 4.942 1.00 96.81 351 ALA A CA 1
ATOM 2542 C C . ALA A 1 351 ? 11.690 1.650 4.103 1.00 96.81 351 ALA A C 1
ATOM 2544 O O . ALA A 1 351 ? 10.509 1.731 4.451 1.00 96.81 351 ALA A O 1
ATOM 2545 N N . VAL A 1 352 ? 12.082 0.925 3.045 1.00 96.94 352 VAL A N 1
ATOM 2546 C CA . VAL A 1 352 ? 11.167 0.064 2.272 1.00 96.94 352 VAL A CA 1
ATOM 2547 C C . VAL A 1 352 ? 10.596 -1.039 3.161 1.00 96.94 352 VAL A C 1
ATOM 2549 O O . VAL A 1 352 ? 9.377 -1.171 3.257 1.00 96.94 352 VAL A O 1
ATOM 2552 N N . ASP A 1 353 ? 11.464 -1.783 3.855 1.00 96.44 353 ASP A N 1
ATOM 2553 C CA . ASP A 1 353 ? 11.061 -2.877 4.743 1.00 96.44 353 ASP A CA 1
ATOM 2554 C C . ASP A 1 353 ? 10.102 -2.386 5.829 1.00 96.44 353 ASP A C 1
ATOM 2556 O O . ASP A 1 353 ? 9.054 -2.991 6.032 1.00 96.44 353 ASP A O 1
ATOM 2560 N N . LEU A 1 354 ? 10.410 -1.267 6.492 1.00 96.56 354 LEU A N 1
ATOM 2561 C CA . LEU A 1 354 ? 9.552 -0.706 7.533 1.00 96.56 354 LEU A CA 1
ATOM 2562 C C . LEU A 1 354 ? 8.174 -0.306 6.985 1.00 96.56 354 LEU A C 1
ATOM 2564 O O . LEU A 1 354 ? 7.152 -0.615 7.596 1.00 96.56 354 LEU A O 1
ATOM 2568 N N . THR A 1 355 ? 8.133 0.358 5.831 1.00 95.75 355 THR A N 1
ATOM 2569 C CA . THR A 1 355 ? 6.878 0.848 5.238 1.00 95.75 355 THR A CA 1
ATOM 2570 C C . THR A 1 355 ? 5.969 -0.303 4.826 1.00 95.75 355 THR A C 1
ATOM 2572 O O . THR A 1 355 ? 4.788 -0.325 5.188 1.00 95.75 355 THR A O 1
ATOM 2575 N N . LEU A 1 356 ? 6.531 -1.316 4.160 1.00 95.19 356 LEU A N 1
ATOM 2576 C CA . LEU A 1 356 ? 5.798 -2.524 3.789 1.00 95.19 356 LEU A CA 1
ATOM 2577 C C . LEU A 1 356 ? 5.418 -3.363 5.012 1.00 95.19 356 LEU A C 1
ATOM 2579 O O . LEU A 1 356 ? 4.302 -3.879 5.062 1.00 95.19 356 LEU A O 1
ATOM 2583 N N . ALA A 1 357 ? 6.293 -3.477 6.016 1.00 96.62 357 ALA A N 1
ATOM 2584 C CA . ALA A 1 357 ? 6.019 -4.233 7.235 1.00 96.62 357 ALA A CA 1
ATOM 2585 C C . ALA A 1 357 ? 4.837 -3.657 8.016 1.00 96.62 357 ALA A C 1
ATOM 2587 O O . ALA A 1 357 ? 4.030 -4.432 8.521 1.00 96.62 357 ALA A O 1
ATOM 2588 N N . VAL A 1 358 ? 4.708 -2.329 8.100 1.00 96.69 358 VAL A N 1
ATOM 2589 C CA . VAL A 1 358 ? 3.596 -1.683 8.815 1.00 96.69 358 VAL A CA 1
ATOM 2590 C C . VAL A 1 358 ? 2.285 -1.817 8.038 1.00 96.69 358 VAL A C 1
ATOM 2592 O O . VAL A 1 358 ? 1.279 -2.197 8.632 1.00 96.69 358 VAL A O 1
ATOM 2595 N N . LYS A 1 359 ? 2.295 -1.540 6.727 1.00 94.44 359 LYS A N 1
ATOM 2596 C CA . LYS A 1 359 ? 1.073 -1.450 5.910 1.00 94.44 359 LYS A CA 1
ATOM 2597 C C . LYS A 1 359 ? 0.606 -2.815 5.398 1.00 94.44 359 LYS A C 1
ATOM 2599 O O . LYS A 1 359 ? -0.459 -3.306 5.754 1.00 94.44 359 LYS A O 1
ATOM 2604 N N . VAL A 1 360 ? 1.432 -3.479 4.592 1.00 94.56 360 VAL A N 1
ATOM 2605 C CA . VAL A 1 360 ? 1.095 -4.789 4.008 1.00 94.56 360 VAL A CA 1
ATOM 2606 C C . VAL A 1 360 ? 1.258 -5.888 5.055 1.00 94.56 360 VAL A C 1
ATOM 2608 O O . VAL A 1 360 ? 0.346 -6.673 5.307 1.00 94.56 360 VAL A O 1
ATOM 2611 N N . GLY A 1 361 ? 2.419 -5.914 5.712 1.00 96.56 361 GLY A N 1
ATOM 2612 C CA . GLY A 1 361 ? 2.744 -6.905 6.730 1.00 96.56 361 GLY A CA 1
ATOM 2613 C C . GLY A 1 361 ? 1.853 -6.808 7.968 1.00 96.56 361 GLY A C 1
ATOM 2614 O O . GLY A 1 361 ? 1.519 -7.845 8.544 1.00 96.56 361 GLY A O 1
ATOM 2615 N N . GLY A 1 362 ? 1.461 -5.598 8.367 1.00 97.44 362 GLY A N 1
ATOM 2616 C CA . GLY A 1 362 ? 0.585 -5.368 9.509 1.00 97.44 362 GLY A CA 1
ATOM 2617 C C . GLY A 1 362 ? -0.838 -5.830 9.233 1.00 97.44 362 GLY A C 1
ATOM 2618 O O . GLY A 1 362 ? -1.420 -6.522 10.065 1.00 97.44 362 GLY A O 1
ATOM 2619 N N . LEU A 1 363 ? -1.382 -5.530 8.047 1.00 97.25 363 LEU A N 1
ATOM 2620 C CA . LEU A 1 363 ? -2.684 -6.057 7.638 1.00 97.25 363 LEU A CA 1
ATOM 2621 C C . LEU A 1 363 ? -2.670 -7.589 7.586 1.00 97.25 363 LEU A C 1
ATOM 2623 O O . LEU A 1 363 ? -3.552 -8.222 8.159 1.00 97.25 363 LEU A O 1
ATOM 2627 N N . ALA A 1 364 ? -1.646 -8.188 6.969 1.00 97.25 364 ALA A N 1
ATOM 2628 C CA . ALA A 1 364 ? -1.523 -9.642 6.886 1.00 97.25 364 ALA A CA 1
ATOM 2629 C C . ALA A 1 364 ? -1.490 -10.309 8.274 1.00 97.25 364 ALA A C 1
ATOM 2631 O O . ALA A 1 364 ? -2.135 -11.333 8.475 1.00 97.25 364 ALA A O 1
ATOM 2632 N N . ARG A 1 365 ? -0.786 -9.716 9.248 1.00 98.19 365 ARG A N 1
ATOM 2633 C CA . ARG A 1 365 ? -0.738 -10.217 10.634 1.00 98.19 365 ARG A CA 1
ATOM 2634 C C . ARG A 1 365 ? -2.077 -10.087 11.352 1.00 98.19 365 ARG A C 1
ATOM 2636 O O . ARG A 1 365 ? -2.452 -11.009 12.064 1.00 98.19 365 ARG A O 1
ATOM 2643 N N . ILE A 1 366 ? -2.794 -8.978 11.157 1.00 98.00 366 ILE A N 1
ATOM 2644 C CA . ILE A 1 366 ? -4.143 -8.805 11.713 1.00 98.00 366 ILE A CA 1
ATOM 2645 C C . ILE A 1 366 ? -5.072 -9.876 11.154 1.00 98.00 366 ILE A C 1
ATOM 2647 O O . ILE A 1 366 ? -5.707 -10.576 11.926 1.00 98.00 366 ILE A O 1
ATOM 2651 N N . LEU A 1 367 ? -5.102 -10.061 9.832 1.00 97.75 367 LEU A N 1
ATOM 2652 C CA . LEU A 1 367 ? -5.944 -11.083 9.208 1.00 97.75 367 LEU A CA 1
ATOM 2653 C C . LEU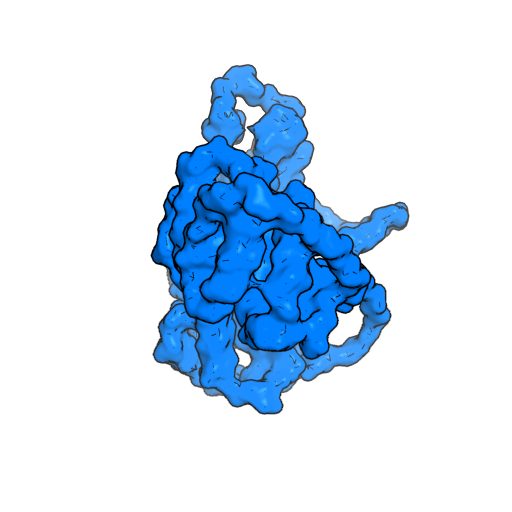 A 1 367 ? -5.570 -12.499 9.665 1.00 97.75 367 LEU A C 1
ATOM 2655 O O . LEU A 1 367 ? -6.457 -13.306 9.904 1.00 97.75 367 LEU A O 1
ATOM 2659 N N . ALA A 1 368 ? -4.278 -12.790 9.845 1.00 97.50 368 ALA A N 1
ATOM 2660 C CA . ALA A 1 368 ? -3.815 -14.085 10.346 1.00 97.50 368 ALA A CA 1
ATOM 2661 C C . ALA A 1 368 ? -4.202 -14.359 11.812 1.00 97.50 368 ALA A C 1
ATOM 2663 O O . ALA A 1 368 ? -4.282 -15.520 12.204 1.00 97.50 368 ALA A O 1
ATOM 2664 N N . ALA A 1 369 ? -4.431 -13.314 12.612 1.00 97.12 369 ALA A N 1
ATOM 2665 C CA . ALA A 1 369 ? -4.868 -13.427 14.003 1.00 97.12 369 ALA A CA 1
ATOM 2666 C C . ALA A 1 369 ? -6.399 -13.547 14.151 1.00 97.12 369 ALA A C 1
ATOM 2668 O O . ALA A 1 369 ? -6.889 -13.741 15.262 1.00 97.12 369 ALA A O 1
ATOM 2669 N N . LEU A 1 370 ? -7.158 -13.421 13.054 1.00 95.31 370 LEU A N 1
ATOM 2670 C CA . LEU A 1 370 ? -8.621 -13.418 13.039 1.00 95.31 370 LEU A CA 1
ATOM 2671 C C . LEU A 1 370 ? -9.196 -14.700 12.420 1.00 95.31 370 LEU A C 1
ATOM 2673 O O . LEU A 1 370 ? -8.619 -15.294 11.510 1.00 95.31 370 LEU A O 1
ATOM 2677 N N . ALA A 1 371 ? -10.401 -15.072 12.857 1.00 89.88 371 ALA A N 1
ATOM 2678 C CA . ALA A 1 371 ? -11.253 -16.028 12.153 1.00 89.88 371 ALA A CA 1
ATOM 2679 C C . ALA A 1 371 ? -11.885 -15.331 10.932 1.00 89.88 371 ALA A C 1
ATOM 2681 O O . ALA A 1 371 ? -12.912 -14.664 11.033 1.00 89.88 371 ALA A O 1
ATOM 2682 N N . THR A 1 372 ? -11.195 -15.376 9.788 1.00 90.38 372 THR A N 1
ATOM 2683 C CA . THR A 1 372 ? -11.572 -14.595 8.589 1.00 90.38 372 THR A CA 1
ATOM 2684 C C . THR A 1 372 ? -12.890 -15.020 7.932 1.00 90.38 372 THR A C 1
ATOM 2686 O O . THR A 1 372 ? -13.436 -14.257 7.141 1.00 90.38 372 THR A O 1
ATOM 2689 N N . ASP A 1 373 ? -13.424 -16.189 8.276 1.00 92.81 373 ASP A N 1
ATOM 2690 C CA . ASP A 1 373 ? -14.742 -16.686 7.870 1.00 92.81 373 ASP A CA 1
ATOM 2691 C C . ASP A 1 373 ? -15.912 -15.901 8.487 1.00 92.81 373 ASP A C 1
ATOM 2693 O O . ASP A 1 373 ? -16.985 -15.838 7.890 1.00 92.81 373 ASP A O 1
ATOM 2697 N N . GLU A 1 374 ? -15.688 -15.236 9.621 1.00 91.44 374 GLU A N 1
ATOM 2698 C CA . GLU A 1 374 ? -16.665 -14.361 10.288 1.00 91.44 374 GLU A CA 1
ATOM 2699 C C . GLU A 1 374 ? -16.562 -12.891 9.827 1.00 91.44 374 GLU A C 1
ATOM 2701 O O . GLU A 1 374 ? -17.338 -12.028 10.253 1.00 91.44 374 GLU A O 1
ATOM 2706 N N . LEU A 1 375 ? -15.585 -12.563 8.971 1.00 96.88 375 LEU A N 1
ATOM 2707 C CA . LEU A 1 375 ? -15.308 -11.187 8.569 1.00 96.88 375 LEU A CA 1
ATOM 2708 C C . LEU A 1 375 ? -16.346 -10.687 7.554 1.00 96.88 375 LEU A C 1
ATOM 2710 O O . LEU A 1 375 ? -16.429 -11.164 6.425 1.00 96.88 375 LEU A O 1
ATOM 2714 N N . LYS A 1 376 ? -17.095 -9.654 7.942 1.00 97.06 376 LYS A N 1
ATOM 2715 C CA . LYS A 1 376 ? -18.130 -9.004 7.125 1.00 97.06 376 LYS A CA 1
ATOM 2716 C C . LYS A 1 376 ? -17.605 -7.792 6.359 1.00 97.06 376 LYS A C 1
ATOM 2718 O O . LYS A 1 376 ? -18.146 -7.445 5.312 1.00 97.06 376 LYS A O 1
ATOM 2723 N N . LEU A 1 377 ? -16.577 -7.117 6.886 1.00 96.56 377 LEU A N 1
ATOM 2724 C CA . LEU A 1 377 ? -16.037 -5.891 6.298 1.00 96.56 377 LEU A CA 1
ATOM 2725 C C . LEU A 1 377 ? -14.523 -5.765 6.497 1.00 96.56 377 LEU A C 1
ATOM 2727 O O . LEU A 1 377 ? -14.025 -5.814 7.619 1.00 96.56 377 LEU A O 1
ATOM 2731 N N . LEU A 1 378 ? -13.800 -5.498 5.409 1.00 97.25 378 LEU A N 1
ATOM 2732 C CA . LEU A 1 378 ? -12.396 -5.095 5.432 1.00 97.25 378 LEU A CA 1
ATOM 2733 C C . LEU A 1 378 ? -12.237 -3.762 4.700 1.00 97.25 378 LEU A C 1
ATOM 2735 O O . LEU A 1 378 ? -12.548 -3.655 3.517 1.00 97.25 378 LEU A O 1
ATOM 2739 N N . ILE A 1 379 ? -11.697 -2.765 5.394 1.00 96.38 379 ILE A N 1
ATOM 2740 C CA . ILE A 1 379 ? -11.305 -1.477 4.825 1.00 96.38 379 ILE A CA 1
ATOM 2741 C C . ILE A 1 379 ? -9.805 -1.300 5.057 1.00 96.38 379 ILE A C 1
ATOM 2743 O O . ILE A 1 379 ? -9.336 -1.337 6.191 1.00 96.38 379 ILE A O 1
ATOM 2747 N N . SER A 1 380 ? -9.039 -1.063 3.996 1.00 95.75 380 SER A N 1
ATOM 2748 C CA . SER A 1 380 ? -7.610 -0.741 4.081 1.00 95.75 380 SER A CA 1
ATOM 2749 C C . SER A 1 380 ? -7.341 0.641 3.505 1.00 95.75 380 SER A C 1
ATOM 2751 O O . SER A 1 380 ? -7.804 0.952 2.407 1.00 95.75 380 SER A O 1
ATOM 2753 N N . PHE A 1 381 ? -6.564 1.464 4.204 1.00 94.94 381 PHE A N 1
ATOM 2754 C CA . PHE A 1 381 ? -6.246 2.809 3.735 1.00 94.94 381 PHE A CA 1
ATOM 2755 C C . PHE A 1 381 ? -5.040 2.789 2.793 1.00 94.94 381 PHE A C 1
ATOM 2757 O O . PHE A 1 381 ? -3.898 2.530 3.183 1.00 94.94 381 PHE A O 1
ATOM 2764 N N . GLY A 1 382 ? -5.316 3.074 1.523 1.00 91.81 382 GLY A N 1
ATOM 2765 C CA . GLY A 1 382 ? -4.317 3.332 0.492 1.00 91.81 382 GLY A CA 1
ATOM 2766 C C . GLY A 1 382 ? -4.035 4.824 0.314 1.00 91.81 382 GLY A C 1
ATOM 2767 O O . GLY A 1 382 ? -4.475 5.667 1.089 1.00 91.81 382 GLY A O 1
ATOM 2768 N N . SER A 1 383 ? -3.295 5.147 -0.740 1.00 91.44 383 SER A N 1
ATOM 2769 C CA . SER A 1 383 ? -3.140 6.514 -1.237 1.00 91.44 383 SER A CA 1
ATOM 2770 C C . SER A 1 383 ? -3.163 6.480 -2.758 1.00 91.44 383 SER A C 1
ATOM 2772 O O . SER A 1 383 ? -2.674 5.519 -3.356 1.00 91.44 383 SER A O 1
ATOM 2774 N N . ILE A 1 384 ? -3.673 7.543 -3.387 1.00 91.19 384 ILE A N 1
ATOM 2775 C CA . ILE A 1 384 ? -3.599 7.713 -4.844 1.00 91.19 384 ILE A CA 1
ATOM 2776 C C . ILE A 1 384 ? -2.153 7.636 -5.351 1.00 91.19 384 ILE A C 1
ATOM 2778 O O . ILE A 1 384 ? -1.928 7.215 -6.481 1.00 91.19 384 ILE A O 1
ATOM 2782 N N . ILE A 1 385 ? -1.177 7.935 -4.484 1.00 93.00 385 ILE A N 1
ATOM 2783 C CA . ILE A 1 385 ? 0.260 7.798 -4.737 1.00 93.00 385 ILE A CA 1
ATOM 2784 C C . ILE A 1 385 ? 0.632 6.384 -5.204 1.00 93.00 385 ILE A C 1
ATOM 2786 O O . ILE A 1 385 ? 1.448 6.260 -6.112 1.00 93.00 385 ILE A O 1
ATOM 2790 N N . GLY A 1 386 ? -0.004 5.326 -4.687 1.00 91.44 386 GLY A N 1
ATOM 2791 C CA . GLY A 1 386 ? 0.256 3.960 -5.163 1.00 91.44 386 GLY A CA 1
ATOM 2792 C C . GLY A 1 386 ? -0.160 3.732 -6.619 1.00 91.44 386 GLY A C 1
ATOM 2793 O O . GLY A 1 386 ? 0.401 2.890 -7.318 1.00 91.44 386 GLY A O 1
ATOM 2794 N N . ARG A 1 387 ? -1.107 4.535 -7.125 1.00 91.06 387 ARG A N 1
ATOM 2795 C CA . ARG A 1 387 ? -1.570 4.497 -8.519 1.00 91.06 387 ARG A CA 1
ATOM 2796 C C . ARG A 1 387 ? -0.863 5.509 -9.414 1.00 91.06 387 ARG A C 1
ATOM 2798 O O . ARG A 1 387 ? -0.601 5.200 -10.573 1.00 91.06 387 ARG A O 1
ATOM 2805 N N . SER A 1 388 ? -0.600 6.718 -8.930 1.00 90.38 388 SER A N 1
ATOM 2806 C CA . SER A 1 388 ? 0.004 7.791 -9.728 1.00 90.38 388 SER A CA 1
ATOM 2807 C C . SER A 1 388 ? 1.532 7.776 -9.690 1.00 90.38 388 SER A C 1
ATOM 2809 O O . SER A 1 388 ? 2.167 8.292 -10.605 1.00 90.38 388 SER A O 1
ATOM 2811 N N . GLY A 1 389 ? 2.124 7.185 -8.650 1.00 92.56 389 GLY A N 1
ATOM 2812 C CA . GLY A 1 389 ? 3.468 7.527 -8.198 1.00 92.56 389 GLY A CA 1
ATOM 2813 C C . GLY A 1 389 ? 3.502 8.925 -7.573 1.00 92.56 389 GLY A C 1
ATOM 2814 O O . GLY A 1 389 ? 2.594 9.742 -7.762 1.00 92.56 389 GLY A O 1
ATOM 2815 N N . MET A 1 390 ? 4.567 9.214 -6.833 1.00 93.81 390 MET A N 1
ATOM 2816 C CA . MET A 1 390 ? 4.907 10.567 -6.398 1.00 93.81 390 MET A CA 1
ATOM 2817 C C . MET A 1 390 ? 6.412 10.651 -6.146 1.00 93.81 390 MET A C 1
ATOM 2819 O O . MET A 1 390 ? 7.045 9.717 -5.651 1.00 93.81 390 MET A O 1
ATOM 2823 N N . ARG A 1 391 ? 6.999 11.783 -6.529 1.00 92.75 391 ARG A N 1
ATOM 2824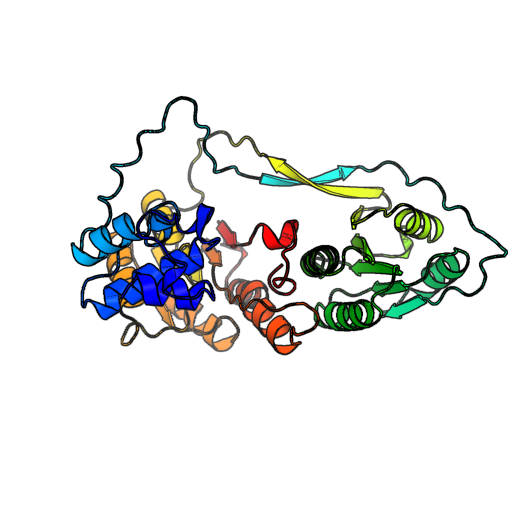 C CA . ARG A 1 391 ? 8.423 12.052 -6.342 1.00 92.75 391 ARG A CA 1
ATOM 2825 C C . ARG A 1 391 ? 8.766 11.993 -4.849 1.00 92.75 391 ARG A C 1
ATOM 2827 O O . ARG A 1 391 ? 8.113 12.670 -4.065 1.00 92.75 391 ARG A O 1
ATOM 2834 N N . GLY A 1 392 ? 9.768 11.204 -4.465 1.00 94.19 392 GLY A N 1
ATOM 2835 C CA . GLY A 1 392 ? 10.137 11.006 -3.061 1.00 94.19 392 GLY A CA 1
ATOM 2836 C C . GLY A 1 392 ? 9.284 9.981 -2.303 1.00 94.19 392 GLY A C 1
ATOM 2837 O O . GLY A 1 392 ? 9.510 9.760 -1.121 1.00 94.19 392 GLY A O 1
ATOM 2838 N N . GLU A 1 393 ? 8.325 9.329 -2.956 1.00 95.69 393 GLU A N 1
ATOM 2839 C CA . GLU A 1 393 ? 7.356 8.442 -2.294 1.00 95.69 393 GLU A CA 1
ATOM 2840 C C . GLU A 1 393 ? 7.433 7.000 -2.809 1.00 95.69 393 GLU A C 1
ATOM 2842 O O . GLU A 1 393 ? 6.507 6.215 -2.645 1.00 95.69 393 GLU A O 1
ATOM 2847 N N . GLY A 1 394 ? 8.536 6.610 -3.457 1.00 95.06 394 GLY A N 1
ATOM 2848 C CA . GLY A 1 394 ? 8.629 5.322 -4.158 1.00 95.06 394 GLY A CA 1
ATOM 2849 C C . GLY A 1 394 ? 8.431 4.065 -3.301 1.00 95.06 394 GLY A C 1
ATOM 2850 O O . GLY A 1 394 ? 8.171 3.009 -3.851 1.00 95.06 394 GLY A O 1
ATOM 2851 N N . HIS A 1 395 ? 8.561 4.160 -1.981 1.00 94.69 395 HIS A N 1
ATOM 2852 C CA . HIS A 1 395 ? 8.340 3.056 -1.040 1.00 94.69 395 HIS A CA 1
ATOM 2853 C C . HIS A 1 395 ? 6.943 3.069 -0.400 1.00 94.69 395 HIS A C 1
ATOM 2855 O O . HIS A 1 395 ? 6.501 2.045 0.114 1.00 94.69 395 HIS A O 1
ATOM 2861 N N . TYR A 1 396 ? 6.278 4.227 -0.404 1.00 95.00 396 TYR A N 1
ATOM 2862 C CA . TYR A 1 396 ? 4.909 4.409 0.073 1.00 95.00 396 TYR A CA 1
ATOM 2863 C C . TYR A 1 396 ? 3.873 4.154 -1.036 1.00 95.00 396 TYR A C 1
ATOM 2865 O O . TYR A 1 396 ? 2.737 3.761 -0.742 1.00 95.00 396 TYR A O 1
ATOM 2873 N N . ALA A 1 397 ? 4.284 4.394 -2.288 1.00 91.75 397 ALA A N 1
ATOM 2874 C CA . ALA A 1 397 ? 3.586 4.044 -3.520 1.00 91.75 397 ALA A CA 1
ATOM 2875 C C . ALA A 1 397 ? 3.605 2.531 -3.758 1.00 91.75 397 ALA A C 1
ATOM 2877 O O . ALA A 1 397 ? 2.506 1.974 -3.976 1.00 91.75 397 ALA A O 1
#

Foldseek 3Di:
DLLVLLCVLLVHDSVLADQQAQQCPRSVHALVSQLVSQCVLLVVLVADRAPRSSVSNGPGSNVSNVCSNVSDRPPPCPVDPPDPPDDDPDFDKDWDWAFDDQQDFDDFDQVQADAAEAEEDPPCPQLVVVLNSDVAHAYAYEEQDLVSVLVRLLVRVVVLAQHEAEYEYAPLGLVLLQLLSLVLRQSYQYEYEHDNDPVQEDSRRVSSSRNPRDRYYYWYDDSHTITDTDMGTDPDDPDDDDLAALLAEEEFEVCLDDPSVVVVLVVCQRHNHEYLYEEADDLVPDVSSVVSQVVSVVRHHYHYQHAQLLDLVSLLVSQVRSCVRRNAHQHYEAPFADFDFAASNPDDPVNLCRGCSRQVVSVVSNCVSHPCVSHRYYHGDADCSSVNPDHRGSSSD

pLDDT: mean 89.51, std 12.04, range [37.5, 98.81]

Sequence (397 aa):
MVRALVAKRAELELNAVGDDDRMLKDLHLNSIMVAEIVTEAARALGVAPPAAPTEFANATLHEMAQAVAAGDALQEAAEGQLVAGVEDWVRVFAMVDEPLAAAAEASFDAAASGSEWRTVGAGLDGLAAALRRTPLAGWLIRTDDAKVVLRAAKAALERRQPARFVLIHCGAGATGMARSLHLEAPWLKVTVIALADMTQVPCERLVAEVCNTHDFRELVYTDGEAARPTLVPLHAEVGGEWALGADDVVVVTGGGKGITAECALALAKATGAALGIVGRADPASDEELAHNLVRLGKVTRVSYARADVTDAAQVQAAVDKVAAELGTITGVIHGASVNVPALLGDLSEAAVDLTLAVKVGGLARILAALATDELKLLISFGSIIGRSGMRGEGHYA

Secondary structure (DSSP, 8-state):
-HHHHHHHHHT--GGG--TT-BTTTTS---HHHHHHHHHHHHHHHTSPPPS-GGGGGGSBHHHHHHHHHHT-------S----TT---S--EEEEEEEE-PPPPPPPP-TT-----EEEESSS-HHHHHHHTTSS--EEEEE-S-HHHHHHHHHHHHHH-S-EEEEEEESSSTTHHHHHHHHHH-TTEEEEEEE-S-GGGS-HHHHHHHHHT-SSEEEEEEETTEEEEEEEEEE---S----S--TT-EEEEETTTSHHHHHHHHHHHHHH--EEEEEESS-TTT-HHHHHHHHHHHTTS-EEEEE--TT-HHHHHHHHHHHHHHH--EEEEEE---------TTT--HHHHHHHHHHHHHHHHHHHHTS-GGG--EEEE---THHHH--TT-TTT-